Protein AF-A0A2M7AF14-F1 (afdb_monomer)

Solvent-accessible surface area (backbone atoms only — not comparable to full-atom values): 21803 Å² total; per-residue (Å²): 133,84,93,86,80,90,79,83,84,77,84,74,80,81,72,75,80,70,76,73,70,77,76,61,38,44,51,73,52,78,48,80,57,98,90,40,63,35,41,36,42,36,36,65,35,37,37,37,33,28,26,34,64,62,32,48,15,34,49,38,49,36,40,35,56,92,91,47,68,53,57,52,42,90,82,21,34,32,64,29,71,34,54,49,75,71,48,70,80,43,94,65,61,57,36,56,35,51,74,49,83,44,71,88,47,78,45,31,39,32,44,39,33,41,30,78,34,32,71,81,34,44,55,71,50,47,40,39,20,34,43,37,37,35,44,36,44,38,31,76,38,70,43,38,39,40,41,38,36,44,34,30,64,57,75,51,76,30,57,38,30,50,31,36,35,27,31,51,41,88,52,97,59,60,58,59,33,31,41,38,38,39,22,37,79,23,62,48,73,51,61,46,80,59,74,66,56,64,64,59,54,67,57,74,89,70,65,54,57,24,42,25,37,42,34,40,28,28,43,87,80,17,33,33,43,34,41,30,43,61,48,38,58,55,77,39,64,48,75,38,71,93,76,28,33,38,35,39,34,31,71,64,52,73,36,47,53,74,36,74,45,75,50,45,34,36,42,32,71,44,59,80,38,56,62,68,48,42,61,45,68,58,44,34,33,24,73,46,73,45,62,98,32,37,41,33,43,35,40,37,37,21,15,42,83,46,62,56,36,50,37,40,37,44,39,39,38,34,32,70,84,78,62,50,74,46,74,50,82,74,44,76,45,72,69,23,26,62,56,62,39,75,50,75,45,68,48,96,58,69,46,89,60,36,33,37,43,38,38,40,41,33,41,92,93,48,74,53,73,45,47,38,69,45,49,69,87,60,79,83,74,73,50,91,91,57,90,75,72,74,90,56,68,48,83,53,64,86,68,76,68,128

Foldseek 3Di:
DDDDDDDDDDPDPPPPPPVPDPAWFKDWDWDADPNFIWIWIDTPFWIWTFGQQFQRWGQWIWGDDPPDIFIWDGRKTWFRKAKDPVCLVDPAAGFRWDWDWDDPDRFKIKIKTKGQAAVRRHPNLLHRWMKIKIWMDGGPWQKIKIKIKIWRRNQDKGFTKIKIKIFTDRDPDLQQKWKWFAFQLATDTQGDDDPLSVVVPPDQQPGFGQAQKIWMARLVQQKIKMKGWLFGGANTWDDDSVRRMTMTMHTPGMAHHRRMDMIMIMMGIGHNHNDFQDDDQAKTWDWDFDDQQGFKIKIKIAGRGWWQAKKKKWKWKAFQVVRDIDTWDIDIDGRRTNHIDMDMTTDPDRHPAKMKIKMWIDGDPDIDITIHIDGRPDDPSPDVPDPDDRPGTDRGDPDRDD

Radius of gyration: 24.69 Å; Cα contacts (8 Å, |Δi|>4): 1011; chains: 1; bounding box: 89×90×64 Å

Secondary structure (DSSP, 8-state):
--------------------PPPP-EEEEEEEETTEEEEEEEESSEEEEEEGGGTSEEEEEEEEETTEEEEPPTT-EEEEEESSSHHHHS-PPPPPPEEEEEEEETTEEEEEEEEE--TTTS-GGGTT-EEEEEEEEETT-S-EEEEEEEE--SSS-EEEEEEEEEE--SSS-GGG-EEEEEETTEEEEEE---HHHHHS---TTS--B-SSEEEEEETTTTEEEEEEESSS--SEEEEETTTTEEEEEEEEEEE-TT-EEEEEEEEEEEES-S--SEE-SSEEEEEEEETTTT-EEEEEEEESSS--EEEEEEEEEEETTT--EEEPPPEEEEEE-SSPEEEEEE-SS---S-EEEEEEEEETTEEEEEEEEE-TT------TT-----S--PPP--S---

pLDDT: mean 82.22, std 18.6, range [32.25, 98.5]

Structure (mmCIF, N/CA/C/O backbone):
data_AF-A0A2M7AF14-F1
#
_entry.id   AF-A0A2M7AF14-F1
#
loop_
_atom_site.group_PDB
_atom_site.id
_atom_site.type_symbol
_atom_site.label_atom_id
_atom_site.label_alt_id
_atom_site.label_comp_id
_atom_site.label_asym_id
_atom_site.label_entity_id
_atom_site.label_seq_id
_atom_site.pdbx_PDB_ins_code
_atom_site.Cartn_x
_atom_site.Cartn_y
_atom_site.Cartn_z
_atom_site.occupancy
_atom_site.B_iso_or_equiv
_atom_site.auth_seq_id
_atom_site.auth_comp_id
_atom_site.auth_asym_id
_atom_site.auth_atom_id
_atom_site.pdbx_PDB_model_num
ATOM 1 N N . MET A 1 1 ? 57.668 -62.111 12.144 1.00 36.81 1 MET A N 1
ATOM 2 C CA . MET A 1 1 ? 57.734 -6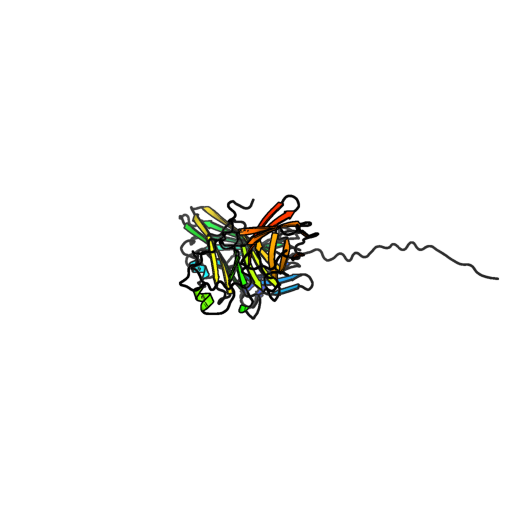0.845 11.384 1.00 36.81 1 MET A CA 1
ATOM 3 C C . MET A 1 1 ? 56.311 -60.394 11.078 1.00 36.81 1 MET A C 1
ATOM 5 O O . MET A 1 1 ? 55.562 -61.214 10.579 1.00 36.81 1 MET A O 1
ATOM 9 N N . GLN A 1 2 ? 55.988 -59.143 11.445 1.00 40.28 2 GLN A N 1
ATOM 10 C CA . GLN A 1 2 ? 54.988 -58.218 10.854 1.00 40.28 2 GLN A CA 1
ATOM 11 C C . GLN A 1 2 ? 53.531 -58.717 10.682 1.00 40.28 2 GLN A C 1
ATOM 13 O O . GLN A 1 2 ? 53.249 -59.582 9.871 1.00 40.28 2 GLN A O 1
ATOM 18 N N . ARG A 1 3 ? 52.595 -58.293 11.550 1.00 42.38 3 ARG A N 1
ATOM 19 C CA . ARG A 1 3 ? 51.716 -57.092 11.449 1.00 42.38 3 ARG A CA 1
ATOM 20 C C . ARG A 1 3 ? 50.797 -57.075 10.215 1.00 42.38 3 ARG A C 1
ATOM 22 O O . ARG A 1 3 ? 51.281 -56.800 9.132 1.00 42.38 3 ARG A O 1
ATOM 29 N N . LEU A 1 4 ? 49.487 -57.215 10.442 1.00 38.78 4 LEU A N 1
ATOM 30 C CA . LEU A 1 4 ? 48.353 -56.528 9.785 1.00 38.78 4 LEU A CA 1
ATOM 31 C C . LEU A 1 4 ? 47.096 -56.993 10.558 1.00 38.78 4 LEU A C 1
ATOM 33 O O . LEU A 1 4 ? 46.952 -58.184 10.790 1.00 38.78 4 LEU A O 1
ATOM 37 N N . GLY A 1 5 ? 46.177 -56.188 11.078 1.00 34.91 5 GLY A N 1
ATOM 38 C CA . GLY A 1 5 ? 45.812 -54.806 10.802 1.00 34.91 5 GLY A CA 1
ATOM 39 C C . GLY A 1 5 ? 44.283 -54.754 10.856 1.00 34.91 5 GLY A C 1
ATOM 40 O O . GLY A 1 5 ? 43.628 -55.100 9.883 1.00 34.91 5 GLY A O 1
ATOM 41 N N . PHE A 1 6 ? 43.743 -54.417 12.030 1.00 45.62 6 PHE A N 1
ATOM 42 C CA . PHE A 1 6 ? 42.325 -54.170 12.310 1.00 45.62 6 PHE A CA 1
ATOM 43 C C . PHE A 1 6 ? 41.712 -53.209 11.274 1.00 45.62 6 PHE A C 1
ATOM 45 O O . PHE A 1 6 ? 42.226 -52.108 11.099 1.00 45.62 6 PHE A O 1
ATOM 52 N N . LEU A 1 7 ? 40.581 -53.574 10.664 1.00 40.16 7 LEU A N 1
ATOM 53 C CA . LEU A 1 7 ? 39.677 -52.620 10.016 1.00 40.16 7 LEU A CA 1
ATOM 54 C C . LEU A 1 7 ? 38.224 -53.025 10.306 1.00 40.16 7 LEU A C 1
ATOM 56 O O . LEU A 1 7 ? 37.588 -53.758 9.552 1.00 40.16 7 LEU A O 1
ATOM 60 N N . LEU A 1 8 ? 37.723 -52.560 11.454 1.00 38.31 8 LEU A N 1
ATOM 61 C CA . LEU A 1 8 ? 36.292 -52.462 11.726 1.00 38.31 8 LEU A CA 1
ATOM 62 C C . LEU A 1 8 ? 35.749 -51.282 10.912 1.00 38.31 8 LEU A C 1
ATOM 64 O O . LEU A 1 8 ? 36.169 -50.143 11.112 1.00 38.31 8 LEU A O 1
ATOM 68 N N . TRP A 1 9 ? 34.815 -51.556 10.007 1.00 38.22 9 TRP A N 1
ATOM 69 C CA . TRP A 1 9 ? 34.017 -50.532 9.344 1.00 38.22 9 TRP A CA 1
ATOM 70 C C . TRP A 1 9 ? 32.989 -49.965 10.330 1.00 38.22 9 TRP A C 1
ATOM 72 O O . TRP A 1 9 ? 32.023 -50.631 10.699 1.00 38.22 9 TRP A O 1
ATOM 82 N N . LEU A 1 10 ? 33.220 -48.727 10.763 1.00 39.38 10 LEU A N 1
ATOM 83 C CA . LEU A 1 10 ? 32.253 -47.888 11.464 1.00 39.38 10 LEU A CA 1
ATOM 84 C C . LEU A 1 10 ? 31.304 -47.275 10.425 1.00 39.38 10 LEU A C 1
ATOM 86 O O . LEU A 1 10 ? 31.677 -46.369 9.682 1.00 39.38 10 LEU A O 1
ATOM 90 N N . LEU A 1 11 ? 30.068 -47.774 10.387 1.00 40.12 11 LEU A N 1
ATOM 91 C CA . LEU A 1 11 ? 28.917 -47.070 9.825 1.00 40.12 11 LEU A CA 1
ATOM 92 C C . LEU A 1 11 ? 28.641 -45.847 10.709 1.00 40.12 11 LEU A C 1
ATOM 94 O O . LEU A 1 11 ? 27.944 -45.934 11.717 1.00 40.12 11 LEU A O 1
ATOM 98 N N . ALA A 1 12 ? 29.236 -44.709 10.359 1.00 42.53 12 ALA A N 1
ATOM 99 C CA . ALA A 1 12 ? 28.858 -43.426 10.925 1.00 42.53 12 ALA A CA 1
ATOM 100 C C . ALA A 1 12 ? 27.553 -42.968 10.259 1.00 42.53 12 ALA A C 1
ATOM 102 O O . ALA A 1 12 ? 27.529 -42.613 9.081 1.00 42.53 12 ALA A O 1
ATOM 103 N N . CYS A 1 13 ? 26.464 -43.001 11.027 1.00 39.25 13 CYS A N 1
ATOM 104 C CA . CYS A 1 13 ? 25.217 -42.316 10.723 1.00 39.25 13 CYS A CA 1
ATOM 105 C C . CYS A 1 13 ? 25.494 -40.824 10.501 1.00 39.25 13 CYS A C 1
ATOM 107 O O . CYS A 1 13 ? 25.649 -40.066 11.456 1.00 39.25 13 CYS A O 1
ATOM 109 N N . GLY A 1 14 ? 25.525 -40.396 9.241 1.00 38.53 14 GLY A N 1
ATOM 110 C CA . GLY A 1 14 ? 25.389 -38.994 8.870 1.00 38.53 14 GLY A CA 1
ATOM 111 C C . GLY A 1 14 ? 23.942 -38.550 9.058 1.00 38.53 14 GLY A C 1
ATOM 112 O O . GLY A 1 14 ? 23.221 -38.384 8.081 1.00 38.53 14 GLY A O 1
ATOM 113 N N . GLN A 1 15 ? 23.495 -38.388 10.305 1.00 42.66 15 GLN A N 1
ATOM 114 C CA . GLN A 1 15 ? 22.370 -37.499 10.572 1.00 42.66 15 GLN A CA 1
ATOM 115 C C . GLN A 1 15 ? 22.921 -36.083 10.466 1.00 42.66 15 GLN A C 1
ATOM 117 O O . GLN A 1 15 ? 23.577 -35.586 11.380 1.00 42.66 15 GLN A O 1
ATOM 122 N N . SER A 1 16 ? 22.712 -35.461 9.306 1.00 44.34 16 SER A N 1
ATOM 123 C CA . SER A 1 16 ? 22.827 -34.017 9.187 1.00 44.34 16 SER A CA 1
ATOM 124 C C . SER A 1 16 ? 21.936 -33.410 10.264 1.00 44.34 16 SER A C 1
ATOM 126 O O . SER A 1 16 ? 20.718 -33.592 10.236 1.00 44.34 16 SER A O 1
ATOM 128 N N . LEU A 1 17 ? 22.546 -32.714 11.220 1.00 39.59 17 LEU A N 1
ATOM 129 C CA . LEU A 1 17 ? 21.862 -31.723 12.033 1.00 39.59 17 LEU A CA 1
ATOM 130 C C . LEU A 1 17 ? 21.340 -30.662 11.059 1.00 39.59 17 LEU A C 1
ATOM 132 O O . LEU A 1 17 ? 22.026 -29.695 10.747 1.00 39.59 17 LEU A O 1
ATOM 136 N N . GLN A 1 18 ? 20.146 -30.888 10.511 1.00 42.97 18 GLN A N 1
ATOM 137 C CA . GLN A 1 18 ? 19.295 -29.794 10.086 1.00 42.97 18 GLN A CA 1
ATOM 138 C C . GLN A 1 18 ? 19.013 -29.036 11.378 1.00 42.97 18 GLN A C 1
ATOM 140 O O . GLN A 1 18 ? 18.218 -29.477 12.208 1.00 42.97 18 GLN A O 1
ATOM 145 N N . GLU A 1 19 ? 19.753 -27.951 11.600 1.00 41.16 19 GLU A N 1
ATOM 146 C CA . GLU A 1 19 ? 19.303 -26.902 12.498 1.00 41.16 19 GLU A CA 1
ATOM 147 C C . GLU A 1 19 ? 17.906 -26.529 12.010 1.00 41.16 19 GLU A C 1
ATOM 149 O O . GLU A 1 19 ? 17.740 -25.901 10.964 1.00 41.16 19 GLU A O 1
ATOM 154 N N . ASN A 1 20 ? 16.887 -27.031 12.707 1.00 42.75 20 ASN A N 1
ATOM 155 C CA . ASN A 1 20 ? 15.521 -26.611 12.484 1.00 42.75 20 ASN A CA 1
ATOM 156 C C . ASN A 1 20 ? 15.513 -25.120 12.790 1.00 42.75 20 ASN A C 1
ATOM 158 O O . ASN A 1 20 ? 15.539 -24.730 13.960 1.00 42.75 20 ASN A O 1
ATOM 162 N N . ALA A 1 21 ? 15.538 -24.299 11.738 1.00 53.38 21 ALA A N 1
ATOM 163 C CA . ALA A 1 21 ? 15.277 -22.881 11.867 1.00 53.38 21 ALA A CA 1
ATOM 164 C C . ALA A 1 21 ? 14.008 -22.739 12.723 1.00 53.38 21 ALA A C 1
ATOM 166 O O . ALA A 1 21 ? 13.043 -23.481 12.489 1.00 53.38 21 ALA A O 1
ATOM 167 N N . PRO A 1 22 ? 14.021 -21.885 13.762 1.00 58.69 22 PRO A N 1
ATOM 168 C CA . PRO A 1 22 ? 12.861 -21.728 14.621 1.00 58.69 22 PRO A CA 1
ATOM 169 C C . PRO A 1 22 ? 11.651 -21.431 13.737 1.00 58.69 22 PRO A C 1
ATOM 171 O O . PRO A 1 22 ? 11.731 -20.591 12.840 1.00 58.69 22 PRO A O 1
ATOM 174 N N . ALA A 1 23 ? 10.561 -22.170 13.951 1.00 69.12 23 ALA A N 1
ATOM 175 C CA . ALA A 1 23 ? 9.340 -21.972 13.187 1.00 69.12 23 ALA A CA 1
ATOM 176 C C . ALA A 1 23 ? 8.936 -20.495 13.278 1.00 69.12 23 ALA A C 1
ATOM 178 O O . ALA A 1 23 ? 8.909 -19.933 14.380 1.00 69.12 23 ALA A O 1
ATOM 179 N N . ALA A 1 24 ? 8.661 -19.879 12.125 1.00 77.62 24 ALA A N 1
ATOM 180 C CA . ALA A 1 24 ? 8.183 -18.506 12.064 1.00 77.62 24 ALA A CA 1
ATOM 181 C C . ALA A 1 24 ? 6.992 -18.359 13.021 1.00 77.62 24 ALA A C 1
ATOM 183 O O . ALA A 1 24 ? 6.065 -19.172 12.998 1.00 77.62 24 ALA A O 1
ATOM 184 N N . SER A 1 25 ? 7.049 -17.364 13.902 1.00 86.06 25 SER A N 1
ATOM 185 C CA . SER A 1 25 ? 6.049 -17.165 14.946 1.00 86.06 25 SER A CA 1
ATOM 186 C C . SER A 1 25 ? 5.551 -15.731 14.956 1.00 86.06 25 SER A C 1
ATOM 188 O O . SER A 1 25 ? 6.238 -14.802 14.528 1.00 86.06 25 SER A O 1
ATOM 190 N N . VAL A 1 26 ? 4.326 -15.572 15.443 1.00 92.00 26 VAL A N 1
ATOM 191 C CA . VAL A 1 26 ? 3.728 -14.279 15.758 1.00 92.00 26 VAL A CA 1
ATOM 192 C C . VAL A 1 26 ? 3.433 -14.203 17.245 1.00 92.00 26 VAL A C 1
ATOM 194 O O . VAL A 1 26 ? 3.080 -15.195 17.885 1.00 92.00 26 VAL A O 1
ATOM 197 N N . ALA A 1 27 ? 3.561 -13.004 17.789 1.00 93.12 27 ALA A N 1
ATOM 198 C CA . ALA A 1 27 ? 3.265 -12.693 19.170 1.00 93.12 27 ALA A CA 1
ATOM 199 C C . ALA A 1 27 ? 2.553 -11.346 19.257 1.00 93.12 27 ALA A C 1
ATOM 201 O O . ALA A 1 27 ? 2.715 -10.471 18.404 1.00 93.12 27 ALA A O 1
ATOM 202 N N . ALA A 1 28 ? 1.790 -11.170 20.328 1.00 95.31 28 ALA A N 1
ATOM 203 C CA . ALA A 1 28 ? 1.270 -9.873 20.700 1.00 95.31 28 ALA A CA 1
ATOM 204 C C . ALA A 1 28 ? 1.414 -9.648 22.201 1.00 95.31 28 ALA A C 1
ATOM 206 O O . ALA A 1 28 ? 1.382 -10.585 22.998 1.00 95.31 28 ALA A O 1
ATOM 207 N N . SER A 1 29 ? 1.599 -8.391 22.580 1.00 96.31 29 SER A N 1
ATOM 208 C CA . SER A 1 29 ? 1.728 -7.979 23.974 1.00 96.31 29 SER A CA 1
ATOM 209 C C . SER A 1 29 ? 1.160 -6.582 24.169 1.00 96.31 29 SER A C 1
ATOM 211 O O . SER A 1 29 ? 0.980 -5.832 23.212 1.00 96.31 29 SER A O 1
ATOM 213 N N . ILE A 1 30 ? 0.877 -6.241 25.420 1.00 97.50 30 ILE A N 1
ATOM 214 C CA . ILE A 1 30 ? 0.431 -4.909 25.819 1.00 97.50 30 ILE A CA 1
ATOM 215 C C . ILE A 1 30 ? 1.475 -4.352 26.780 1.00 97.50 30 ILE A C 1
ATOM 217 O O . ILE A 1 30 ? 1.890 -5.043 27.714 1.00 97.50 30 ILE A O 1
ATOM 221 N N . ARG A 1 31 ? 1.906 -3.110 26.558 1.00 96.69 31 ARG A N 1
ATOM 222 C CA . ARG A 1 31 ? 2.822 -2.401 27.457 1.00 96.69 31 ARG A CA 1
ATOM 223 C C . ARG A 1 31 ? 2.348 -0.978 27.721 1.00 96.69 31 ARG A C 1
ATOM 225 O O . ARG A 1 31 ? 1.559 -0.425 26.964 1.00 96.69 31 ARG A O 1
ATOM 232 N N . GLN A 1 32 ? 2.847 -0.393 28.803 1.00 96.38 32 GLN A N 1
ATOM 233 C CA . GLN A 1 32 ? 2.608 1.005 29.156 1.00 96.38 32 GLN A CA 1
ATOM 234 C C . GLN A 1 32 ? 3.854 1.823 28.819 1.00 96.38 32 GLN A C 1
ATOM 236 O O . GLN A 1 32 ? 4.954 1.476 29.246 1.00 96.38 32 GLN A O 1
ATOM 241 N N . GLU A 1 33 ? 3.693 2.908 28.070 1.00 92.44 33 GLU A N 1
ATOM 242 C CA . GLU A 1 33 ? 4.794 3.770 27.641 1.00 92.44 33 GLU A CA 1
ATOM 243 C C . GLU A 1 33 ? 4.357 5.228 27.731 1.00 92.44 33 GLU A C 1
ATOM 245 O O . GLU A 1 33 ? 3.394 5.614 27.090 1.00 92.44 33 GLU A O 1
ATOM 250 N N . GLY A 1 34 ? 5.011 6.056 28.550 1.00 88.44 34 GLY A N 1
ATOM 251 C CA . GLY A 1 34 ? 4.636 7.474 28.667 1.00 88.44 34 GLY A CA 1
ATOM 252 C C . GLY A 1 34 ? 3.196 7.725 29.147 1.00 88.44 34 GLY A C 1
ATOM 253 O O . GLY A 1 34 ? 2.620 8.753 28.814 1.00 88.44 34 GLY A O 1
ATOM 254 N N . GLY A 1 35 ? 2.605 6.792 29.904 1.00 92.06 35 GLY A N 1
ATOM 255 C CA . GLY A 1 35 ? 1.230 6.900 30.414 1.00 92.06 35 GLY A CA 1
ATOM 256 C C . GLY A 1 35 ? 0.136 6.473 29.430 1.00 92.06 35 GLY A C 1
ATOM 257 O O . GLY A 1 35 ? -1.042 6.614 29.750 1.00 92.06 35 GLY A O 1
ATOM 258 N N . ARG A 1 36 ? 0.509 5.941 28.263 1.00 93.44 36 ARG A N 1
ATOM 259 C CA . ARG A 1 36 ? -0.413 5.355 27.284 1.00 93.44 36 ARG A CA 1
ATOM 260 C C . ARG A 1 36 ? -0.185 3.857 27.145 1.00 93.44 36 ARG A C 1
ATOM 262 O O . ARG A 1 36 ? 0.933 3.356 27.282 1.00 93.44 36 ARG A O 1
ATOM 269 N N . GLU A 1 37 ? -1.266 3.164 26.823 1.00 96.75 37 GLU A N 1
ATOM 270 C CA . GLU A 1 37 ? -1.243 1.755 26.468 1.00 96.75 37 GLU A CA 1
ATOM 271 C C . GLU A 1 37 ? -0.826 1.581 25.005 1.00 96.75 37 GLU A C 1
ATOM 273 O O . GLU A 1 37 ? -1.362 2.232 24.107 1.00 96.75 37 GLU A O 1
ATOM 278 N N . VAL A 1 38 ? 0.129 0.683 24.777 1.00 97.50 38 VAL A N 1
ATOM 279 C CA . VAL A 1 38 ? 0.655 0.335 23.459 1.00 97.50 38 VAL A CA 1
ATOM 280 C C . VAL A 1 38 ? 0.465 -1.161 23.245 1.00 97.50 38 VAL A C 1
ATOM 282 O O . VAL A 1 38 ? 0.986 -1.979 24.009 1.00 97.50 38 VAL A O 1
ATOM 285 N N . VAL A 1 39 ? -0.259 -1.519 22.187 1.00 98.12 39 VAL A N 1
ATOM 286 C CA . VAL A 1 39 ? -0.401 -2.899 21.722 1.00 98.12 39 VAL A CA 1
ATOM 287 C C . VAL A 1 39 ? 0.705 -3.181 20.716 1.00 98.12 39 VAL A C 1
ATOM 289 O O . VAL A 1 39 ? 0.788 -2.536 19.674 1.00 98.12 39 VAL A O 1
ATOM 292 N N . VAL A 1 40 ? 1.555 -4.154 21.018 1.00 97.75 40 VAL A N 1
ATOM 293 C CA . VAL A 1 40 ? 2.658 -4.568 20.152 1.00 97.75 40 VAL A CA 1
ATOM 294 C C . VAL A 1 40 ? 2.257 -5.850 19.438 1.00 97.75 40 VAL A C 1
ATOM 296 O O . VAL A 1 40 ? 1.994 -6.852 20.101 1.00 97.75 40 VAL A O 1
ATOM 299 N N . LEU A 1 41 ? 2.238 -5.830 18.107 1.00 97.00 41 LEU A N 1
ATOM 300 C CA . LEU A 1 41 ? 2.129 -7.016 17.258 1.00 97.00 41 LEU A CA 1
ATOM 301 C C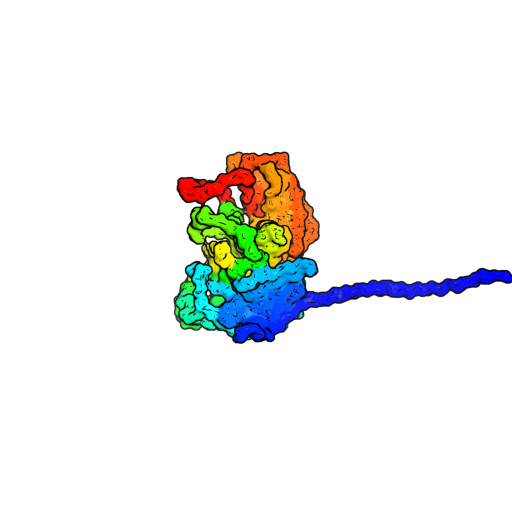 . LEU A 1 41 ? 3.500 -7.298 16.654 1.00 97.00 41 LEU A C 1
ATOM 303 O O . LEU A 1 41 ? 4.112 -6.402 16.078 1.00 97.00 41 LEU A O 1
ATOM 307 N N . GLN A 1 42 ? 3.989 -8.526 16.767 1.00 95.31 42 GLN A N 1
ATOM 308 C CA . GLN A 1 42 ? 5.321 -8.884 16.301 1.00 95.31 42 GLN A CA 1
ATOM 309 C C . GLN A 1 42 ? 5.308 -10.217 15.558 1.00 95.31 42 GLN A C 1
ATOM 311 O O . GLN A 1 42 ? 4.636 -11.162 15.957 1.00 95.31 42 GLN A O 1
ATOM 316 N N . SER A 1 43 ? 6.085 -10.280 14.486 1.00 93.50 43 SER A N 1
ATOM 317 C CA . SER A 1 43 ? 6.452 -11.483 13.747 1.00 93.50 43 SER A CA 1
ATOM 318 C C . SER A 1 43 ? 7.977 -11.559 13.632 1.00 93.50 43 SER A C 1
ATOM 320 O O . SER A 1 43 ? 8.705 -10.702 14.142 1.00 93.50 43 SER A O 1
ATOM 322 N N . ASP A 1 44 ? 8.464 -12.572 12.932 1.00 90.19 44 ASP A N 1
ATOM 323 C CA . ASP A 1 44 ? 9.846 -12.677 12.469 1.00 90.19 44 ASP A CA 1
ATOM 324 C C . ASP A 1 44 ? 10.242 -11.581 11.464 1.00 90.19 44 ASP A C 1
ATOM 326 O O . ASP A 1 44 ? 11.422 -11.242 11.396 1.00 90.19 44 ASP A O 1
ATOM 330 N N . THR A 1 45 ? 9.276 -11.005 10.735 1.00 91.06 45 THR A N 1
ATOM 331 C CA . THR A 1 45 ? 9.537 -10.035 9.653 1.00 91.06 45 THR A CA 1
ATOM 332 C C . THR A 1 45 ? 9.176 -8.583 9.982 1.00 91.06 45 THR A C 1
ATOM 334 O O . THR A 1 45 ? 9.683 -7.650 9.353 1.00 91.06 45 THR A O 1
ATOM 337 N N . ALA A 1 46 ? 8.292 -8.360 10.956 1.00 93.69 46 ALA A N 1
ATOM 338 C CA . ALA A 1 46 ? 7.768 -7.034 11.270 1.00 93.69 46 ALA A CA 1
ATOM 339 C C . ALA A 1 46 ? 7.323 -6.885 12.729 1.00 93.69 46 ALA A C 1
ATOM 341 O O . ALA A 1 46 ? 6.866 -7.839 13.360 1.00 93.69 46 ALA A O 1
ATOM 342 N N . LEU A 1 47 ? 7.391 -5.651 13.225 1.00 95.31 47 LEU A N 1
ATOM 343 C CA . LEU A 1 47 ? 6.857 -5.199 14.503 1.00 95.31 47 LEU A CA 1
ATOM 344 C C . LEU A 1 47 ? 5.990 -3.959 14.272 1.00 95.31 47 LEU A C 1
ATOM 346 O O . LEU A 1 47 ? 6.429 -2.997 13.639 1.00 95.31 47 LEU A O 1
ATOM 350 N N . LEU A 1 48 ? 4.775 -3.988 14.812 1.00 96.81 48 LEU A N 1
ATOM 351 C CA . LEU A 1 48 ? 3.834 -2.875 14.824 1.00 96.81 48 LEU A CA 1
ATOM 352 C C . LEU A 1 48 ? 3.528 -2.481 16.264 1.00 96.81 48 LEU A C 1
ATOM 354 O O . LEU A 1 48 ? 3.178 -3.334 17.078 1.00 96.81 48 LEU A O 1
ATOM 358 N N . GLU A 1 49 ? 3.605 -1.191 16.563 1.00 96.81 49 GLU A N 1
ATOM 359 C CA . GLU A 1 49 ? 3.137 -0.628 17.830 1.00 96.81 49 GLU A CA 1
ATOM 360 C C . GLU A 1 49 ? 1.901 0.212 17.547 1.00 96.81 49 GLU A C 1
ATOM 362 O O . GLU A 1 49 ? 1.969 1.190 16.804 1.00 96.81 49 GLU A O 1
ATOM 367 N N . VAL A 1 50 ? 0.765 -0.202 18.100 1.00 97.44 50 VAL A N 1
ATOM 368 C CA . VAL A 1 50 ? -0.540 0.424 17.894 1.00 97.44 50 VAL A CA 1
ATOM 369 C C . VAL A 1 50 ? -0.999 1.065 19.194 1.00 97.44 50 VAL A C 1
ATOM 371 O O . VAL A 1 50 ? -0.885 0.453 20.255 1.00 97.44 50 VAL A O 1
ATOM 374 N N . ILE A 1 51 ? -1.548 2.277 19.117 1.00 96.81 51 ILE A N 1
ATOM 375 C CA . ILE A 1 51 ? -2.073 3.011 20.274 1.00 96.81 51 ILE A CA 1
ATOM 376 C C . ILE A 1 51 ? -3.605 3.096 20.150 1.00 96.81 51 ILE A C 1
ATOM 378 O O . ILE A 1 51 ? -4.110 3.979 19.449 1.00 96.81 51 ILE A O 1
ATOM 382 N N . PRO A 1 52 ? -4.379 2.197 20.798 1.00 96.94 52 PRO A N 1
ATOM 383 C CA . PRO A 1 52 ? -5.841 2.162 20.669 1.00 96.94 52 PRO A CA 1
ATOM 384 C C . PRO A 1 52 ? -6.528 3.469 21.075 1.00 96.94 52 PRO A C 1
ATOM 386 O O . PRO A 1 52 ? -7.442 3.921 20.391 1.00 96.94 52 PRO A O 1
ATOM 389 N N . ALA A 1 53 ? -6.054 4.105 22.150 1.00 95.12 53 ALA A N 1
ATOM 390 C CA . ALA A 1 53 ? -6.595 5.372 22.644 1.00 95.12 53 ALA A CA 1
ATOM 391 C C . ALA A 1 53 ? -6.287 6.570 21.725 1.00 95.12 53 ALA A C 1
ATOM 393 O O . ALA A 1 53 ? -6.913 7.617 21.854 1.00 95.12 53 ALA A O 1
ATOM 394 N N . GLU A 1 54 ? -5.332 6.429 20.798 1.00 93.19 54 GLU A N 1
ATOM 395 C CA . GLU A 1 54 ? -4.918 7.499 19.889 1.00 93.19 54 GLU A CA 1
ATOM 396 C C . GLU A 1 54 ? -5.389 7.260 18.438 1.00 93.19 54 GLU A C 1
ATOM 398 O O . GLU A 1 54 ? -4.688 7.583 17.482 1.00 93.19 54 GLU A O 1
ATOM 403 N N . GLY A 1 55 ? -6.597 6.728 18.237 1.00 92.69 55 GLY A N 1
ATOM 404 C CA . GLY A 1 55 ? -7.148 6.479 16.899 1.00 92.69 55 GLY A CA 1
ATOM 405 C C . GLY A 1 55 ? -6.756 5.117 16.346 1.00 92.69 55 GLY A C 1
ATOM 406 O O . GLY A 1 55 ? -6.853 4.897 15.140 1.00 92.69 55 GLY A O 1
ATOM 407 N N . GLY A 1 56 ? -6.252 4.215 17.196 1.00 94.88 56 GLY A N 1
ATOM 408 C CA . GLY A 1 56 ? -5.720 2.935 16.739 1.00 94.88 56 GLY A CA 1
ATOM 409 C C . GLY A 1 56 ? -4.610 3.122 15.706 1.00 94.88 56 GLY A C 1
ATOM 410 O O . GLY A 1 56 ? -4.533 2.349 14.745 1.00 94.88 56 GLY A O 1
ATOM 411 N N . VAL A 1 57 ? -3.816 4.190 15.847 1.00 94.81 57 VAL A N 1
ATOM 412 C CA . VAL A 1 57 ? -2.701 4.494 14.948 1.00 94.81 57 VAL A CA 1
ATOM 413 C C . VAL A 1 57 ? -1.555 3.537 15.208 1.00 94.81 57 VAL A C 1
ATOM 415 O O . VAL A 1 57 ? -1.263 3.202 16.355 1.00 94.81 57 VAL A O 1
ATOM 418 N N . CYS A 1 58 ? -0.886 3.121 14.141 1.00 96.19 58 CYS A N 1
ATOM 419 C CA . CYS A 1 58 ? 0.383 2.421 14.239 1.00 96.19 58 CYS A CA 1
ATOM 420 C C . CYS A 1 58 ? 1.497 3.474 14.368 1.00 96.19 58 CYS A C 1
ATOM 422 O O . CYS A 1 58 ? 1.893 4.098 13.380 1.00 96.19 58 CYS A O 1
ATOM 424 N N . SER A 1 59 ? 1.961 3.689 15.602 1.00 93.94 59 SER A N 1
ATOM 425 C CA . SER A 1 59 ? 2.968 4.690 15.975 1.00 93.94 59 SER A CA 1
ATOM 426 C C . SER A 1 59 ? 4.396 4.273 15.636 1.00 93.94 59 SER A C 1
ATOM 428 O O . SER A 1 59 ? 5.302 5.105 15.578 1.00 93.94 59 SER A O 1
ATOM 430 N N . ARG A 1 60 ? 4.609 2.972 15.428 1.00 94.25 60 ARG A N 1
ATOM 431 C CA . ARG A 1 60 ? 5.885 2.421 14.986 1.00 94.25 60 ARG A CA 1
ATOM 432 C C . ARG A 1 60 ? 5.654 1.229 14.078 1.00 94.25 60 ARG A C 1
ATOM 434 O O . ARG A 1 60 ? 4.936 0.304 14.440 1.00 94.25 60 ARG A O 1
ATOM 441 N N . LEU A 1 61 ? 6.337 1.244 12.941 1.00 95.00 61 LEU A N 1
ATOM 442 C CA . LEU A 1 61 ? 6.539 0.080 12.094 1.00 95.00 61 LEU A CA 1
ATOM 443 C C . LEU A 1 61 ? 8.044 -0.156 11.993 1.00 95.00 61 LEU A C 1
ATOM 445 O O . LEU A 1 61 ? 8.780 0.726 11.547 1.00 95.00 61 LEU A O 1
ATOM 449 N N . SER A 1 62 ? 8.467 -1.339 12.419 1.00 92.94 62 SER A N 1
ATOM 450 C CA . SER A 1 62 ? 9.815 -1.855 12.219 1.00 92.94 62 SER A CA 1
ATOM 451 C C . SER A 1 62 ? 9.722 -3.075 11.326 1.00 92.94 62 SER A C 1
ATOM 453 O O . SER A 1 62 ? 8.910 -3.966 11.574 1.00 92.94 62 SER A O 1
ATOM 455 N N . VAL A 1 63 ? 10.536 -3.126 10.286 1.00 90.38 63 VAL A N 1
ATOM 456 C CA . VAL A 1 63 ? 10.614 -4.272 9.381 1.00 90.38 63 VAL A CA 1
ATOM 457 C C . VAL A 1 63 ? 12.005 -4.836 9.526 1.00 90.38 63 VAL A C 1
ATOM 459 O O . VAL A 1 63 ? 12.968 -4.079 9.444 1.00 90.38 63 VAL A O 1
ATOM 462 N N . LYS A 1 64 ? 12.112 -6.141 9.761 1.00 84.62 64 LYS A N 1
ATOM 463 C CA . LYS A 1 64 ? 13.385 -6.836 9.913 1.00 84.62 64 LYS A CA 1
ATOM 464 C C . LYS A 1 64 ? 13.338 -8.140 9.140 1.00 84.62 64 LYS A C 1
ATOM 466 O O . LYS A 1 64 ? 12.551 -9.005 9.471 1.00 84.62 64 LYS A O 1
ATOM 471 N N . ASP A 1 65 ? 14.210 -8.305 8.161 1.00 74.31 65 ASP A N 1
ATOM 472 C CA . ASP A 1 65 ? 14.342 -9.558 7.429 1.00 74.31 65 ASP A CA 1
ATOM 473 C C . ASP A 1 65 ? 15.813 -9.834 7.104 1.00 74.31 65 ASP A C 1
ATOM 475 O O . ASP A 1 65 ? 16.429 -9.177 6.258 1.00 74.31 65 ASP A O 1
ATOM 479 N N . GLY A 1 66 ? 16.404 -10.772 7.845 1.00 74.25 66 GLY A N 1
ATOM 480 C CA . GLY A 1 66 ? 17.842 -11.017 7.820 1.00 74.25 66 GLY A CA 1
ATOM 481 C C . GLY A 1 66 ? 18.629 -9.751 8.177 1.00 74.25 66 GLY A C 1
ATOM 482 O O . GLY A 1 66 ? 18.500 -9.215 9.278 1.00 74.25 66 GLY A O 1
ATOM 483 N N . GLU A 1 67 ? 19.448 -9.280 7.235 1.00 67.31 67 GLU A N 1
ATOM 484 C CA . GLU A 1 67 ? 20.236 -8.043 7.358 1.00 67.31 67 GLU A CA 1
ATOM 485 C C . GLU A 1 67 ? 19.450 -6.774 6.998 1.00 67.31 67 GLU A C 1
ATOM 487 O O . GLU A 1 67 ? 19.919 -5.661 7.236 1.00 67.31 67 GLU A O 1
ATOM 492 N N . PHE A 1 68 ? 18.262 -6.910 6.406 1.00 73.69 68 PHE A N 1
ATOM 493 C CA . PHE A 1 68 ? 17.423 -5.764 6.098 1.00 73.69 68 PHE A CA 1
ATOM 494 C C . PHE A 1 68 ? 16.678 -5.316 7.340 1.00 73.69 68 PHE A C 1
ATOM 496 O O . PHE A 1 68 ? 15.946 -6.100 7.938 1.00 73.69 68 PHE A O 1
ATOM 503 N N . ALA A 1 69 ? 16.817 -4.043 7.690 1.00 78.56 69 ALA A N 1
ATOM 504 C CA . ALA A 1 69 ? 15.954 -3.426 8.672 1.00 78.56 69 ALA A CA 1
ATOM 505 C C . ALA A 1 69 ? 15.646 -1.978 8.300 1.00 78.56 69 ALA A C 1
ATOM 507 O O . ALA A 1 69 ? 16.534 -1.246 7.857 1.00 78.56 69 ALA A O 1
ATOM 508 N N . PHE A 1 70 ? 14.403 -1.558 8.514 1.00 82.62 70 PHE A N 1
ATOM 509 C CA . PHE A 1 70 ? 14.081 -0.140 8.611 1.00 82.62 70 PHE A CA 1
ATOM 510 C C . PHE A 1 70 ? 12.998 0.097 9.658 1.00 82.62 70 PHE A C 1
ATOM 512 O O . PHE A 1 70 ? 12.070 -0.695 9.814 1.00 82.62 70 PHE A O 1
ATOM 519 N N . ASP A 1 71 ? 13.135 1.217 10.355 1.00 86.56 71 ASP A N 1
ATOM 520 C CA . ASP A 1 71 ? 12.109 1.786 11.213 1.00 86.56 71 ASP A CA 1
ATOM 521 C C . ASP A 1 71 ? 11.570 3.042 10.529 1.00 86.56 71 ASP A C 1
ATOM 523 O O . ASP A 1 71 ? 12.322 3.800 9.905 1.00 86.56 71 ASP A O 1
ATOM 527 N N . LEU A 1 72 ? 10.271 3.288 10.673 1.00 86.38 72 LEU A N 1
ATOM 528 C CA . LEU A 1 72 ? 9.753 4.630 10.428 1.00 86.38 72 LEU A CA 1
ATOM 529 C C . LEU A 1 72 ? 10.334 5.606 11.454 1.00 86.38 72 LEU A C 1
ATOM 531 O O . LEU A 1 72 ? 10.587 5.240 12.604 1.00 86.38 72 LEU A O 1
ATOM 535 N N . LEU A 1 73 ? 10.535 6.858 11.040 1.00 81.69 73 LEU A N 1
ATOM 536 C CA . LEU A 1 73 ? 11.019 7.893 11.952 1.00 81.69 73 LEU A CA 1
ATOM 537 C C . LEU A 1 73 ? 10.042 8.167 13.103 1.00 81.69 73 LEU A C 1
ATOM 539 O O . LEU A 1 73 ? 8.850 7.864 13.030 1.00 81.69 73 LEU A O 1
ATOM 543 N N . SER A 1 74 ? 10.561 8.788 14.166 1.00 67.56 74 SER A N 1
ATOM 544 C CA . SER A 1 74 ? 9.765 9.201 15.320 1.00 67.56 74 SER A CA 1
ATOM 545 C C . SER A 1 74 ? 8.586 10.092 14.904 1.00 67.56 74 SER A C 1
ATOM 547 O O . SER A 1 74 ? 8.704 10.940 14.018 1.00 67.56 74 SER A O 1
ATOM 549 N N . ASN A 1 75 ? 7.443 9.895 15.571 1.00 79.06 75 ASN A N 1
ATOM 550 C CA . ASN A 1 75 ? 6.143 10.512 15.260 1.00 79.06 75 ASN A CA 1
ATOM 551 C C . ASN A 1 75 ? 5.466 9.999 13.977 1.00 79.06 75 ASN A C 1
ATOM 553 O O . ASN A 1 75 ? 4.647 10.709 13.391 1.00 79.06 75 ASN A O 1
ATOM 557 N N . ALA A 1 76 ? 5.791 8.782 13.532 1.00 88.69 76 ALA A N 1
ATOM 558 C CA . ALA A 1 76 ? 4.974 8.109 12.535 1.00 88.69 76 ALA A CA 1
ATOM 559 C C . ALA A 1 76 ? 3.549 7.888 13.075 1.00 88.69 76 ALA A C 1
ATOM 561 O O . ALA A 1 76 ? 3.357 7.444 14.201 1.00 88.69 76 ALA A O 1
ATOM 562 N N . GLU A 1 77 ? 2.550 8.179 12.255 1.00 92.25 77 GLU A N 1
ATOM 563 C CA . GLU A 1 77 ? 1.144 7.882 12.491 1.00 92.25 77 GLU A CA 1
ATOM 564 C C . GLU A 1 77 ? 0.626 7.151 11.256 1.00 92.25 77 GLU A C 1
ATOM 566 O O . GLU A 1 77 ? 0.169 7.767 10.292 1.00 92.25 77 GLU A O 1
ATOM 571 N N . LEU A 1 78 ? 0.739 5.827 11.247 1.00 94.50 78 LEU A N 1
ATOM 572 C CA . LEU A 1 78 ? 0.110 5.023 10.211 1.00 94.50 78 LEU A CA 1
ATOM 573 C C . LEU A 1 78 ? -1.327 4.680 10.595 1.00 94.50 78 LEU A C 1
ATOM 575 O O . LEU A 1 78 ? -1.664 4.529 11.770 1.00 94.50 78 LEU A O 1
ATOM 579 N N . LEU A 1 79 ? -2.140 4.424 9.575 1.00 95.06 79 LEU A N 1
ATOM 580 C CA . LEU A 1 79 ? -3.473 3.847 9.703 1.00 95.06 79 LEU A CA 1
ATOM 581 C C . LEU A 1 79 ? -4.502 4.758 10.390 1.00 95.06 79 LEU A C 1
ATOM 583 O O . LEU A 1 79 ? -5.480 4.237 10.908 1.00 95.06 79 LEU A O 1
ATOM 587 N N . ARG A 1 80 ? -4.328 6.083 10.433 1.00 94.00 80 ARG A N 1
ATOM 588 C CA . ARG A 1 80 ? -5.317 6.966 11.070 1.00 94.00 80 ARG A CA 1
ATOM 589 C C . ARG A 1 80 ? -6.611 6.979 10.257 1.00 94.00 80 ARG A C 1
ATOM 591 O O . ARG A 1 80 ? -6.587 7.316 9.078 1.00 94.00 80 ARG A O 1
ATOM 598 N N . ASP A 1 81 ? -7.728 6.632 10.883 1.00 93.31 81 ASP A N 1
ATOM 599 C CA . ASP A 1 81 ? -9.048 6.640 10.251 1.00 93.31 81 ASP A CA 1
ATOM 600 C C . ASP A 1 81 ? -9.519 8.082 9.967 1.00 93.31 81 ASP A C 1
ATOM 602 O O . ASP A 1 81 ? -9.317 8.983 10.783 1.00 93.31 81 ASP A O 1
ATOM 606 N N . VAL A 1 82 ? -10.130 8.309 8.801 1.00 89.94 82 VAL A N 1
ATOM 607 C CA . VAL A 1 82 ? -10.703 9.609 8.399 1.00 89.94 82 VAL A CA 1
ATOM 608 C C . VAL A 1 82 ? -12.039 9.415 7.686 1.00 89.94 82 VAL A C 1
ATOM 610 O O . VAL A 1 82 ? -12.218 8.407 7.003 1.00 89.94 82 VAL A O 1
ATOM 613 N N . PHE A 1 83 ? -12.955 10.382 7.814 1.00 88.56 83 PHE A N 1
ATOM 614 C CA . PHE A 1 83 ? -14.331 10.248 7.307 1.00 88.56 83 PHE A CA 1
ATOM 615 C C . PHE A 1 83 ? -14.736 11.257 6.226 1.00 88.56 83 PHE A C 1
ATOM 617 O O . PHE A 1 83 ? -15.862 11.233 5.738 1.00 88.56 83 PHE A O 1
ATOM 624 N N . ASN A 1 84 ? -13.829 12.150 5.831 1.00 81.69 84 ASN A N 1
ATOM 625 C CA . ASN A 1 84 ? -13.985 13.033 4.675 1.00 81.69 84 ASN A CA 1
ATOM 626 C C . ASN A 1 84 ? -12.617 13.526 4.190 1.00 81.69 84 ASN A C 1
ATOM 628 O O . ASN A 1 84 ? -11.606 13.388 4.880 1.00 81.69 84 ASN A O 1
ATOM 632 N N . HIS A 1 85 ? -12.595 14.132 3.001 1.00 74.62 85 HIS A N 1
ATOM 633 C CA . HIS A 1 85 ? -11.373 14.685 2.411 1.00 74.62 85 HIS A CA 1
ATOM 634 C C . HIS A 1 85 ? -10.754 15.796 3.270 1.00 74.62 85 HIS A C 1
ATOM 636 O O . HIS A 1 85 ? -9.549 15.807 3.480 1.00 74.62 85 HIS A O 1
ATOM 642 N N . ALA A 1 86 ? -11.568 16.681 3.854 1.00 76.19 86 ALA A N 1
ATOM 643 C CA . ALA A 1 86 ? -11.073 17.768 4.707 1.00 76.19 86 ALA A CA 1
ATOM 644 C C . ALA A 1 86 ? -10.321 17.258 5.957 1.00 76.19 86 ALA A C 1
ATOM 646 O O . ALA A 1 86 ? -9.380 17.896 6.431 1.00 76.19 86 ALA A O 1
ATOM 647 N N . ALA A 1 87 ? -10.692 16.083 6.475 1.00 78.31 87 ALA A N 1
ATOM 648 C CA . ALA A 1 87 ? -10.009 15.420 7.584 1.00 78.31 87 ALA A CA 1
ATOM 649 C C . ALA A 1 87 ? -8.608 14.895 7.217 1.00 78.31 87 ALA A C 1
ATOM 651 O O . ALA A 1 87 ? -7.842 14.545 8.110 1.00 78.31 87 ALA A O 1
ATOM 652 N N . MET A 1 88 ? -8.237 14.856 5.932 1.00 75.69 88 MET A N 1
ATOM 653 C CA . MET A 1 88 ? -6.865 14.534 5.522 1.00 75.69 88 MET A CA 1
ATOM 654 C C . MET A 1 88 ? -5.876 15.646 5.894 1.00 75.69 88 MET A C 1
ATOM 656 O O . MET A 1 88 ? -4.731 15.366 6.267 1.00 75.69 88 MET A O 1
ATOM 660 N N . GLU A 1 89 ? -6.328 16.901 5.831 1.00 71.31 89 GLU A N 1
ATOM 661 C CA . GLU A 1 89 ? -5.510 18.091 6.094 1.00 71.31 89 GLU A CA 1
ATOM 662 C C . GLU A 1 89 ? -5.443 18.438 7.583 1.00 71.31 89 GLU A C 1
ATOM 664 O O . GLU A 1 89 ? -4.424 18.929 8.071 1.00 71.31 89 GLU A O 1
ATOM 669 N N . GLN A 1 90 ? -6.532 18.179 8.305 1.00 72.56 90 GLN A N 1
ATOM 670 C CA . GLN A 1 90 ? -6.722 18.612 9.685 1.00 72.56 90 GLN A CA 1
ATOM 671 C C . GLN A 1 90 ? -6.362 17.506 10.677 1.00 72.56 90 GLN A C 1
ATOM 673 O O . GLN A 1 90 ? -6.729 16.346 10.499 1.00 72.56 90 GLN A O 1
ATOM 678 N N . ASP A 1 91 ? -5.701 17.873 11.774 1.00 68.81 91 ASP A N 1
ATOM 679 C CA . ASP A 1 91 ? -5.595 16.990 12.934 1.00 68.81 91 ASP A CA 1
ATOM 680 C C . ASP A 1 91 ? -6.944 17.037 13.677 1.00 68.81 91 ASP A C 1
ATOM 682 O O . ASP A 1 91 ? -7.234 17.959 14.440 1.00 68.81 91 ASP A O 1
ATOM 686 N N . LYS A 1 92 ? -7.822 16.082 13.351 1.00 68.00 92 LYS A N 1
ATOM 687 C CA . LYS A 1 92 ? -9.156 15.926 13.948 1.00 68.00 92 LYS A CA 1
ATOM 688 C C . LYS A 1 92 ? -9.101 15.209 15.303 1.00 68.00 92 LYS A C 1
ATOM 690 O O . LYS A 1 92 ? -8.088 14.572 15.606 1.00 68.00 92 LYS A O 1
ATOM 695 N N . PRO A 1 93 ? -10.163 15.324 16.131 1.00 66.94 93 PRO A N 1
ATOM 696 C CA . PRO A 1 93 ? -10.234 14.627 17.406 1.00 66.94 93 PRO A CA 1
ATOM 697 C C . PRO A 1 93 ? -10.000 13.127 17.244 1.00 66.94 93 PRO A C 1
ATOM 699 O O . PRO A 1 93 ? -10.333 12.509 16.234 1.00 66.94 93 PRO A O 1
ATOM 702 N N . THR A 1 94 ? -9.370 12.561 18.261 1.00 82.75 94 THR A N 1
ATOM 703 C CA . THR A 1 94 ? -8.840 11.211 18.200 1.00 82.75 94 THR A CA 1
ATOM 704 C C . THR A 1 94 ? -9.865 10.199 18.704 1.00 82.75 94 THR A C 1
ATOM 706 O O . THR A 1 94 ? -10.401 10.346 19.801 1.00 82.75 94 THR A O 1
ATOM 709 N N . ILE A 1 95 ? -10.115 9.152 17.915 1.00 91.88 95 ILE A N 1
ATOM 710 C CA . ILE A 1 95 ? -11.016 8.055 18.285 1.00 91.88 95 ILE A CA 1
ATOM 711 C C . ILE A 1 95 ? -10.328 7.160 19.321 1.00 91.88 95 ILE A C 1
ATOM 713 O O . ILE A 1 95 ? -9.279 6.582 19.049 1.00 91.88 95 ILE A O 1
ATOM 717 N N . SER A 1 96 ? -10.933 6.984 20.490 1.00 94.81 96 SER A N 1
ATOM 718 C CA . SER A 1 96 ? -10.466 5.993 21.464 1.00 94.81 96 SER A CA 1
ATOM 719 C C . SER A 1 96 ? -11.133 4.647 21.205 1.00 94.81 96 SER A C 1
ATOM 721 O O . SER A 1 96 ? -12.350 4.519 21.339 1.00 94.81 96 SER A O 1
ATOM 723 N N . PHE A 1 97 ? -10.342 3.634 20.860 1.00 97.50 97 PHE A N 1
ATOM 724 C CA . PHE A 1 97 ? -10.838 2.285 20.602 1.00 97.50 97 PHE A CA 1
ATOM 725 C C . PHE A 1 97 ? -10.794 1.398 21.849 1.00 97.50 97 PHE A C 1
ATOM 727 O O . PHE A 1 97 ? -9.802 1.368 22.579 1.00 97.50 97 PHE A O 1
ATOM 734 N N . LEU A 1 98 ? -11.840 0.590 22.030 1.00 97.88 98 LEU A N 1
ATOM 735 C CA . LEU A 1 98 ? -11.724 -0.674 22.753 1.00 97.88 98 LEU A CA 1
ATOM 736 C C . LEU A 1 98 ? -10.934 -1.651 21.886 1.00 97.88 98 LEU A C 1
ATOM 738 O O . LEU A 1 98 ? -11.060 -1.614 20.662 1.00 97.88 98 LEU A O 1
ATOM 742 N N . HIS A 1 99 ? -10.141 -2.528 22.498 1.00 98.12 99 HIS A N 1
ATOM 743 C CA . HIS A 1 99 ? -9.300 -3.448 21.745 1.00 98.12 99 HIS A CA 1
ATOM 744 C C . HIS A 1 99 ? -9.321 -4.874 22.300 1.00 98.12 99 HIS A C 1
ATOM 746 O O . HIS A 1 99 ? -9.513 -5.099 23.494 1.00 98.12 99 HIS A O 1
ATOM 752 N N . GLN A 1 100 ? -9.097 -5.838 21.410 1.00 97.88 100 GLN A N 1
ATOM 753 C CA . GLN A 1 100 ? -8.944 -7.252 21.726 1.00 97.88 100 GLN A CA 1
ATOM 754 C C . GLN A 1 100 ? -7.877 -7.869 20.820 1.00 97.88 100 GLN A C 1
ATOM 756 O O . GLN A 1 100 ? -7.887 -7.678 19.604 1.00 97.88 100 GLN A O 1
ATOM 761 N N . ILE A 1 101 ? -6.970 -8.644 21.411 1.00 97.50 101 ILE A N 1
ATOM 762 C CA . ILE A 1 101 ? -5.983 -9.434 20.674 1.00 97.50 101 ILE A CA 1
ATOM 763 C C . ILE A 1 101 ? -6.562 -10.831 20.448 1.00 97.50 101 ILE A C 1
ATOM 765 O O . ILE A 1 101 ? -6.910 -11.527 21.399 1.00 97.50 101 ILE A O 1
ATOM 769 N N . ASN A 1 102 ? -6.627 -11.245 19.187 1.00 94.62 102 ASN A N 1
ATOM 770 C CA . ASN A 1 102 ? -7.097 -12.557 18.767 1.00 94.62 102 ASN A CA 1
ATOM 771 C C . ASN A 1 102 ? -5.960 -13.308 18.070 1.00 94.62 102 ASN A C 1
ATOM 773 O O . ASN A 1 102 ? -5.501 -12.900 17.004 1.00 94.62 102 ASN A O 1
ATOM 777 N N . GLN A 1 103 ? -5.531 -14.426 18.651 1.00 90.62 103 GLN A N 1
ATOM 778 C CA . GLN A 1 103 ? -4.589 -15.356 18.029 1.00 90.62 103 GLN A CA 1
ATOM 779 C C . GLN A 1 103 ? -5.348 -16.629 17.657 1.00 90.62 103 GLN A C 1
ATOM 781 O O . GLN A 1 103 ? -5.440 -17.576 18.435 1.00 90.62 103 GLN A O 1
ATOM 786 N N . THR A 1 104 ? -5.993 -16.599 16.491 1.00 75.88 104 THR A N 1
ATOM 787 C CA . THR A 1 104 ? -6.852 -17.690 16.007 1.00 75.88 104 THR A CA 1
ATOM 788 C C . THR A 1 104 ? -6.055 -18.845 15.407 1.00 75.88 104 THR A C 1
ATOM 790 O O . THR A 1 104 ? -6.564 -19.963 15.355 1.00 75.88 104 THR A O 1
ATOM 793 N N . ALA A 1 105 ? -4.812 -18.598 14.988 1.00 83.38 105 ALA A N 1
ATOM 794 C CA . ALA A 1 105 ? -3.900 -19.609 14.472 1.00 83.38 105 ALA A CA 1
ATOM 795 C C . ALA A 1 105 ? -2.451 -19.344 14.935 1.00 83.38 105 ALA A C 1
ATOM 797 O O . ALA A 1 105 ? -2.114 -18.209 15.280 1.00 83.38 105 ALA A O 1
ATOM 798 N N . PRO A 1 106 ? -1.572 -20.365 14.948 1.00 83.94 106 PRO A N 1
ATOM 799 C CA . PRO A 1 106 ? -0.173 -20.201 15.361 1.00 83.94 106 PRO A CA 1
ATOM 800 C C . PRO A 1 106 ? 0.626 -19.210 14.500 1.00 83.94 106 PRO A C 1
ATOM 802 O O . PRO A 1 106 ? 1.620 -18.658 14.962 1.00 83.94 106 PRO A O 1
ATOM 805 N N . ASP A 1 107 ? 0.193 -18.996 13.260 1.00 91.94 107 ASP A N 1
ATOM 806 C CA . ASP A 1 107 ? 0.866 -18.212 12.226 1.00 91.94 107 ASP A CA 1
ATOM 807 C C . ASP A 1 107 ? 0.231 -16.833 11.991 1.00 91.94 107 ASP A C 1
ATOM 809 O O . ASP A 1 107 ? 0.664 -16.111 11.094 1.00 91.94 107 ASP A O 1
ATOM 813 N N . SER A 1 108 ? -0.790 -16.444 12.762 1.00 94.50 108 SER A N 1
ATOM 814 C CA . SER A 1 108 ? -1.426 -15.132 12.620 1.00 94.50 108 SER A CA 1
ATOM 815 C C . SER A 1 108 ? -1.936 -14.551 13.935 1.00 94.50 108 SER A C 1
ATOM 817 O O . SER A 1 108 ? -2.437 -15.250 14.815 1.00 94.50 108 SER A O 1
ATOM 819 N N . VAL A 1 109 ? -1.812 -13.232 14.061 1.00 96.69 109 VAL A N 1
ATOM 820 C CA . VAL A 1 109 ? -2.350 -12.463 15.181 1.00 96.69 109 VAL A CA 1
ATOM 821 C C . VAL A 1 109 ? -3.130 -11.273 14.648 1.00 96.69 109 VAL A C 1
ATOM 823 O O . VAL A 1 109 ? -2.697 -10.601 13.714 1.00 96.69 109 VAL A O 1
ATOM 826 N N . THR A 1 110 ? -4.304 -11.028 15.225 1.00 97.75 110 THR A N 1
ATOM 827 C CA . THR A 1 110 ? -5.185 -9.924 14.843 1.00 97.75 110 THR A CA 1
ATOM 828 C C . THR A 1 110 ? -5.470 -9.038 16.044 1.00 97.75 110 THR A C 1
ATOM 830 O O . THR A 1 110 ? -5.956 -9.513 17.069 1.00 97.75 110 THR A O 1
ATOM 833 N N . LEU A 1 111 ? -5.220 -7.741 15.898 1.00 98.38 111 LEU A N 1
ATOM 834 C CA . LEU A 1 111 ? -5.738 -6.717 16.797 1.00 98.38 111 LEU A CA 1
ATOM 835 C C . LEU A 1 111 ? -7.093 -6.251 16.274 1.00 98.38 111 LEU A C 1
ATOM 837 O O . LEU A 1 111 ? -7.159 -5.627 15.217 1.00 98.38 111 LEU A O 1
ATOM 841 N N . ALA A 1 112 ? -8.159 -6.560 17.005 1.00 98.44 112 ALA A N 1
ATOM 842 C CA . ALA A 1 112 ? -9.490 -6.026 16.764 1.00 98.44 112 ALA A CA 1
ATOM 843 C C . ALA A 1 112 ? -9.691 -4.758 17.599 1.00 98.44 112 ALA A C 1
ATOM 845 O O . ALA A 1 112 ? -9.399 -4.746 18.793 1.00 98.44 112 ALA A O 1
ATOM 846 N N . LEU A 1 113 ? -10.186 -3.706 16.963 1.00 98.50 113 LEU A N 1
ATOM 847 C CA . LEU A 1 113 ? -10.462 -2.394 17.526 1.00 98.50 113 LEU A CA 1
ATOM 848 C C . LEU A 1 113 ? -11.928 -2.052 17.264 1.00 98.50 113 LEU A C 1
ATOM 850 O O . LEU A 1 113 ? -12.405 -2.222 16.143 1.00 98.50 113 LEU A O 1
ATOM 854 N N . THR A 1 114 ? -12.636 -1.543 18.269 1.00 98.25 114 THR A N 1
ATOM 855 C CA . THR A 1 114 ? -14.034 -1.112 18.130 1.00 98.25 114 THR A CA 1
ATOM 856 C C . THR A 1 114 ? -14.265 0.212 18.844 1.00 98.25 114 THR A C 1
ATOM 858 O O . THR A 1 114 ? -13.870 0.380 19.998 1.00 98.25 114 THR A O 1
ATOM 861 N N . ALA A 1 115 ? -14.921 1.152 18.168 1.00 97.44 115 ALA A N 1
ATOM 862 C CA . ALA A 1 115 ? -15.303 2.437 18.735 1.00 97.44 115 ALA A CA 1
ATOM 863 C C . ALA A 1 115 ? -16.720 2.822 18.308 1.00 97.44 115 ALA A C 1
ATOM 865 O O . ALA A 1 115 ? -17.128 2.591 17.168 1.00 97.44 115 ALA A O 1
ATOM 866 N N . LYS A 1 116 ? -17.459 3.450 19.226 1.00 96.56 116 LYS A N 1
ATOM 867 C CA . LYS A 1 116 ? -18.697 4.155 18.900 1.00 96.56 116 LYS A CA 1
ATOM 868 C C . LYS A 1 116 ? -18.349 5.597 18.550 1.00 96.56 116 LYS A C 1
ATOM 870 O O . LYS A 1 116 ? -17.650 6.265 19.314 1.00 96.56 116 LYS A O 1
ATOM 875 N N . LEU A 1 117 ? -18.827 6.049 17.402 1.00 94.81 117 LEU A N 1
ATOM 876 C CA . LEU A 1 117 ? -18.551 7.376 16.879 1.00 94.81 117 LEU A CA 1
ATOM 877 C C . LEU A 1 117 ? -19.573 8.380 17.413 1.00 94.81 117 LEU A C 1
ATOM 879 O O . LEU A 1 117 ? -20.767 8.088 17.503 1.00 94.81 117 LEU A O 1
ATOM 883 N N . ASP A 1 118 ? -19.103 9.569 17.761 1.00 92.00 118 ASP A N 1
ATOM 884 C CA . ASP A 1 118 ? -19.918 10.717 18.138 1.00 92.00 118 ASP A CA 1
ATOM 885 C C . ASP A 1 118 ? -19.270 12.028 17.665 1.00 92.00 118 ASP A C 1
ATOM 887 O O . ASP A 1 118 ? -18.149 12.050 17.157 1.00 92.00 118 ASP A O 1
ATOM 891 N N . VAL A 1 119 ? -19.976 13.143 17.837 1.00 89.00 119 VAL A N 1
ATOM 892 C CA . VAL A 1 119 ? -19.522 14.471 17.384 1.00 89.00 119 VAL A CA 1
ATOM 893 C C . VAL A 1 119 ? -18.267 14.990 18.103 1.00 89.00 119 VAL A C 1
ATOM 895 O O . VAL A 1 119 ? -17.694 15.992 17.688 1.00 89.00 119 VAL A O 1
ATOM 898 N N . THR A 1 120 ? -17.850 14.360 19.205 1.00 86.31 120 THR A N 1
ATOM 899 C CA . THR A 1 120 ? -16.663 14.754 19.980 1.00 86.31 120 THR A CA 1
ATOM 900 C C . THR A 1 120 ? -15.403 14.024 19.533 1.00 86.31 120 THR A C 1
ATOM 902 O O . THR A 1 120 ? -14.305 14.545 19.724 1.00 86.31 120 THR A O 1
ATOM 905 N N . ASN A 1 121 ? -15.551 12.838 18.935 1.00 84.50 121 ASN A N 1
ATOM 906 C CA . ASN A 1 121 ? -14.441 11.967 18.548 1.00 84.50 121 ASN A CA 1
ATOM 907 C C . ASN A 1 121 ? -14.376 11.663 17.041 1.00 84.50 121 ASN A C 1
ATOM 909 O O . ASN A 1 121 ? -13.456 10.980 16.598 1.00 84.50 121 ASN A O 1
ATOM 913 N N . SER A 1 122 ? -15.342 12.147 16.262 1.00 85.88 122 SER A N 1
ATOM 914 C CA . SER A 1 122 ? -15.475 11.870 14.834 1.00 85.88 122 SER A CA 1
ATOM 915 C C . SER A 1 122 ? -16.183 13.015 14.105 1.00 85.88 122 SER A C 1
ATOM 917 O O . SER A 1 122 ? -16.498 14.050 14.693 1.00 85.88 122 SER A O 1
ATOM 919 N N . ASP A 1 123 ? -16.418 12.832 12.807 1.00 86.38 123 ASP A N 1
ATOM 920 C CA . ASP A 1 123 ? -17.180 13.782 12.006 1.00 86.38 123 ASP A CA 1
ATOM 921 C C . ASP A 1 123 ? -18.685 13.649 12.253 1.00 86.38 123 ASP A C 1
ATOM 923 O O . ASP A 1 123 ? -19.208 12.545 12.390 1.00 86.38 123 ASP A O 1
ATOM 927 N N . GLU A 1 124 ? -19.404 14.777 12.247 1.00 88.56 124 GLU A N 1
ATOM 928 C CA . GLU A 1 124 ? -20.865 14.806 12.434 1.00 88.56 124 GLU A CA 1
ATOM 929 C C . GLU A 1 124 ? -21.591 13.870 11.459 1.00 88.56 124 GLU A C 1
ATOM 931 O O . GLU A 1 124 ? -22.574 13.229 11.818 1.00 88.56 124 GLU A O 1
ATOM 936 N N . SER A 1 125 ? -21.045 13.716 10.252 1.00 89.00 125 SER A N 1
ATOM 937 C CA . SER A 1 125 ? -21.604 12.880 9.192 1.00 89.00 125 SER A CA 1
ATOM 938 C C . SER A 1 125 ? -21.599 11.374 9.507 1.00 89.00 125 SER A C 1
ATOM 940 O O . SER A 1 125 ? -22.321 10.618 8.862 1.00 89.00 125 SER A O 1
ATOM 942 N N . VAL A 1 126 ? -20.817 10.932 10.500 1.00 90.81 126 VAL A N 1
ATOM 943 C CA . VAL A 1 126 ? -20.732 9.530 10.954 1.00 90.81 126 VAL A CA 1
ATOM 944 C C . VAL A 1 126 ? -21.096 9.350 12.432 1.00 90.81 126 VAL A C 1
ATOM 946 O O . VAL A 1 126 ? -20.948 8.255 12.981 1.00 90.81 126 VAL A O 1
ATOM 949 N N . ALA A 1 127 ? -21.586 10.398 13.097 1.00 93.31 127 ALA A N 1
ATOM 950 C CA . ALA A 1 127 ? -21.968 10.326 14.500 1.00 93.31 127 ALA A CA 1
ATOM 951 C C . ALA A 1 127 ? -23.087 9.287 14.721 1.00 93.31 127 ALA A C 1
ATOM 953 O O . ALA A 1 127 ? -24.073 9.220 13.991 1.00 93.31 127 ALA A O 1
ATOM 954 N N . GLY A 1 128 ? -22.930 8.449 15.747 1.00 93.62 128 GLY A N 1
ATOM 955 C CA . GLY A 1 128 ? -23.838 7.345 16.064 1.00 93.62 128 GLY A CA 1
ATOM 956 C C . GLY A 1 128 ? -23.524 6.026 15.346 1.00 93.62 128 GLY A C 1
ATOM 957 O O . GLY A 1 128 ? -24.103 4.998 15.711 1.00 93.62 128 GLY A O 1
ATOM 958 N N . ALA A 1 129 ? -22.592 6.013 14.388 1.00 96.12 129 ALA A N 1
ATOM 959 C CA . ALA A 1 129 ? -22.078 4.791 13.778 1.00 96.12 129 ALA A CA 1
ATOM 960 C C . ALA A 1 129 ? -21.088 4.051 14.699 1.00 96.12 129 ALA A C 1
ATOM 962 O O . ALA A 1 129 ? -20.579 4.589 15.684 1.00 96.12 129 ALA A O 1
ATOM 963 N N . THR A 1 130 ? -20.805 2.796 14.364 1.00 97.25 130 THR A N 1
ATOM 964 C CA . THR A 1 130 ? -19.754 1.991 14.993 1.00 97.25 130 THR A CA 1
ATOM 965 C C . THR A 1 130 ? -18.645 1.753 13.975 1.00 97.25 130 THR A C 1
ATOM 967 O O . THR A 1 130 ? -18.922 1.311 12.860 1.00 97.25 130 THR A O 1
ATOM 970 N N . LEU A 1 131 ? -17.400 2.036 14.357 1.00 97.25 131 LEU A N 1
ATOM 971 C CA . LEU A 1 131 ? -16.215 1.720 13.569 1.00 97.25 131 LEU A CA 1
ATOM 972 C C . LEU A 1 131 ? -15.517 0.502 14.168 1.00 97.25 131 LEU A C 1
ATOM 974 O O . LEU A 1 131 ? -15.109 0.515 15.331 1.00 97.25 131 LEU A O 1
ATOM 978 N N . GLU A 1 132 ? -15.346 -0.532 13.356 1.00 98.06 132 GLU A N 1
ATOM 979 C CA . GLU A 1 132 ? -14.503 -1.679 13.663 1.00 98.06 132 GLU A CA 1
ATOM 980 C C . GLU A 1 132 ? -13.263 -1.648 12.775 1.00 98.06 132 GLU A C 1
ATOM 982 O O . GLU A 1 132 ? -13.342 -1.349 11.584 1.00 98.06 132 GLU A O 1
ATOM 987 N N . LYS A 1 133 ? -12.109 -1.985 13.341 1.00 98.06 133 LYS A N 1
ATOM 988 C CA . LYS A 1 133 ? -10.842 -2.058 12.620 1.00 98.06 133 LYS A CA 1
ATOM 989 C C . LYS A 1 133 ? -10.070 -3.289 13.056 1.00 98.06 133 LYS A C 1
ATOM 991 O O . LYS A 1 133 ? -9.962 -3.581 14.239 1.00 98.06 133 LYS A O 1
ATOM 996 N N . GLN A 1 134 ? -9.537 -4.024 12.097 1.00 98.31 134 GLN A N 1
ATOM 997 C CA . GLN A 1 134 ? -8.725 -5.210 12.324 1.00 98.31 134 GLN A CA 1
ATOM 998 C C . GLN A 1 134 ? -7.365 -5.001 11.679 1.00 98.31 134 GLN A C 1
ATOM 1000 O O . GLN A 1 134 ? -7.300 -4.619 10.514 1.00 98.31 134 GLN A O 1
ATOM 1005 N N . ILE A 1 135 ? -6.297 -5.248 12.435 1.00 98.44 135 ILE A N 1
ATOM 1006 C CA . ILE A 1 135 ? -4.918 -5.252 11.942 1.00 98.44 135 ILE A CA 1
ATOM 1007 C C . ILE A 1 135 ? -4.383 -6.667 12.124 1.00 98.44 135 ILE A C 1
ATOM 1009 O O . ILE A 1 135 ? -4.271 -7.137 13.257 1.00 98.44 135 ILE A O 1
ATOM 1013 N N . THR A 1 136 ? -4.061 -7.339 11.022 1.00 97.75 136 THR A N 1
ATOM 1014 C CA . THR A 1 136 ? -3.622 -8.737 11.026 1.00 97.75 136 THR A CA 1
ATOM 1015 C C . THR A 1 136 ? -2.180 -8.851 10.558 1.00 97.75 136 THR A C 1
ATOM 1017 O O . THR A 1 136 ? -1.833 -8.413 9.459 1.00 97.75 136 THR A O 1
ATOM 1020 N N . LEU A 1 137 ? -1.355 -9.480 11.391 1.00 96.31 137 LEU A N 1
ATOM 1021 C CA . LEU A 1 137 ? 0.036 -9.810 11.108 1.00 96.31 137 LEU A CA 1
ATOM 1022 C C . LEU A 1 137 ? 0.193 -11.328 10.988 1.00 96.31 137 LEU A C 1
ATOM 1024 O O . LEU A 1 137 ? -0.412 -12.079 11.756 1.00 96.31 137 LEU A O 1
ATOM 1028 N N . HIS A 1 138 ? 1.022 -11.768 10.044 1.00 94.44 138 HIS A N 1
ATOM 1029 C CA . HIS A 1 138 ? 1.269 -13.181 9.771 1.00 94.44 138 HIS A CA 1
ATOM 1030 C C . HIS A 1 138 ? 2.752 -13.529 9.930 1.00 94.44 138 HIS A C 1
ATOM 1032 O O . HIS A 1 138 ? 3.626 -12.727 9.604 1.00 94.44 138 HIS A O 1
ATOM 1038 N N . ALA A 1 139 ? 3.032 -14.747 10.386 1.00 92.75 139 ALA A N 1
ATOM 1039 C CA . ALA A 1 139 ? 4.381 -15.288 10.471 1.00 92.75 139 ALA A CA 1
ATOM 1040 C C . ALA A 1 139 ? 4.971 -15.493 9.065 1.00 92.75 139 ALA A C 1
ATOM 1042 O O . ALA A 1 139 ? 4.297 -16.004 8.166 1.00 92.75 139 ALA A O 1
ATOM 1043 N N . GLY A 1 140 ? 6.227 -15.095 8.862 1.00 89.62 140 GLY A N 1
ATOM 1044 C CA . GLY A 1 140 ? 6.958 -15.253 7.604 1.00 89.62 140 GLY A CA 1
ATOM 1045 C C . GLY A 1 140 ? 6.411 -14.430 6.433 1.00 89.62 140 GLY A C 1
ATOM 1046 O O . GLY A 1 140 ? 6.756 -14.703 5.282 1.00 89.62 140 GLY A O 1
ATOM 1047 N N . LYS A 1 141 ? 5.522 -13.456 6.679 1.00 91.81 141 LYS A N 1
ATOM 1048 C CA . LYS A 1 141 ? 4.912 -12.624 5.631 1.00 91.81 141 LYS A CA 1
ATOM 1049 C C . LYS A 1 141 ? 5.364 -11.175 5.731 1.00 91.81 141 LYS A C 1
ATOM 1051 O O . LYS A 1 141 ? 5.163 -10.525 6.746 1.00 91.81 141 LYS A O 1
ATOM 1056 N N . ARG A 1 142 ? 5.842 -10.623 4.614 1.00 89.00 142 ARG A N 1
ATOM 1057 C CA . ARG A 1 142 ? 6.220 -9.204 4.480 1.00 89.00 142 ARG A CA 1
ATOM 1058 C C . ARG A 1 142 ? 5.034 -8.306 4.149 1.00 89.00 142 ARG A C 1
ATOM 1060 O O . ARG A 1 142 ? 5.082 -7.500 3.223 1.00 89.00 142 ARG A O 1
ATOM 1067 N N . TYR A 1 143 ? 3.947 -8.484 4.879 1.00 94.94 143 TYR A N 1
ATOM 1068 C CA . TYR A 1 143 ? 2.796 -7.604 4.807 1.00 94.94 143 TYR A CA 1
ATOM 1069 C C . TYR A 1 143 ? 1.982 -7.709 6.088 1.00 94.94 143 TYR A C 1
ATOM 1071 O O . TYR A 1 143 ? 2.052 -8.699 6.817 1.00 94.94 143 TYR A O 1
ATOM 1079 N N . PHE A 1 144 ? 1.147 -6.707 6.318 1.00 96.38 144 PHE A N 1
ATOM 1080 C CA . PHE A 1 144 ? 0.039 -6.810 7.256 1.00 96.38 144 PHE A CA 1
ATOM 1081 C C . PHE A 1 144 ? -1.241 -6.342 6.570 1.00 96.38 144 PHE A C 1
ATOM 1083 O O . PHE A 1 144 ? -1.213 -5.493 5.674 1.00 96.38 144 PHE A O 1
ATOM 1090 N N . ALA A 1 145 ? -2.358 -6.944 6.955 1.00 97.38 145 ALA A N 1
ATOM 1091 C CA . ALA A 1 145 ? -3.667 -6.625 6.407 1.00 97.38 145 ALA A CA 1
ATOM 1092 C C . ALA A 1 145 ? -4.427 -5.713 7.367 1.00 97.38 145 ALA A C 1
ATOM 1094 O O . ALA A 1 145 ? -4.305 -5.838 8.588 1.00 97.38 145 ALA A O 1
ATOM 1095 N N . VAL A 1 146 ? -5.225 -4.810 6.806 1.00 98.00 146 VAL A N 1
ATOM 1096 C CA . VAL A 1 146 ? -6.130 -3.954 7.560 1.00 98.00 146 VAL A CA 1
ATOM 1097 C C . VAL A 1 146 ? -7.525 -4.051 6.970 1.00 98.00 146 VAL A C 1
ATOM 1099 O O . VAL A 1 146 ? -7.712 -3.929 5.761 1.00 98.00 146 VAL A O 1
ATOM 1102 N N . ARG A 1 147 ? -8.511 -4.250 7.841 1.00 97.44 147 ARG A N 1
ATOM 1103 C CA . ARG A 1 147 ? -9.934 -4.222 7.504 1.00 97.44 147 ARG A CA 1
ATOM 1104 C C . ARG A 1 147 ? -10.620 -3.203 8.394 1.00 97.44 147 ARG A C 1
ATOM 1106 O O . ARG A 1 147 ? -10.465 -3.261 9.607 1.00 97.44 147 ARG A O 1
ATOM 1113 N N . GLN A 1 148 ? -11.370 -2.289 7.804 1.00 96.75 148 GLN A N 1
ATOM 1114 C CA . GLN A 1 148 ? -12.173 -1.285 8.484 1.00 96.75 148 GLN A CA 1
ATOM 1115 C C . GLN A 1 148 ? -13.639 -1.494 8.102 1.00 96.75 148 GLN A C 1
ATOM 1117 O O . GLN A 1 148 ? -13.957 -1.720 6.934 1.00 96.75 148 GLN A O 1
ATOM 1122 N N . VAL A 1 149 ? -14.531 -1.403 9.077 1.00 96.38 149 VAL A N 1
ATOM 1123 C CA . VAL A 1 149 ? -15.969 -1.587 8.904 1.00 96.38 149 VAL A CA 1
ATOM 1124 C C . VAL A 1 149 ? -16.683 -0.446 9.602 1.00 96.38 149 VAL A C 1
ATOM 1126 O O . VAL A 1 149 ? -16.611 -0.319 10.822 1.00 96.38 149 VAL A O 1
ATOM 1129 N N . LEU A 1 150 ? -17.387 0.374 8.832 1.00 96.12 150 LEU A N 1
ATOM 1130 C CA . LEU A 1 150 ? -18.281 1.395 9.349 1.00 96.12 150 LEU A CA 1
ATOM 1131 C C . LEU A 1 150 ? -19.711 0.860 9.295 1.00 96.12 150 LEU A C 1
ATOM 1133 O O . LEU A 1 150 ? -20.256 0.623 8.217 1.00 96.12 150 LEU A O 1
ATOM 1137 N N . LYS A 1 151 ? -20.314 0.656 10.463 1.00 96.38 151 LYS A N 1
ATOM 1138 C CA . LYS A 1 151 ? -21.693 0.191 10.603 1.00 96.38 151 LYS A CA 1
ATOM 1139 C C . LYS A 1 151 ? -22.582 1.333 11.067 1.00 96.38 151 LYS A C 1
ATOM 1141 O O . LYS A 1 151 ? -22.338 1.906 12.130 1.00 96.38 151 LYS A O 1
ATOM 1146 N N . ASN A 1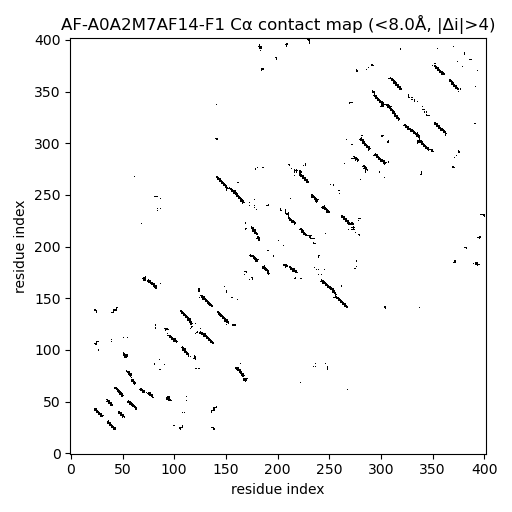 152 ? -23.648 1.617 10.326 1.00 96.56 152 ASN A N 1
ATOM 1147 C CA . ASN A 1 152 ? -24.633 2.591 10.767 1.00 96.56 152 ASN A CA 1
ATOM 1148 C C . ASN A 1 152 ? -25.498 2.011 11.901 1.00 96.56 152 ASN A C 1
ATOM 1150 O O . ASN A 1 152 ? -26.353 1.159 11.679 1.00 96.56 152 ASN A O 1
ATOM 1154 N N . THR A 1 153 ? -25.261 2.484 13.125 1.00 95.06 153 THR A N 1
ATOM 1155 C CA . THR A 1 153 ? -25.994 2.083 14.337 1.00 95.06 153 THR A CA 1
ATOM 1156 C C . THR A 1 153 ? -26.823 3.218 14.944 1.00 95.06 153 THR A C 1
ATOM 1158 O O . THR A 1 153 ? -27.308 3.072 16.066 1.00 95.06 153 THR A O 1
ATOM 1161 N N . SER A 1 154 ? -26.963 4.358 14.254 1.00 92.81 154 SER A N 1
ATOM 1162 C CA . SER A 1 154 ? -27.631 5.548 14.804 1.00 92.81 154 SER A CA 1
ATOM 1163 C C . SER A 1 154 ? -29.158 5.469 14.723 1.00 92.81 154 SER A C 1
ATOM 1165 O O . SER A 1 154 ? -29.840 6.075 15.544 1.00 92.81 154 SER A O 1
ATOM 1167 N N . GLY A 1 155 ? -29.690 4.703 13.764 1.00 92.88 155 GLY A N 1
ATOM 1168 C CA . GLY A 1 155 ? -31.114 4.694 13.413 1.00 92.88 155 GLY A CA 1
ATOM 1169 C C . GLY A 1 155 ? -31.504 5.767 12.388 1.00 92.88 155 GLY A C 1
ATOM 1170 O O . GLY A 1 155 ? -32.616 5.716 11.868 1.00 92.88 155 GLY A O 1
ATOM 1171 N N . ASP A 1 156 ? -30.581 6.670 12.048 1.00 94.38 156 ASP A N 1
ATOM 1172 C CA . ASP A 1 156 ? -30.737 7.708 11.029 1.00 94.38 156 ASP A CA 1
ATOM 1173 C C . ASP A 1 156 ? -29.971 7.349 9.752 1.00 94.38 156 ASP A C 1
ATOM 1175 O O . ASP A 1 156 ? -29.113 6.472 9.749 1.00 94.38 156 ASP A O 1
ATOM 1179 N N . VAL A 1 157 ? -30.252 8.048 8.655 1.00 94.12 157 VAL A N 1
ATOM 1180 C CA . VAL A 1 157 ? -29.477 7.940 7.412 1.00 94.12 157 VAL A CA 1
ATOM 1181 C C . VAL A 1 157 ? -28.201 8.780 7.526 1.00 94.12 157 VAL A C 1
ATOM 1183 O O . VAL A 1 157 ? -28.274 9.957 7.880 1.00 94.12 157 VAL A O 1
ATOM 1186 N N . LEU A 1 158 ? -27.043 8.202 7.195 1.00 92.69 158 LEU A N 1
ATOM 1187 C CA . LEU A 1 158 ? -25.740 8.872 7.282 1.00 92.69 158 LEU A CA 1
ATOM 1188 C C . LEU A 1 158 ? -25.124 9.092 5.897 1.00 92.69 158 LEU A C 1
ATOM 1190 O O . LEU A 1 158 ? -25.221 8.233 5.025 1.00 92.69 158 LEU A O 1
ATOM 1194 N N . GLY A 1 159 ? -24.452 10.227 5.701 1.00 87.56 159 GLY A N 1
ATOM 1195 C CA . GLY A 1 159 ? -23.548 10.435 4.568 1.00 87.56 159 GLY A CA 1
ATOM 1196 C C . GLY A 1 159 ? -22.127 10.173 5.035 1.00 87.56 159 GLY A C 1
ATOM 1197 O O . GLY A 1 159 ? -21.607 10.933 5.848 1.00 87.56 159 GLY A O 1
ATOM 1198 N N . ALA A 1 160 ? -21.499 9.100 4.570 1.00 85.44 160 ALA A N 1
ATOM 1199 C CA . ALA A 1 160 ? -20.225 8.685 5.138 1.00 85.44 160 ALA A CA 1
ATOM 1200 C C . ALA A 1 160 ? -19.171 8.448 4.067 1.00 85.44 160 ALA A C 1
ATOM 1202 O O . ALA A 1 160 ? -19.426 7.846 3.028 1.00 85.44 160 ALA A O 1
ATOM 1203 N N . SER A 1 161 ? -17.946 8.847 4.368 1.00 88.31 161 SER A N 1
ATOM 1204 C CA . SER A 1 161 ? -16.766 8.319 3.705 1.00 88.31 161 SER A CA 1
ATOM 1205 C C . SER A 1 161 ? -15.900 7.638 4.758 1.00 88.31 161 SER A C 1
ATOM 1207 O O . SER A 1 161 ? -16.034 7.894 5.955 1.00 88.31 161 SER A O 1
ATOM 1209 N N . LEU A 1 162 ? -15.028 6.736 4.331 1.00 91.19 162 LEU A N 1
ATOM 1210 C CA . LEU A 1 162 ? -14.045 6.108 5.197 1.00 91.19 162 LEU A CA 1
ATOM 1211 C C . LEU A 1 162 ? -12.740 5.965 4.431 1.00 91.19 162 LEU A C 1
ATOM 1213 O O . LEU A 1 162 ? -12.694 5.496 3.291 1.00 91.19 162 LEU A O 1
ATOM 1217 N N . GLY A 1 163 ? -11.672 6.380 5.083 1.00 90.38 163 GLY A N 1
ATOM 1218 C CA . GLY A 1 163 ? -10.346 6.400 4.518 1.00 90.38 163 GLY A CA 1
ATOM 1219 C C . GLY A 1 163 ? -9.275 6.158 5.557 1.00 90.38 163 GLY A C 1
ATOM 1220 O O . GLY A 1 163 ? -9.533 5.849 6.725 1.00 90.38 163 GLY A O 1
ATOM 1221 N N . THR A 1 164 ? -8.046 6.346 5.107 1.00 92.31 164 THR A N 1
ATOM 1222 C CA . THR A 1 164 ? -6.872 6.248 5.953 1.00 92.31 164 THR A CA 1
ATOM 1223 C C . THR A 1 164 ? -5.900 7.363 5.617 1.00 92.31 164 THR A C 1
ATOM 1225 O O . THR A 1 164 ? -5.515 7.548 4.462 1.00 92.31 164 THR A O 1
ATOM 1228 N N . ARG A 1 165 ? -5.460 8.067 6.654 1.00 91.31 165 ARG A N 1
ATOM 1229 C CA . ARG A 1 165 ? -4.390 9.054 6.641 1.00 91.31 165 ARG A CA 1
ATOM 1230 C C . ARG A 1 165 ? -3.144 8.459 7.286 1.00 91.31 165 ARG A C 1
ATOM 1232 O O . ARG A 1 165 ? -3.210 7.807 8.325 1.00 91.31 165 ARG A O 1
ATOM 1239 N N . ASN A 1 166 ? -1.993 8.717 6.685 1.00 92.31 166 ASN A N 1
ATOM 1240 C CA . ASN A 1 166 ? -0.703 8.231 7.147 1.00 92.31 166 ASN A CA 1
ATOM 1241 C C . ASN A 1 166 ? 0.268 9.402 7.177 1.00 92.31 166 ASN A C 1
ATOM 1243 O O . ASN A 1 166 ? 0.422 10.092 6.175 1.00 92.31 166 ASN A O 1
ATOM 1247 N N . ARG A 1 167 ? 0.920 9.629 8.314 1.00 90.12 167 ARG A N 1
ATOM 1248 C CA . ARG A 1 167 ? 1.960 10.642 8.485 1.00 90.12 167 ARG A CA 1
ATOM 1249 C C . ARG A 1 167 ? 3.253 9.930 8.842 1.00 90.12 167 ARG A C 1
ATOM 1251 O O . ARG A 1 167 ? 3.365 9.419 9.945 1.00 90.12 167 ARG A O 1
ATOM 1258 N N . PHE A 1 168 ? 4.217 9.843 7.937 1.00 90.56 168 PHE A N 1
ATOM 1259 C CA . PHE A 1 168 ? 5.478 9.153 8.222 1.00 90.56 168 PHE A CA 1
ATOM 1260 C C . PHE A 1 168 ? 6.583 9.588 7.270 1.00 90.56 168 PHE A C 1
ATOM 1262 O O . PHE A 1 168 ? 6.311 10.091 6.188 1.00 90.56 168 PHE A O 1
ATOM 1269 N N . ALA A 1 169 ? 7.826 9.334 7.668 1.00 88.25 169 ALA A N 1
ATOM 1270 C CA . ALA A 1 169 ? 8.995 9.485 6.816 1.00 88.25 169 ALA A CA 1
ATOM 1271 C C . ALA A 1 169 ? 9.846 8.209 6.868 1.00 88.25 169 ALA A C 1
ATOM 1273 O O . ALA A 1 169 ? 9.929 7.539 7.903 1.00 88.25 169 ALA A O 1
ATOM 1274 N N . LEU A 1 170 ? 10.474 7.887 5.741 1.00 88.50 170 LEU A N 1
ATOM 1275 C CA . LEU A 1 170 ? 11.392 6.754 5.558 1.00 88.50 170 LEU A CA 1
ATOM 1276 C C . LEU A 1 170 ? 12.851 7.138 5.873 1.00 88.50 170 LEU A C 1
ATOM 1278 O O . LEU A 1 170 ? 13.746 6.292 5.957 1.00 88.50 170 LEU A O 1
ATOM 1282 N N . SER A 1 171 ? 13.132 8.432 5.981 1.00 84.00 171 SER A N 1
ATOM 1283 C CA . SER A 1 171 ? 14.464 8.985 6.164 1.00 84.00 171 SER A CA 1
ATOM 1284 C C . SER A 1 171 ? 14.420 10.371 6.794 1.00 84.00 171 SER A C 1
ATOM 1286 O O . SER A 1 171 ? 13.429 11.087 6.697 1.00 84.00 171 SER A O 1
ATOM 1288 N N . GLU A 1 172 ? 15.521 10.768 7.437 1.00 80.62 172 GLU A N 1
ATOM 1289 C CA . GLU A 1 172 ? 15.635 12.097 8.061 1.00 80.62 172 GLU A CA 1
ATOM 1290 C C . GLU A 1 172 ? 15.579 13.226 7.026 1.00 80.62 172 GLU A C 1
ATOM 1292 O O . GLU A 1 172 ? 15.144 14.335 7.332 1.00 80.62 172 GLU A O 1
ATOM 1297 N N . VAL A 1 173 ? 15.974 12.929 5.784 1.00 76.69 173 VAL A N 1
ATOM 1298 C CA . VAL A 1 173 ? 16.015 13.885 4.679 1.00 76.69 173 VAL A CA 1
ATOM 1299 C C . VAL A 1 173 ? 14.822 13.648 3.745 1.00 76.69 173 VAL A C 1
ATOM 1301 O O . VAL A 1 173 ? 14.858 12.803 2.849 1.00 76.69 173 VAL A O 1
ATOM 1304 N N . ARG A 1 174 ? 13.739 14.398 3.979 1.00 67.56 174 ARG A N 1
ATOM 1305 C CA . ARG A 1 174 ? 12.430 14.213 3.316 1.00 67.56 174 ARG A CA 1
ATOM 1306 C C . ARG A 1 174 ? 12.421 14.486 1.810 1.00 67.56 174 ARG A C 1
ATOM 1308 O O . ARG A 1 174 ? 11.563 13.971 1.102 1.00 67.56 174 ARG A O 1
ATOM 1315 N N . ASP A 1 175 ? 13.345 15.297 1.303 1.00 67.94 175 ASP A N 1
ATOM 1316 C CA . ASP A 1 175 ? 13.451 15.596 -0.134 1.00 67.94 175 ASP A CA 1
ATOM 1317 C C . ASP A 1 175 ? 13.845 14.368 -0.972 1.00 67.94 175 ASP A C 1
ATOM 1319 O O . ASP A 1 175 ? 13.617 14.337 -2.181 1.00 67.94 175 ASP A O 1
ATOM 1323 N N . THR A 1 176 ? 14.369 13.327 -0.325 1.00 78.06 176 THR A N 1
ATOM 1324 C CA . THR A 1 176 ? 14.687 12.062 -0.980 1.00 78.06 176 THR A CA 1
ATOM 1325 C C . THR A 1 176 ? 13.465 11.170 -1.174 1.00 78.06 176 THR A C 1
ATOM 1327 O O . THR A 1 176 ? 13.541 10.217 -1.938 1.00 78.06 176 THR A O 1
ATOM 1330 N N . GLU A 1 177 ? 12.329 11.454 -0.537 1.00 86.00 177 GLU A N 1
ATOM 1331 C CA . GLU A 1 177 ? 11.142 10.600 -0.586 1.00 86.00 177 GLU A CA 1
ATOM 1332 C C . GLU A 1 177 ? 10.210 10.968 -1.740 1.00 86.00 177 GLU A C 1
ATOM 1334 O O . GLU A 1 177 ? 10.185 12.088 -2.253 1.00 86.00 177 GLU A O 1
ATOM 1339 N N . SER A 1 178 ? 9.458 9.978 -2.206 1.00 85.31 178 SER A N 1
ATOM 1340 C CA . SER A 1 178 ? 8.529 10.127 -3.317 1.00 85.31 178 SER A CA 1
ATOM 1341 C C . SER A 1 178 ? 7.210 9.449 -2.995 1.00 85.31 178 SER A C 1
ATOM 1343 O O . SER A 1 178 ? 7.171 8.231 -2.825 1.00 85.31 178 SER A O 1
ATOM 1345 N N . PHE A 1 179 ? 6.137 10.236 -2.960 1.00 85.69 179 PHE A N 1
ATOM 1346 C CA . PHE A 1 179 ? 4.776 9.709 -2.952 1.00 85.69 179 PHE A CA 1
ATOM 1347 C C . PHE A 1 179 ? 4.396 9.318 -4.381 1.00 85.69 179 PHE A C 1
ATOM 1349 O O . PHE A 1 179 ? 4.681 10.054 -5.329 1.00 85.69 179 PHE A O 1
ATOM 1356 N N . LEU A 1 180 ? 3.790 8.145 -4.529 1.00 87.62 180 LEU A N 1
ATOM 1357 C CA . LEU A 1 180 ? 3.459 7.520 -5.802 1.00 87.62 180 LEU A CA 1
ATOM 1358 C C . LEU A 1 180 ? 1.954 7.284 -5.876 1.00 87.62 180 LEU A C 1
ATOM 1360 O O . LEU A 1 180 ? 1.396 6.584 -5.028 1.00 87.62 180 LEU A O 1
ATOM 1364 N N . LEU A 1 181 ? 1.323 7.849 -6.905 1.00 85.31 181 LEU A N 1
ATOM 1365 C CA . LEU A 1 181 ? -0.115 7.748 -7.141 1.00 85.31 181 LEU A CA 1
ATOM 1366 C C . LEU A 1 181 ? -0.400 7.320 -8.589 1.00 85.31 181 LEU A C 1
ATOM 1368 O O . LEU A 1 181 ? 0.019 8.012 -9.521 1.00 85.31 181 LEU A O 1
ATOM 1372 N N . PRO A 1 182 ? -1.121 6.213 -8.825 1.00 85.56 182 PRO A N 1
ATOM 1373 C CA . PRO A 1 182 ? -1.533 5.810 -10.162 1.00 85.56 182 PRO A CA 1
ATOM 1374 C C . PRO A 1 182 ? -2.702 6.669 -10.660 1.00 85.56 182 PRO A C 1
ATOM 1376 O O . PRO A 1 182 ? -3.820 6.599 -10.154 1.00 85.56 182 PRO A O 1
ATOM 1379 N N . THR A 1 183 ? -2.473 7.444 -11.717 1.00 79.12 183 THR A N 1
ATOM 1380 C CA . THR A 1 183 ? -3.466 8.346 -12.326 1.00 79.12 183 THR A CA 1
ATOM 1381 C C . THR A 1 183 ? -3.665 8.039 -13.809 1.00 79.12 183 THR A C 1
ATOM 1383 O O . THR A 1 183 ? -2.847 7.358 -14.435 1.00 79.12 183 THR A O 1
ATOM 1386 N N . GLU A 1 184 ? -4.698 8.626 -14.421 1.00 76.31 184 GLU A N 1
ATOM 1387 C CA . GLU A 1 184 ? -4.886 8.561 -15.879 1.00 76.31 184 GLU A CA 1
ATOM 1388 C C . GLU A 1 184 ? -3.670 9.089 -16.656 1.00 76.31 184 GLU A C 1
ATOM 1390 O O . GLU A 1 184 ? -3.503 8.744 -17.817 1.00 76.31 184 GLU A O 1
ATOM 1395 N N . ARG A 1 185 ? -2.779 9.875 -16.042 1.00 70.31 185 ARG A N 1
ATOM 1396 C CA . ARG A 1 185 ? -1.567 10.411 -16.683 1.00 70.31 185 ARG A CA 1
ATOM 1397 C C . ARG A 1 185 ? -0.318 9.550 -16.458 1.00 70.31 185 ARG A C 1
ATOM 1399 O O . ARG A 1 185 ? 0.763 9.933 -16.890 1.00 70.31 185 ARG A O 1
ATOM 1406 N N . GLY A 1 186 ? -0.451 8.394 -15.808 1.00 77.94 186 GLY A N 1
ATOM 1407 C CA . GLY A 1 186 ? 0.664 7.552 -15.371 1.00 77.94 186 GLY A CA 1
ATOM 1408 C C . GLY A 1 186 ? 0.864 7.604 -13.858 1.00 77.94 186 GLY A C 1
ATOM 1409 O O . GLY A 1 186 ? -0.048 7.973 -13.117 1.00 77.94 186 GLY A O 1
ATOM 1410 N N . ILE A 1 187 ? 2.049 7.207 -13.392 1.00 83.38 187 ILE A N 1
ATOM 1411 C CA . ILE A 1 187 ? 2.392 7.305 -11.970 1.00 83.38 187 ILE A CA 1
ATOM 1412 C C . ILE A 1 187 ? 2.810 8.736 -11.669 1.00 83.38 187 ILE A C 1
ATOM 1414 O O . ILE A 1 187 ? 3.887 9.177 -12.070 1.00 83.38 187 ILE A O 1
ATOM 1418 N N . LEU A 1 188 ? 1.948 9.459 -10.963 1.00 79.44 188 LEU A N 1
ATOM 1419 C CA . LEU A 1 188 ? 2.292 10.757 -10.418 1.00 79.44 188 LEU A CA 1
ATOM 1420 C C . LEU A 1 188 ? 3.299 10.545 -9.289 1.00 79.44 188 LEU A C 1
ATOM 1422 O O . LEU A 1 188 ? 3.028 9.823 -8.327 1.00 79.44 188 LEU A O 1
ATOM 1426 N N . ARG A 1 189 ? 4.462 11.179 -9.429 1.00 78.12 189 ARG A N 1
ATOM 1427 C CA . ARG A 1 189 ? 5.537 11.150 -8.445 1.00 78.12 189 ARG A CA 1
ATOM 1428 C C . ARG A 1 189 ? 5.658 12.520 -7.796 1.00 78.12 189 ARG A C 1
ATOM 1430 O O . ARG A 1 189 ? 6.054 13.480 -8.449 1.00 78.12 189 ARG A O 1
ATOM 1437 N N . ILE A 1 190 ? 5.350 12.596 -6.508 1.00 75.00 190 ILE A N 1
ATOM 1438 C CA . ILE A 1 190 ? 5.399 13.840 -5.738 1.00 75.00 190 ILE A CA 1
ATOM 1439 C C . ILE A 1 190 ? 6.668 13.815 -4.887 1.00 75.00 190 ILE A C 1
ATOM 1441 O O . ILE A 1 190 ? 6.788 13.011 -3.962 1.00 75.00 190 ILE A O 1
ATOM 1445 N N . VAL A 1 191 ? 7.625 14.677 -5.240 1.00 69.81 191 VAL A N 1
ATOM 1446 C CA . VAL A 1 191 ? 8.941 14.821 -4.591 1.00 69.81 191 VAL A CA 1
ATOM 1447 C C . VAL A 1 191 ? 8.996 16.157 -3.844 1.00 69.81 191 VAL A C 1
ATOM 1449 O O . VAL A 1 191 ? 8.312 17.116 -4.202 1.00 69.81 191 VAL A O 1
ATOM 1452 N N . GLY A 1 192 ? 9.759 16.232 -2.756 1.00 58.56 192 GLY A N 1
ATOM 1453 C CA . GLY A 1 192 ? 9.884 17.446 -1.944 1.00 58.56 192 GLY A CA 1
ATOM 1454 C C . GLY A 1 192 ? 10.819 18.464 -2.592 1.00 58.56 192 GLY A C 1
ATOM 1455 O O . GLY A 1 192 ? 11.815 18.078 -3.190 1.00 58.56 192 GLY A O 1
ATOM 1456 N N . GLY A 1 193 ? 10.516 19.759 -2.448 1.00 48.34 193 GLY A N 1
ATOM 1457 C CA . GLY A 1 193 ? 11.468 20.839 -2.742 1.00 48.34 193 GLY A CA 1
ATOM 1458 C C . GLY A 1 193 ? 10.962 21.910 -3.711 1.00 48.34 193 GLY A C 1
ATOM 1459 O O . GLY A 1 193 ? 11.056 21.752 -4.921 1.00 48.34 193 GLY A O 1
ATOM 1460 N N . GLY A 1 194 ? 10.510 23.042 -3.159 1.00 44.66 194 GLY A N 1
ATOM 1461 C CA . GLY A 1 194 ? 10.333 24.308 -3.882 1.00 44.66 194 GLY A CA 1
ATOM 1462 C C . GLY A 1 194 ? 8.891 24.815 -3.983 1.00 44.66 194 GLY A C 1
ATOM 1463 O O . GLY A 1 194 ? 7.942 24.038 -4.039 1.00 44.66 194 GLY A O 1
ATOM 1464 N N . ILE A 1 195 ? 8.745 26.145 -4.046 1.00 44.00 195 ILE A N 1
ATOM 1465 C CA . ILE A 1 195 ? 7.494 26.854 -4.383 1.00 44.00 195 ILE A CA 1
ATOM 1466 C C . ILE A 1 195 ? 6.907 26.351 -5.716 1.00 44.00 195 ILE A C 1
ATOM 1468 O O . ILE A 1 195 ? 5.694 26.316 -5.886 1.00 44.00 195 ILE A O 1
ATOM 1472 N N . ASP A 1 196 ? 7.752 25.873 -6.627 1.00 39.69 196 ASP A N 1
ATOM 1473 C CA . ASP A 1 196 ? 7.329 25.315 -7.912 1.00 39.69 196 ASP A CA 1
ATOM 1474 C C . ASP A 1 196 ? 6.547 23.995 -7.752 1.00 39.69 196 ASP A C 1
ATOM 1476 O O . ASP A 1 196 ? 5.615 23.739 -8.512 1.00 39.69 196 ASP A O 1
ATOM 1480 N N . ASN A 1 197 ? 6.813 23.211 -6.697 1.00 41.84 197 ASN A N 1
ATOM 1481 C CA . ASN A 1 197 ? 6.017 22.022 -6.357 1.00 41.84 197 ASN A CA 1
ATOM 1482 C C . ASN A 1 197 ? 4.689 22.377 -5.675 1.00 41.84 197 ASN A C 1
ATOM 1484 O O . ASN A 1 197 ? 3.802 21.534 -5.624 1.00 41.84 197 ASN A O 1
ATOM 1488 N N . PHE A 1 198 ? 4.539 23.606 -5.170 1.00 38.06 198 PHE A N 1
ATOM 1489 C CA . PHE A 1 198 ? 3.277 24.135 -4.644 1.00 38.06 198 PHE A CA 1
ATOM 1490 C C . PHE A 1 198 ? 2.334 24.549 -5.787 1.00 38.06 198 PHE A C 1
ATOM 1492 O O . PHE A 1 198 ? 1.127 24.384 -5.679 1.00 38.06 198 PHE A O 1
ATOM 1499 N N . TYR A 1 199 ? 2.881 25.017 -6.918 1.00 35.41 199 TYR A N 1
ATOM 1500 C CA . TYR A 1 199 ? 2.114 25.373 -8.122 1.00 35.41 199 TYR A CA 1
ATOM 1501 C C . TYR A 1 199 ? 1.934 24.219 -9.126 1.00 35.41 199 TYR A C 1
ATOM 1503 O O . TYR A 1 199 ? 1.095 24.317 -10.020 1.00 35.41 199 TYR A O 1
ATOM 1511 N N . ALA A 1 200 ? 2.679 23.117 -8.974 1.00 38.38 200 ALA A N 1
ATOM 1512 C CA . ALA A 1 200 ? 2.438 21.851 -9.676 1.00 38.38 200 ALA A CA 1
ATOM 1513 C C . ALA A 1 200 ? 1.374 20.967 -8.989 1.00 38.38 200 ALA A C 1
ATOM 1515 O O . ALA A 1 200 ? 1.010 19.912 -9.516 1.00 38.38 200 ALA A O 1
ATOM 1516 N N . GLN A 1 201 ? 0.849 21.391 -7.832 1.00 42.12 201 GLN A N 1
ATOM 1517 C CA . GLN A 1 201 ? -0.352 20.815 -7.233 1.00 42.12 201 GLN A CA 1
ATOM 1518 C C . GLN A 1 201 ? -1.555 21.231 -8.084 1.00 42.12 201 GLN A C 1
ATOM 1520 O O . GLN A 1 201 ? -2.217 22.231 -7.822 1.00 42.12 201 GLN A O 1
ATOM 1525 N N . MET A 1 202 ? -1.822 20.470 -9.150 1.00 45.47 202 MET A N 1
ATOM 1526 C CA . MET A 1 202 ? -3.186 20.383 -9.671 1.00 45.47 202 MET A CA 1
ATOM 1527 C C . MET A 1 202 ? -4.100 20.072 -8.484 1.00 45.47 202 MET A C 1
ATOM 1529 O O . MET A 1 202 ? -3.713 19.296 -7.606 1.00 45.47 202 MET A O 1
ATOM 1533 N N . ALA A 1 203 ? -5.251 20.730 -8.416 1.00 44.59 203 ALA A N 1
ATOM 1534 C CA . ALA A 1 203 ? -6.123 20.616 -7.256 1.00 44.59 203 ALA A CA 1
ATOM 1535 C C . ALA A 1 203 ? -6.511 19.147 -7.019 1.00 44.59 203 ALA A C 1
ATOM 1537 O O . ALA A 1 203 ? -6.598 18.376 -7.973 1.00 44.59 203 ALA A O 1
ATOM 1538 N N . ASP A 1 204 ? -6.762 18.755 -5.769 1.00 42.84 204 ASP A N 1
ATOM 1539 C CA . ASP A 1 204 ? -6.976 17.354 -5.364 1.00 42.84 204 ASP A CA 1
ATOM 1540 C C . ASP A 1 204 ? -8.043 16.598 -6.191 1.00 42.84 204 ASP A C 1
ATOM 1542 O O . ASP A 1 204 ? -8.004 15.375 -6.298 1.00 42.84 204 ASP A O 1
ATOM 1546 N N . TRP A 1 205 ? -8.969 17.315 -6.839 1.00 45.72 205 TRP A N 1
ATOM 1547 C CA . TRP A 1 205 ? -9.997 16.770 -7.737 1.00 45.72 205 TRP A CA 1
ATOM 1548 C C . TRP A 1 205 ? -9.531 16.492 -9.183 1.00 45.72 205 TRP A C 1
ATOM 1550 O O . TRP A 1 205 ? -10.306 15.981 -9.991 1.00 45.72 205 TRP A O 1
ATOM 1560 N N . GLU A 1 206 ? -8.300 16.846 -9.559 1.00 49.59 206 GLU A N 1
ATOM 1561 C CA . GLU A 1 206 ? -7.799 16.760 -10.940 1.00 49.59 206 GLU A CA 1
ATOM 1562 C C . GLU A 1 206 ? -7.031 15.461 -11.247 1.00 49.59 206 GLU A C 1
ATOM 1564 O O . GLU A 1 206 ? -6.783 15.151 -12.419 1.00 49.59 206 GLU A O 1
ATOM 1569 N N . TYR A 1 207 ? -6.693 14.661 -10.232 1.00 64.38 207 TYR A N 1
ATOM 1570 C CA . TYR A 1 207 ? -6.021 13.374 -10.410 1.00 64.38 207 TYR A CA 1
ATOM 1571 C C . TYR A 1 207 ? -7.012 12.230 -10.291 1.00 64.38 207 TYR A C 1
ATOM 1573 O O . TYR A 1 207 ? -7.163 11.638 -9.230 1.00 64.38 207 TYR A O 1
ATOM 1581 N N . LYS A 1 208 ? -7.670 11.884 -11.400 1.00 74.88 208 LYS A N 1
ATOM 1582 C CA . LYS A 1 208 ? -8.528 10.699 -11.448 1.00 74.88 208 LYS A CA 1
ATOM 1583 C C . LYS A 1 208 ? -7.676 9.438 -11.213 1.00 74.88 208 LYS A C 1
ATOM 1585 O O . LYS A 1 208 ? -6.831 9.129 -12.070 1.00 74.88 208 LYS A O 1
ATOM 1590 N N . PRO A 1 209 ? -7.858 8.730 -10.080 1.00 79.69 209 PRO A N 1
ATOM 1591 C CA . PRO A 1 209 ? -7.127 7.503 -9.796 1.00 79.69 209 PRO A CA 1
ATOM 1592 C C . PRO A 1 209 ? -7.382 6.458 -10.882 1.00 79.69 209 PRO A C 1
ATOM 1594 O O . PRO A 1 209 ? -8.453 6.439 -11.492 1.00 79.69 209 PRO A O 1
ATOM 1597 N N . THR A 1 210 ? -6.407 5.588 -11.135 1.00 81.75 210 THR A N 1
ATOM 1598 C CA . THR A 1 210 ? -6.554 4.492 -12.122 1.00 81.75 210 THR A CA 1
ATOM 1599 C C . THR A 1 210 ? -6.365 3.101 -11.555 1.00 81.75 210 THR A C 1
ATOM 1601 O O . THR A 1 210 ? -6.854 2.155 -12.170 1.00 81.75 210 THR A O 1
ATOM 1604 N N . ASP A 1 211 ? -5.733 2.993 -10.387 1.00 86.81 211 ASP A N 1
ATOM 1605 C CA . ASP A 1 211 ? -5.558 1.739 -9.668 1.00 86.81 211 ASP A CA 1
ATOM 1606 C C . ASP A 1 211 ? -5.732 1.940 -8.159 1.00 86.81 211 ASP A C 1
ATOM 1608 O O . ASP A 1 211 ? -5.543 3.033 -7.620 1.00 86.81 211 ASP A O 1
ATOM 1612 N N . GLY A 1 212 ? -6.052 0.845 -7.475 1.00 89.56 212 GLY A N 1
ATOM 1613 C CA . GLY A 1 212 ? -6.321 0.795 -6.044 1.00 89.56 212 GLY A CA 1
ATOM 1614 C C . GLY A 1 212 ? -5.050 0.652 -5.224 1.00 89.56 212 GLY A C 1
ATOM 1615 O O . GLY A 1 212 ? -4.958 -0.252 -4.405 1.00 89.56 212 GLY A O 1
ATOM 1616 N N . TRP A 1 213 ? -4.039 1.486 -5.457 1.00 92.94 213 TRP A N 1
ATOM 1617 C CA . TRP A 1 213 ? -2.845 1.499 -4.615 1.00 92.94 213 TRP A CA 1
ATOM 1618 C C . TRP A 1 213 ? -2.228 2.890 -4.523 1.00 92.94 213 TRP A C 1
ATOM 1620 O O . TRP A 1 213 ? -2.384 3.710 -5.422 1.00 92.94 213 TRP A O 1
ATOM 1630 N N . TYR A 1 214 ? -1.493 3.142 -3.445 1.00 91.00 214 TYR A N 1
ATOM 1631 C CA . TYR A 1 214 ? -0.551 4.258 -3.360 1.00 91.00 214 TYR A CA 1
ATOM 1632 C C . TYR A 1 214 ? 0.719 3.804 -2.648 1.00 91.00 214 TYR A C 1
ATOM 1634 O O . TYR A 1 214 ? 0.726 2.790 -1.947 1.00 91.00 214 TYR A O 1
ATOM 1642 N N . GLY A 1 215 ? 1.810 4.540 -2.833 1.00 92.88 215 GLY A N 1
ATOM 1643 C CA . GLY A 1 215 ? 3.078 4.194 -2.208 1.00 92.88 215 GLY A CA 1
ATOM 1644 C C . GLY A 1 215 ? 3.900 5.398 -1.793 1.00 92.88 215 GLY A C 1
ATOM 1645 O O . GLY A 1 215 ? 3.696 6.511 -2.271 1.00 92.88 215 GLY A O 1
ATOM 1646 N N . VAL A 1 216 ? 4.857 5.148 -0.911 1.00 92.56 216 VAL A N 1
ATOM 1647 C CA . VAL A 1 216 ? 5.923 6.081 -0.554 1.00 92.56 216 VAL A CA 1
ATOM 1648 C C . VAL A 1 216 ? 7.231 5.320 -0.641 1.00 92.56 216 VAL A C 1
ATOM 1650 O O . VAL A 1 216 ? 7.365 4.254 -0.042 1.00 92.56 216 VAL A O 1
ATOM 1653 N N . VAL A 1 217 ? 8.191 5.848 -1.394 1.00 93.38 217 VAL A N 1
ATOM 1654 C CA . VAL A 1 217 ? 9.507 5.224 -1.572 1.00 93.38 217 VAL A CA 1
ATOM 1655 C C . VAL A 1 217 ? 10.625 6.217 -1.303 1.00 93.38 217 VAL A C 1
ATOM 1657 O O . VAL A 1 217 ? 10.519 7.401 -1.617 1.00 93.38 217 VAL A O 1
ATOM 1660 N N . ASN A 1 218 ? 11.729 5.710 -0.766 1.00 91.94 218 ASN A N 1
ATOM 1661 C CA . ASN A 1 218 ? 13.024 6.362 -0.799 1.00 91.94 218 ASN A CA 1
ATOM 1662 C C . ASN A 1 218 ? 13.879 5.640 -1.862 1.00 91.94 218 ASN A C 1
ATOM 1664 O O . ASN A 1 218 ? 14.385 4.549 -1.588 1.00 91.94 218 ASN A O 1
ATOM 1668 N N . PRO A 1 219 ? 14.052 6.212 -3.067 1.00 90.06 219 PRO A N 1
ATOM 1669 C CA . PRO A 1 219 ? 14.772 5.591 -4.172 1.00 90.06 219 PRO A CA 1
ATOM 1670 C C . PRO A 1 219 ? 16.259 5.388 -3.871 1.00 90.06 219 PRO A C 1
ATOM 1672 O O . PRO A 1 219 ? 16.855 4.438 -4.370 1.00 90.06 219 PRO A O 1
ATOM 1675 N N . VAL A 1 220 ? 16.857 6.250 -3.040 1.00 89.50 220 VAL A N 1
ATOM 1676 C CA . VAL A 1 220 ? 18.281 6.171 -2.679 1.00 89.50 220 VAL A CA 1
ATOM 1677 C C . VAL A 1 220 ? 18.521 4.991 -1.744 1.00 89.50 220 VAL A C 1
ATOM 1679 O O . VAL A 1 220 ? 19.404 4.172 -1.984 1.00 89.50 220 VAL A O 1
ATOM 1682 N N . LYS A 1 221 ? 17.705 4.874 -0.692 1.00 90.62 221 LYS A N 1
ATOM 1683 C CA . LYS A 1 221 ? 17.778 3.766 0.270 1.00 90.62 221 LYS A CA 1
ATOM 1684 C C . LYS A 1 221 ? 17.123 2.479 -0.243 1.00 90.62 221 LYS A C 1
ATOM 1686 O O . LYS A 1 221 ? 17.329 1.423 0.346 1.00 90.62 221 LYS A O 1
ATOM 1691 N N . ARG A 1 222 ? 16.343 2.563 -1.326 1.00 93.06 222 ARG A N 1
ATOM 1692 C CA . ARG A 1 222 ? 15.539 1.478 -1.908 1.00 93.06 222 ARG A CA 1
ATOM 1693 C C . ARG A 1 222 ? 14.610 0.822 -0.883 1.00 93.06 222 ARG A C 1
ATOM 1695 O O . ARG A 1 222 ? 14.548 -0.403 -0.785 1.00 93.06 222 ARG A O 1
ATOM 1702 N N . ILE A 1 223 ? 13.919 1.652 -0.105 1.00 92.88 223 ILE A N 1
ATOM 1703 C CA . ILE A 1 223 ? 12.918 1.238 0.888 1.00 92.88 223 ILE A CA 1
ATOM 1704 C C . ILE A 1 223 ? 11.607 1.970 0.650 1.00 92.88 223 ILE A C 1
ATOM 1706 O O . ILE A 1 223 ? 11.602 3.047 0.054 1.00 92.88 223 ILE A O 1
ATOM 1710 N N . GLY A 1 224 ? 10.501 1.424 1.136 1.00 93.69 224 GLY A N 1
ATOM 1711 C CA . GLY A 1 224 ? 9.212 2.090 1.010 1.00 93.69 224 GLY A CA 1
ATOM 1712 C C . GLY A 1 224 ? 8.066 1.347 1.665 1.00 93.69 224 GLY A C 1
ATOM 1713 O O . GLY A 1 224 ? 8.256 0.289 2.258 1.00 93.69 224 GLY A O 1
ATOM 1714 N N . LEU A 1 225 ? 6.874 1.910 1.521 1.00 96.00 225 LEU A N 1
ATOM 1715 C CA . LEU A 1 225 ? 5.603 1.277 1.847 1.00 96.00 225 LEU A CA 1
ATOM 1716 C C . LEU A 1 225 ? 4.674 1.412 0.646 1.00 96.00 225 LEU A C 1
ATOM 1718 O O . LEU A 1 225 ? 4.563 2.494 0.070 1.00 96.00 225 LEU A O 1
ATOM 1722 N N . VAL A 1 226 ? 3.980 0.335 0.297 1.00 96.62 226 VAL A N 1
ATOM 1723 C CA . VAL A 1 226 ? 2.877 0.358 -0.666 1.00 96.62 226 VAL A CA 1
ATOM 1724 C C . VAL A 1 226 ? 1.626 -0.165 -0.002 1.00 96.62 226 VAL A C 1
ATOM 1726 O O . VAL A 1 226 ? 1.648 -1.182 0.681 1.00 96.62 226 VAL A O 1
ATOM 1729 N N . PHE A 1 227 ? 0.527 0.529 -0.229 1.00 96.44 227 PHE A N 1
ATOM 1730 C CA . PHE A 1 227 ? -0.778 0.202 0.300 1.00 96.44 227 PHE A CA 1
ATOM 1731 C C . PHE A 1 227 ? -1.642 -0.205 -0.883 1.00 96.44 227 PHE A C 1
ATOM 1733 O O . PHE A 1 227 ? -1.859 0.5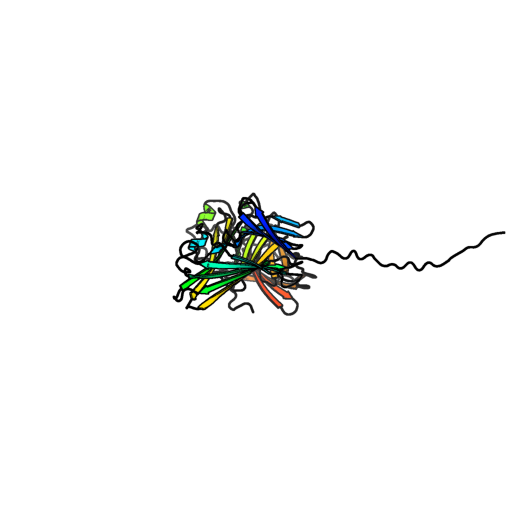93 -1.795 1.00 96.44 227 PHE A O 1
ATOM 1740 N N . VAL A 1 228 ? -2.101 -1.450 -0.882 1.00 96.06 228 VAL A N 1
ATOM 1741 C CA . VAL A 1 228 ? -2.940 -2.019 -1.936 1.00 96.06 228 VAL A CA 1
ATOM 1742 C C . VAL A 1 228 ? -4.338 -2.211 -1.381 1.00 96.06 228 VAL A C 1
ATOM 1744 O O . VAL A 1 228 ? -4.533 -2.965 -0.433 1.00 96.06 228 VAL A O 1
ATOM 1747 N N . LEU A 1 229 ? -5.299 -1.521 -1.973 1.00 93.62 229 LEU A N 1
ATOM 1748 C CA . LEU A 1 229 ? -6.709 -1.553 -1.626 1.00 93.62 229 LEU A CA 1
ATOM 1749 C C . LEU A 1 229 ? -7.373 -2.767 -2.279 1.00 93.62 229 LEU A C 1
ATOM 1751 O O . LEU A 1 229 ? -7.086 -3.084 -3.429 1.00 93.62 229 LEU A O 1
ATOM 1755 N N . ASP A 1 230 ? -8.324 -3.395 -1.591 1.00 86.56 230 ASP A N 1
ATOM 1756 C CA . ASP A 1 230 ? -9.143 -4.474 -2.169 1.00 86.56 230 ASP A CA 1
ATOM 1757 C C . ASP A 1 230 ? -10.204 -3.941 -3.156 1.00 86.56 230 ASP A C 1
ATOM 1759 O O . ASP A 1 230 ? -10.853 -4.701 -3.872 1.00 86.56 230 ASP A O 1
ATOM 1763 N N . ARG A 1 231 ? -10.366 -2.614 -3.235 1.00 76.88 231 ARG A N 1
ATOM 1764 C CA . ARG A 1 231 ? -11.198 -1.933 -4.234 1.00 76.88 231 ARG A CA 1
ATOM 1765 C C . ARG A 1 231 ? -10.339 -1.361 -5.354 1.00 76.88 231 ARG A C 1
ATOM 1767 O O . ARG A 1 231 ? -9.234 -0.884 -5.121 1.00 76.88 231 ARG A O 1
ATOM 1774 N N . ASN A 1 232 ? -10.895 -1.322 -6.561 1.00 61.75 232 ASN A N 1
ATOM 1775 C CA . ASN A 1 232 ? -10.170 -0.834 -7.730 1.00 61.75 232 ASN A CA 1
ATOM 1776 C C . ASN A 1 232 ? -9.774 0.632 -7.666 1.00 61.75 232 ASN A C 1
ATOM 1778 O O . ASN A 1 232 ? -8.746 0.977 -8.230 1.00 61.75 232 ASN A O 1
ATOM 1782 N N . LEU A 1 233 ? -10.611 1.491 -7.082 1.00 70.62 233 LEU A N 1
ATOM 1783 C CA . LEU A 1 233 ? -10.418 2.937 -7.099 1.00 70.62 233 LEU A CA 1
ATOM 1784 C C . LEU A 1 233 ? -10.954 3.533 -5.791 1.00 70.62 233 LEU A C 1
ATOM 1786 O O . LEU A 1 233 ? -12.103 3.249 -5.444 1.00 70.62 233 LEU A O 1
ATOM 1790 N N . PRO A 1 234 ? -10.154 4.317 -5.050 1.00 72.88 234 PRO A N 1
ATOM 1791 C CA . PRO A 1 234 ? -10.690 5.244 -4.064 1.00 72.88 234 PRO A CA 1
ATOM 1792 C C . PRO A 1 234 ? -11.282 6.470 -4.770 1.00 72.88 234 PRO A C 1
ATOM 1794 O O . PRO A 1 234 ? -10.933 6.763 -5.916 1.00 72.88 234 PRO A O 1
ATOM 1797 N N . ASP A 1 235 ? -12.143 7.205 -4.074 1.00 74.19 235 ASP A N 1
ATOM 1798 C CA . ASP A 1 235 ? -12.736 8.437 -4.604 1.00 74.19 235 ASP A CA 1
ATOM 1799 C C . ASP A 1 235 ? -11.730 9.586 -4.611 1.00 74.19 235 ASP A C 1
ATOM 1801 O O . ASP A 1 235 ? -11.707 10.390 -5.542 1.00 74.19 235 ASP A O 1
ATOM 1805 N N . ALA A 1 236 ? -10.856 9.628 -3.603 1.00 74.62 236 ALA A N 1
ATOM 1806 C CA . ALA A 1 236 ? -9.792 10.615 -3.513 1.00 74.62 236 ALA A CA 1
ATOM 1807 C C . ALA A 1 236 ? -8.511 10.022 -2.923 1.00 74.62 236 ALA A C 1
ATOM 1809 O O . ALA A 1 236 ? -8.540 9.222 -1.983 1.00 74.62 236 ALA A O 1
ATOM 1810 N N . PHE A 1 237 ? -7.377 10.484 -3.446 1.00 79.25 237 PHE A N 1
ATOM 1811 C CA . PHE A 1 237 ? -6.079 10.393 -2.790 1.00 79.25 237 PHE A CA 1
ATOM 1812 C C . PHE A 1 237 ? -5.688 11.775 -2.269 1.00 79.25 237 PHE A C 1
ATOM 1814 O O . PHE A 1 237 ? -5.996 12.787 -2.892 1.00 79.25 237 PHE A O 1
ATOM 1821 N N . TYR A 1 238 ? -4.980 11.809 -1.146 1.00 79.25 238 TYR A N 1
ATOM 1822 C CA . TYR A 1 238 ? -4.408 13.030 -0.590 1.00 79.25 238 TYR A CA 1
ATOM 1823 C C . TYR A 1 238 ? -2.929 12.818 -0.314 1.00 79.25 238 TYR A C 1
ATOM 1825 O O . TYR A 1 238 ? -2.545 11.787 0.243 1.00 79.25 238 TYR A O 1
ATOM 1833 N N . THR A 1 239 ? -2.098 13.801 -0.653 1.00 75.31 239 THR A N 1
ATOM 1834 C CA . THR A 1 239 ? -0.686 13.799 -0.265 1.00 75.31 239 THR A CA 1
ATOM 1835 C C . THR A 1 239 ? -0.191 15.208 0.004 1.00 75.31 239 THR A C 1
ATOM 1837 O O . THR A 1 239 ? -0.423 16.119 -0.784 1.00 75.31 239 THR A O 1
ATOM 1840 N N . ASN A 1 240 ? 0.597 15.358 1.058 1.00 74.69 240 ASN A N 1
ATOM 1841 C CA . ASN A 1 240 ? 1.336 16.560 1.375 1.00 74.69 240 ASN A CA 1
ATOM 1842 C C . ASN A 1 240 ? 2.735 16.164 1.851 1.00 74.69 240 ASN A C 1
ATOM 1844 O O . ASN A 1 240 ? 2.939 15.778 3.002 1.00 74.69 240 ASN A O 1
ATOM 1848 N N . ASN A 1 241 ? 3.719 16.272 0.958 1.00 70.50 241 ASN A N 1
ATOM 1849 C CA . ASN A 1 241 ? 5.086 15.876 1.284 1.00 70.50 241 ASN A CA 1
ATOM 1850 C C . ASN A 1 241 ? 5.755 16.811 2.316 1.00 70.50 241 ASN A C 1
ATOM 1852 O O . ASN A 1 241 ? 6.619 16.377 3.073 1.00 70.50 241 ASN A O 1
ATOM 1856 N N . LEU A 1 242 ? 5.336 18.082 2.423 1.00 71.38 242 LEU A N 1
ATOM 1857 C CA . LEU A 1 242 ? 5.888 18.997 3.437 1.00 71.38 242 LEU A CA 1
ATOM 1858 C C . LEU A 1 242 ? 5.600 18.484 4.850 1.00 71.38 242 LEU A C 1
ATOM 1860 O O . LEU A 1 242 ? 6.474 18.501 5.719 1.00 71.38 242 LEU A O 1
ATOM 1864 N N . THR A 1 243 ? 4.388 17.976 5.066 1.00 73.94 243 THR A N 1
ATOM 1865 C CA . THR A 1 243 ? 3.959 17.389 6.341 1.00 73.94 243 THR A CA 1
ATOM 1866 C C . THR A 1 243 ? 4.143 15.871 6.396 1.00 73.94 243 THR A C 1
ATOM 1868 O O . THR A 1 243 ? 3.860 15.276 7.434 1.00 73.94 243 THR A O 1
ATOM 1871 N N . ALA A 1 244 ? 4.673 15.265 5.327 1.00 81.38 244 ALA A N 1
ATOM 1872 C CA . ALA A 1 244 ? 4.837 13.824 5.146 1.00 81.38 244 ALA A CA 1
ATOM 1873 C C . ALA A 1 244 ? 3.522 13.042 5.336 1.00 81.38 244 ALA A C 1
ATOM 1875 O O . ALA A 1 244 ? 3.502 11.951 5.903 1.00 81.38 244 ALA A O 1
ATOM 1876 N N . VAL A 1 245 ? 2.411 13.641 4.898 1.00 83.88 245 VAL A N 1
ATOM 1877 C CA . VAL A 1 245 ? 1.067 13.068 4.983 1.00 83.88 245 VAL A CA 1
ATOM 1878 C C . VAL A 1 245 ? 0.683 12.464 3.637 1.00 83.88 245 VAL A C 1
ATOM 1880 O O . VAL A 1 245 ? 0.853 13.095 2.600 1.00 83.88 245 VAL A O 1
ATOM 1883 N N . GLY A 1 246 ? 0.122 11.262 3.642 1.00 85.19 246 GLY A N 1
ATOM 1884 C CA . GLY A 1 246 ? -0.480 10.626 2.477 1.00 85.19 246 GLY A CA 1
ATOM 1885 C C . GLY A 1 246 ? -1.637 9.721 2.878 1.00 85.19 246 GLY A C 1
ATOM 1886 O O . GLY A 1 246 ? -1.655 9.172 3.980 1.00 85.19 246 GLY A O 1
ATOM 1887 N N . GLY A 1 247 ? -2.619 9.555 2.006 1.00 87.69 247 GLY A N 1
ATOM 1888 C CA . GLY A 1 247 ? -3.802 8.776 2.330 1.00 87.69 247 GLY A CA 1
ATOM 1889 C C . GLY A 1 247 ? -4.801 8.685 1.195 1.00 87.69 247 GLY A C 1
ATOM 1890 O O . GLY A 1 247 ? -4.586 9.209 0.103 1.00 87.69 247 GLY A O 1
ATOM 1891 N N . TRP A 1 248 ? -5.910 8.016 1.475 1.00 88.00 248 TRP A N 1
ATOM 1892 C CA . TRP A 1 248 ? -7.021 7.859 0.547 1.00 88.00 248 TRP A CA 1
ATOM 1893 C C . TRP A 1 248 ? -8.341 7.867 1.302 1.00 88.00 248 TRP A C 1
ATOM 1895 O O . TRP A 1 248 ? -8.396 7.493 2.473 1.00 88.00 248 TRP A O 1
ATOM 1905 N N . CYS A 1 249 ? -9.405 8.259 0.618 1.00 86.31 249 CYS A N 1
ATOM 1906 C CA . CYS A 1 249 ? -10.761 8.188 1.132 1.00 86.31 249 CYS A CA 1
ATOM 1907 C C . CYS A 1 249 ? -11.654 7.495 0.108 1.00 86.31 249 CYS A C 1
ATOM 1909 O O . CYS A 1 249 ? -11.488 7.689 -1.098 1.00 86.31 249 CYS A O 1
ATOM 1911 N N . ALA A 1 250 ? -12.585 6.683 0.597 1.00 86.06 250 ALA A N 1
ATOM 1912 C CA . ALA A 1 250 ? -13.654 6.130 -0.207 1.00 86.06 250 ALA A CA 1
ATOM 1913 C C . ALA A 1 250 ? -15.001 6.614 0.331 1.00 86.06 250 ALA A C 1
ATOM 1915 O O . ALA A 1 250 ? -15.293 6.478 1.519 1.00 86.06 250 ALA A O 1
ATOM 1916 N N . ASP A 1 251 ? -15.809 7.171 -0.551 1.00 83.44 251 ASP A N 1
ATOM 1917 C CA . ASP A 1 251 ? -17.188 7.528 -0.326 1.00 83.44 251 ASP A CA 1
ATOM 1918 C C . ASP A 1 251 ? -18.026 6.249 -0.244 1.00 83.44 251 ASP A C 1
ATOM 1920 O O . ASP A 1 251 ? -17.982 5.371 -1.111 1.00 83.44 251 ASP A O 1
ATOM 1924 N N . SER A 1 252 ? -18.772 6.116 0.846 1.00 79.94 252 SER A N 1
ATOM 1925 C CA . SER A 1 252 ? -19.772 5.059 0.977 1.00 79.94 252 SER A CA 1
ATOM 1926 C C . SER A 1 252 ? -21.115 5.474 0.376 1.00 79.94 252 SER A C 1
ATOM 1928 O O . SER A 1 252 ? -22.004 4.637 0.223 1.00 79.94 252 SER A O 1
ATOM 1930 N N . GLY A 1 253 ? -21.254 6.753 0.013 1.00 83.44 253 GLY A N 1
ATOM 1931 C CA . GLY A 1 253 ? -22.508 7.375 -0.352 1.00 83.44 253 GLY A CA 1
ATOM 1932 C C . GLY A 1 253 ? -23.403 7.527 0.873 1.00 83.44 253 GLY A C 1
ATOM 1933 O O . GLY A 1 253 ? -23.007 8.069 1.908 1.00 83.44 253 GLY A O 1
ATOM 1934 N N . ILE A 1 254 ? -24.638 7.053 0.732 1.00 88.81 254 ILE A N 1
ATOM 1935 C CA . ILE A 1 254 ? -25.650 7.084 1.782 1.00 88.81 254 ILE A CA 1
ATOM 1936 C C . ILE A 1 254 ? -25.672 5.724 2.487 1.00 88.81 254 ILE A C 1
ATOM 1938 O O . ILE A 1 254 ? -25.869 4.694 1.843 1.00 88.81 254 ILE A O 1
ATOM 1942 N N . LEU A 1 255 ? -25.507 5.728 3.809 1.00 92.31 255 LEU A N 1
ATOM 1943 C CA . LEU A 1 255 ? -25.661 4.559 4.669 1.00 92.31 255 LEU A CA 1
ATOM 1944 C C . LEU A 1 255 ? -27.007 4.616 5.381 1.00 92.31 255 LEU A C 1
ATOM 1946 O O . LEU A 1 255 ? -27.182 5.380 6.331 1.00 92.31 255 LEU A O 1
ATOM 1950 N N . ASP A 1 256 ? -27.941 3.768 4.958 1.00 95.56 256 ASP A N 1
ATOM 1951 C CA . ASP A 1 256 ? -29.180 3.528 5.699 1.00 95.56 256 ASP A CA 1
ATOM 1952 C C . ASP A 1 256 ? -28.894 2.861 7.061 1.00 95.56 256 ASP A C 1
ATOM 1954 O O . ASP A 1 256 ? -27.812 2.289 7.259 1.00 95.56 256 ASP A O 1
ATOM 1958 N N . PRO A 1 257 ? -29.836 2.914 8.021 1.00 96.56 257 PRO A N 1
ATOM 1959 C CA . PRO A 1 257 ? -29.707 2.200 9.288 1.00 96.56 257 PRO A CA 1
ATOM 1960 C C . PRO A 1 257 ? -29.357 0.720 9.088 1.00 96.56 257 PRO A C 1
ATOM 1962 O O . PRO A 1 257 ? -29.878 0.063 8.188 1.00 96.56 257 PRO A O 1
ATOM 1965 N N . ASP A 1 258 ? -28.456 0.204 9.927 1.00 94.31 258 ASP A N 1
ATOM 1966 C CA . ASP A 1 258 ? -27.923 -1.165 9.899 1.00 94.31 258 ASP A CA 1
ATOM 1967 C C . ASP A 1 258 ? -27.093 -1.547 8.657 1.00 94.31 258 ASP A C 1
ATOM 1969 O O . ASP A 1 258 ? -26.553 -2.658 8.602 1.00 94.31 258 ASP A O 1
ATOM 1973 N N . VAL A 1 259 ? -26.908 -0.637 7.693 1.00 95.25 259 VAL A N 1
ATOM 1974 C CA . VAL A 1 259 ? -26.015 -0.856 6.548 1.00 95.25 259 VAL A CA 1
ATOM 1975 C C . VAL A 1 259 ? -24.551 -0.762 6.979 1.00 95.25 259 VAL A C 1
ATOM 1977 O O . VAL A 1 259 ? -24.167 -0.010 7.880 1.00 95.25 259 VAL A O 1
ATOM 1980 N N . VAL A 1 260 ? -23.724 -1.568 6.314 1.00 94.00 260 VAL A N 1
ATOM 1981 C CA . VAL A 1 260 ? -22.291 -1.687 6.558 1.00 94.00 260 VAL A CA 1
ATOM 1982 C C . VAL A 1 260 ? -21.510 -1.239 5.328 1.00 94.00 260 VAL A C 1
ATOM 1984 O O . VAL A 1 260 ? -21.743 -1.730 4.224 1.00 94.00 260 VAL A O 1
ATOM 1987 N N . PHE A 1 261 ? -20.532 -0.363 5.544 1.00 93.31 261 PHE A N 1
ATOM 1988 C CA . PHE A 1 261 ? -19.479 -0.062 4.585 1.00 93.31 261 PHE A CA 1
ATOM 1989 C C . PHE A 1 261 ? -18.165 -0.683 5.038 1.00 93.31 261 PHE A C 1
ATOM 1991 O O . PHE A 1 261 ? -17.731 -0.489 6.171 1.00 93.31 261 PHE A O 1
ATOM 1998 N N . GLU A 1 262 ? -17.509 -1.406 4.140 1.00 93.00 262 GLU A N 1
ATOM 1999 C CA . GLU A 1 262 ? -16.240 -2.064 4.421 1.00 93.00 262 GLU A CA 1
ATOM 2000 C C . GLU A 1 262 ? -15.138 -1.513 3.524 1.00 93.00 262 GLU A C 1
ATOM 2002 O O . GLU A 1 262 ? -15.333 -1.307 2.323 1.00 93.00 262 GLU A O 1
ATOM 2007 N N . ASN A 1 263 ? -13.962 -1.308 4.111 1.00 91.62 263 ASN A N 1
ATOM 2008 C CA . ASN A 1 263 ? -12.725 -1.028 3.409 1.00 91.62 263 ASN A CA 1
ATOM 2009 C C . ASN A 1 263 ? -11.633 -1.994 3.870 1.00 91.62 263 ASN A C 1
ATOM 2011 O O . ASN A 1 263 ? -11.405 -2.143 5.064 1.00 91.62 263 ASN A O 1
ATOM 2015 N N . ALA A 1 264 ? -10.937 -2.626 2.932 1.00 94.44 264 ALA A N 1
ATOM 2016 C CA . ALA A 1 264 ? -9.845 -3.541 3.232 1.00 94.44 264 ALA A CA 1
ATOM 2017 C C . ALA A 1 264 ? -8.639 -3.234 2.347 1.00 94.44 264 ALA A C 1
ATOM 2019 O O . ALA A 1 264 ? -8.784 -2.819 1.193 1.00 94.44 264 ALA A O 1
ATOM 2020 N N . TYR A 1 265 ? -7.449 -3.382 2.916 1.00 96.38 265 TYR A N 1
ATOM 2021 C CA . TYR A 1 265 ? -6.191 -3.118 2.238 1.00 96.38 265 TYR A CA 1
ATOM 2022 C C . TYR A 1 265 ? -5.035 -3.886 2.876 1.00 96.38 265 TYR A C 1
ATOM 2024 O O . TYR A 1 265 ? -5.097 -4.331 4.023 1.00 96.38 265 TYR A O 1
ATOM 2032 N N . VAL A 1 266 ? -3.953 -4.028 2.121 1.00 97.31 266 VAL A N 1
ATOM 2033 C CA . VAL A 1 266 ? -2.711 -4.665 2.554 1.00 97.31 266 VAL A CA 1
ATOM 2034 C C . VAL A 1 266 ? -1.581 -3.653 2.463 1.00 97.31 266 VAL A C 1
ATOM 2036 O O . VAL A 1 266 ? -1.500 -2.893 1.499 1.00 97.31 266 VAL A O 1
ATOM 2039 N N . VAL A 1 267 ? -0.706 -3.642 3.465 1.00 97.44 267 VAL A N 1
ATOM 2040 C CA . VAL A 1 267 ? 0.487 -2.796 3.482 1.00 97.44 267 VAL A CA 1
ATOM 2041 C C . VAL A 1 267 ? 1.719 -3.663 3.263 1.00 97.44 267 VAL A C 1
AT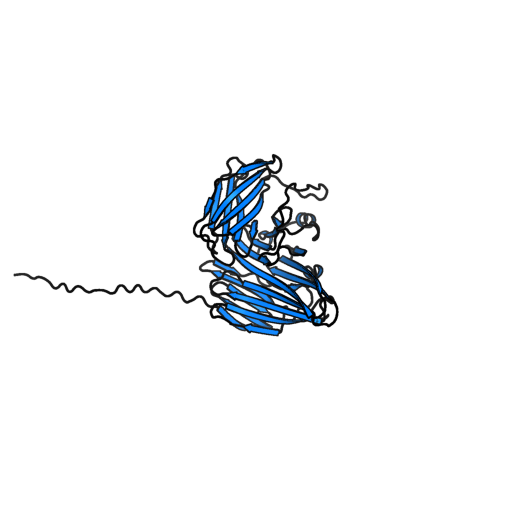OM 2043 O O . VAL A 1 267 ? 1.985 -4.577 4.043 1.00 97.44 267 VAL A O 1
ATOM 2046 N N . PHE A 1 268 ? 2.473 -3.352 2.213 1.00 96.88 268 PHE A N 1
ATOM 2047 C CA . PHE A 1 268 ? 3.713 -4.013 1.827 1.00 96.88 268 PHE A CA 1
ATOM 2048 C C . PHE A 1 268 ? 4.909 -3.109 2.118 1.00 96.88 268 PHE A C 1
ATOM 2050 O O . PHE A 1 268 ? 5.108 -2.101 1.430 1.00 96.88 268 PHE A O 1
ATOM 2057 N N . PRO A 1 269 ? 5.747 -3.463 3.101 1.00 94.94 269 PRO A N 1
ATOM 2058 C CA . PRO A 1 269 ? 7.106 -2.969 3.162 1.00 94.94 269 PRO A CA 1
ATOM 2059 C C . PRO A 1 269 ? 7.900 -3.328 1.914 1.00 94.94 269 PRO A C 1
ATOM 2061 O O . PRO A 1 269 ? 7.984 -4.489 1.522 1.00 94.94 269 PRO A O 1
ATOM 2064 N N . LEU A 1 270 ? 8.516 -2.321 1.304 1.00 93.69 270 LEU A N 1
ATOM 2065 C CA . LEU A 1 270 ? 9.352 -2.486 0.129 1.00 93.69 270 LEU A CA 1
ATOM 2066 C C . LEU A 1 270 ? 10.831 -2.484 0.499 1.00 93.69 270 LEU A C 1
ATOM 2068 O O . LEU A 1 270 ? 11.299 -1.657 1.283 1.00 93.69 270 LEU A O 1
ATOM 2072 N N . ARG A 1 271 ? 11.570 -3.358 -0.179 1.00 91.81 271 ARG A N 1
ATOM 2073 C CA . ARG A 1 271 ? 13.031 -3.387 -0.247 1.00 91.81 271 ARG A CA 1
ATOM 2074 C C . ARG 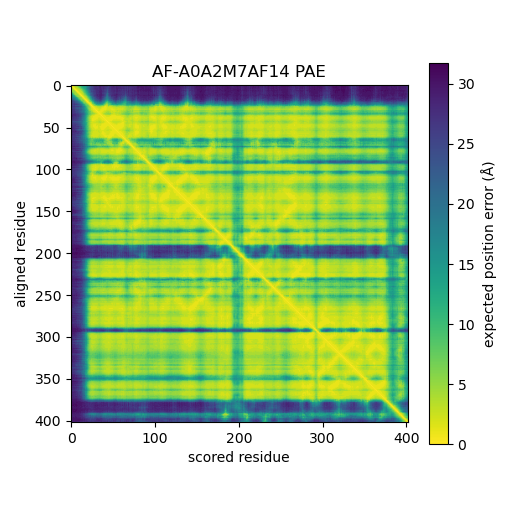A 1 271 ? 13.437 -3.508 -1.706 1.00 91.81 271 ARG A C 1
ATOM 2076 O O . ARG A 1 271 ? 12.791 -4.224 -2.456 1.00 91.81 271 ARG A O 1
ATOM 2083 N N . GLY A 1 272 ? 14.515 -2.845 -2.108 1.00 93.06 272 GLY A N 1
ATOM 2084 C CA . GLY A 1 272 ? 15.101 -2.981 -3.443 1.00 93.06 272 GLY A CA 1
ATOM 2085 C C . GLY A 1 272 ? 14.360 -2.225 -4.550 1.00 93.06 272 GLY A C 1
ATOM 2086 O O . GLY A 1 272 ? 14.864 -2.160 -5.666 1.00 93.06 272 GLY A O 1
ATOM 2087 N N . PHE A 1 273 ? 13.241 -1.571 -4.257 1.00 94.69 273 PHE A N 1
ATOM 2088 C CA . PHE A 1 273 ? 12.490 -0.767 -5.222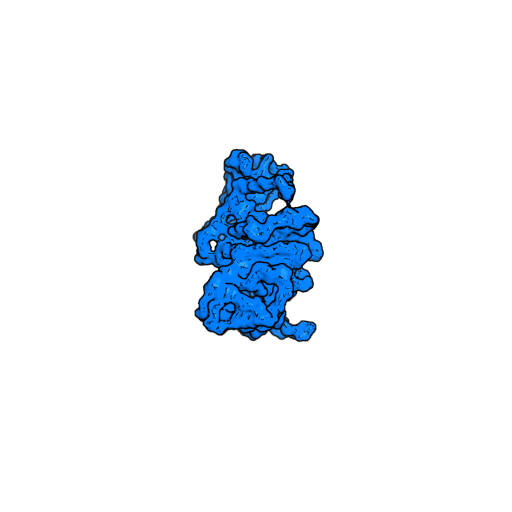 1.00 94.69 273 PHE A CA 1
ATOM 2089 C C . PHE A 1 273 ? 12.966 0.690 -5.235 1.00 94.69 273 PHE A C 1
ATOM 2091 O O . PHE A 1 273 ? 13.203 1.265 -4.173 1.00 94.69 273 PHE A O 1
ATOM 2098 N N . GLN A 1 274 ? 13.114 1.286 -6.424 1.00 92.94 274 GLN A N 1
ATOM 2099 C CA . GLN A 1 274 ? 13.384 2.727 -6.568 1.00 92.94 274 GLN A CA 1
ATOM 2100 C C . GLN A 1 274 ? 12.101 3.517 -6.840 1.00 92.94 274 GLN A C 1
ATOM 2102 O O . GLN A 1 274 ? 11.962 4.661 -6.414 1.00 92.94 274 GLN A O 1
ATOM 2107 N N . GLY A 1 275 ? 11.151 2.891 -7.522 1.00 93.12 275 GLY A N 1
ATOM 2108 C CA . GLY A 1 275 ? 9.800 3.373 -7.738 1.00 93.12 275 GLY A CA 1
ATOM 2109 C C . GLY A 1 275 ? 8.799 2.234 -7.614 1.00 93.12 275 GLY A C 1
ATOM 2110 O O . GLY A 1 275 ? 9.119 1.142 -7.149 1.00 93.12 275 GLY A O 1
ATOM 2111 N N . VAL A 1 276 ? 7.570 2.507 -8.036 1.00 95.69 276 VAL A N 1
ATOM 2112 C CA . VAL A 1 276 ? 6.508 1.515 -8.199 1.00 95.69 276 VAL A CA 1
ATOM 2113 C C . VAL A 1 276 ? 5.712 1.937 -9.427 1.00 95.69 276 VAL A C 1
ATOM 2115 O O . VAL A 1 276 ? 5.203 3.055 -9.489 1.00 95.69 276 VAL A O 1
ATOM 2118 N N . ALA A 1 277 ? 5.633 1.059 -10.418 1.00 94.56 277 ALA A N 1
ATOM 2119 C CA . ALA A 1 277 ? 4.811 1.227 -11.615 1.00 94.56 277 ALA A CA 1
ATOM 2120 C C . ALA A 1 277 ? 3.438 0.548 -11.461 1.00 94.56 277 ALA A C 1
ATOM 2122 O O . ALA A 1 277 ? 2.462 0.921 -12.130 1.00 94.56 277 ALA A O 1
ATOM 2123 N N . HIS A 1 278 ? 3.377 -0.457 -10.584 1.00 95.88 278 HIS A N 1
ATOM 2124 C CA . HIS A 1 278 ? 2.202 -1.271 -10.321 1.00 95.88 278 HIS A CA 1
ATOM 2125 C C . HIS A 1 278 ? 2.273 -1.946 -8.959 1.00 95.88 278 HIS A C 1
ATOM 2127 O O . HIS A 1 278 ? 3.337 -2.415 -8.553 1.00 95.88 278 HIS A O 1
ATOM 2133 N N . ALA A 1 279 ? 1.123 -2.062 -8.305 1.00 96.50 279 ALA A N 1
ATOM 2134 C CA . ALA A 1 279 ? 0.972 -2.904 -7.138 1.00 96.50 279 ALA A CA 1
ATOM 2135 C C . ALA A 1 279 ? -0.415 -3.549 -7.097 1.00 96.50 279 ALA A C 1
ATOM 2137 O O . ALA A 1 279 ? -1.439 -2.918 -7.363 1.00 96.50 279 ALA A O 1
ATOM 2138 N N . SER A 1 280 ? -0.431 -4.824 -6.741 1.00 96.00 280 SER A N 1
ATOM 2139 C CA . SER A 1 280 ? -1.608 -5.615 -6.417 1.00 96.00 280 SER A CA 1
ATOM 2140 C C . SER A 1 280 ? -1.263 -6.557 -5.263 1.00 96.00 280 SER A C 1
ATOM 2142 O O . SER A 1 280 ? -0.108 -6.661 -4.848 1.00 96.00 280 SER A O 1
ATOM 2144 N N . ARG A 1 281 ? -2.252 -7.297 -4.747 1.00 95.69 281 ARG A N 1
ATOM 2145 C CA . ARG A 1 281 ? -1.984 -8.359 -3.762 1.00 95.69 281 ARG A CA 1
ATOM 2146 C C . ARG A 1 281 ? -1.012 -9.412 -4.296 1.00 95.69 281 ARG A C 1
ATOM 2148 O O . ARG A 1 281 ? -0.334 -10.069 -3.513 1.00 95.69 281 ARG A O 1
ATOM 2155 N N . ARG A 1 282 ? -0.970 -9.599 -5.616 1.00 96.31 282 ARG A N 1
ATOM 2156 C CA . ARG A 1 282 ? -0.144 -10.608 -6.272 1.00 96.31 282 ARG A CA 1
ATOM 2157 C C . ARG A 1 282 ? 1.228 -10.059 -6.640 1.00 96.31 282 ARG A C 1
ATOM 2159 O O . ARG A 1 282 ? 2.214 -10.706 -6.317 1.00 96.31 282 ARG A O 1
ATOM 2166 N N . LEU A 1 283 ? 1.293 -8.899 -7.288 1.00 97.19 283 LEU A N 1
ATOM 2167 C CA . LEU A 1 283 ? 2.498 -8.386 -7.938 1.00 97.19 283 LEU A CA 1
ATOM 2168 C C . LEU A 1 283 ? 2.804 -6.954 -7.497 1.00 97.19 283 LEU A C 1
ATOM 2170 O O . LEU A 1 283 ? 1.951 -6.077 -7.596 1.00 97.19 283 LEU A O 1
ATOM 2174 N N . ILE A 1 284 ? 4.054 -6.703 -7.119 1.00 98.06 284 ILE A N 1
ATOM 2175 C CA . ILE A 1 284 ? 4.631 -5.363 -6.990 1.00 98.06 284 ILE A CA 1
ATOM 2176 C C . ILE A 1 284 ? 5.688 -5.228 -8.079 1.00 98.06 284 ILE A C 1
ATOM 2178 O O . ILE A 1 284 ? 6.591 -6.060 -8.172 1.00 98.06 284 ILE A O 1
ATOM 2182 N N . ALA A 1 285 ? 5.567 -4.203 -8.918 1.00 98.06 285 ALA A N 1
ATOM 2183 C CA . ALA A 1 285 ? 6.457 -4.010 -10.051 1.00 98.06 285 ALA A CA 1
ATOM 2184 C C . ALA A 1 285 ? 6.950 -2.571 -10.159 1.00 98.06 285 ALA A C 1
ATOM 2186 O O . ALA A 1 285 ? 6.202 -1.613 -9.965 1.00 98.06 285 ALA A O 1
ATOM 2187 N N . ASP A 1 286 ? 8.205 -2.439 -10.558 1.00 97.00 286 ASP A N 1
ATOM 2188 C CA . ASP A 1 286 ? 8.860 -1.187 -10.904 1.00 97.00 286 ASP A CA 1
ATOM 2189 C C . ASP A 1 286 ? 9.545 -1.313 -12.265 1.00 97.00 286 ASP A C 1
ATOM 2191 O O . ASP A 1 286 ? 9.974 -2.395 -12.681 1.00 97.00 286 ASP A O 1
ATOM 2195 N N . VAL A 1 287 ? 9.602 -0.190 -12.972 1.00 94.62 287 VAL A N 1
ATOM 2196 C CA . VAL A 1 287 ? 10.230 -0.061 -14.282 1.00 94.62 287 VAL A CA 1
ATOM 2197 C C . VAL A 1 287 ? 11.063 1.202 -14.256 1.00 94.62 287 VAL A C 1
ATOM 2199 O O . VAL A 1 287 ? 10.528 2.311 -14.241 1.00 94.62 287 VAL A O 1
ATOM 2202 N N . GLN A 1 288 ? 12.375 1.016 -14.270 1.00 91.56 288 GLN A N 1
ATOM 2203 C CA . GLN A 1 288 ? 13.345 2.097 -14.302 1.00 91.56 288 GLN A CA 1
ATOM 2204 C C . GLN A 1 288 ? 13.978 2.177 -15.682 1.00 91.56 288 GLN A C 1
ATOM 2206 O O . GLN A 1 288 ? 14.243 1.155 -16.314 1.00 91.56 288 GLN A O 1
ATOM 2211 N N . VAL A 1 289 ? 14.232 3.398 -16.140 1.00 87.88 289 VAL A N 1
ATOM 2212 C CA . VAL A 1 289 ? 14.927 3.648 -17.402 1.00 87.88 289 VAL A CA 1
ATOM 2213 C C . VAL A 1 289 ? 16.212 4.397 -17.093 1.00 87.88 289 VA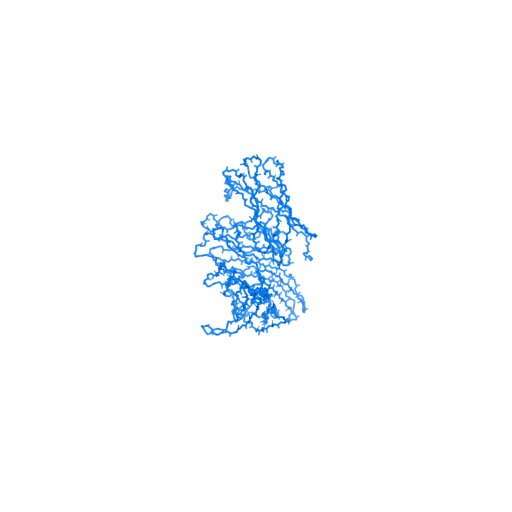L A C 1
ATOM 2215 O O . VAL A 1 289 ? 16.172 5.487 -16.522 1.00 87.88 289 VAL A O 1
ATOM 2218 N N . THR A 1 290 ? 17.354 3.811 -17.446 1.00 83.94 290 THR A N 1
ATOM 2219 C CA . THR A 1 290 ? 18.686 4.358 -17.150 1.00 83.94 290 THR A CA 1
ATOM 2220 C C . THR A 1 290 ? 19.492 4.612 -18.423 1.00 83.94 290 THR A C 1
ATOM 2222 O O . THR A 1 290 ? 19.303 3.961 -19.452 1.00 83.94 290 THR A O 1
ATOM 2225 N N . GLY A 1 291 ? 20.395 5.596 -18.357 1.00 69.44 291 GLY A N 1
ATOM 2226 C CA . GLY A 1 291 ? 21.261 6.025 -19.462 1.00 69.44 291 GLY A CA 1
ATOM 2227 C C . GLY A 1 291 ? 20.933 7.430 -19.979 1.00 69.44 291 GLY A C 1
ATOM 2228 O O . GLY A 1 291 ? 19.795 7.896 -19.903 1.00 69.44 291 GLY A O 1
ATOM 2229 N N . THR A 1 292 ? 21.940 8.132 -20.506 1.00 56.06 292 THR A N 1
ATOM 2230 C CA . THR A 1 292 ? 21.750 9.427 -21.178 1.00 56.06 292 THR A CA 1
ATOM 2231 C C . THR A 1 292 ? 20.969 9.205 -22.469 1.00 56.06 292 THR A C 1
ATOM 2233 O O . THR A 1 292 ? 21.541 8.784 -23.471 1.00 56.06 292 THR A O 1
ATOM 2236 N N . GLY A 1 293 ? 19.661 9.463 -22.420 1.00 57.31 293 GLY A N 1
ATOM 2237 C CA . GLY A 1 293 ? 18.741 9.126 -23.506 1.00 57.31 293 GLY A CA 1
ATOM 2238 C C . GLY A 1 293 ? 18.207 7.694 -23.436 1.00 57.31 293 GLY A C 1
ATOM 2239 O O . GLY A 1 293 ? 17.963 7.126 -24.481 1.00 57.31 293 GLY A O 1
ATOM 2240 N N . GLY A 1 294 ? 18.051 7.093 -22.248 1.00 63.12 294 GLY A N 1
ATOM 2241 C CA . GLY A 1 294 ? 17.332 5.824 -22.047 1.00 63.12 294 GLY A CA 1
ATOM 2242 C C . GLY A 1 294 ? 17.884 4.636 -22.838 1.00 63.12 294 GLY A C 1
ATOM 2243 O O . GLY A 1 294 ? 17.339 4.271 -23.873 1.00 63.12 294 GLY A O 1
ATOM 2244 N N . THR A 1 295 ? 18.947 4.008 -22.340 1.00 78.12 295 THR A N 1
ATOM 2245 C CA . THR A 1 295 ? 19.584 2.862 -23.013 1.00 78.12 295 THR A CA 1
ATOM 2246 C C . THR A 1 295 ? 19.077 1.527 -22.471 1.00 78.12 295 THR A C 1
ATOM 2248 O O . THR A 1 295 ? 19.089 0.525 -23.180 1.00 78.12 295 THR A O 1
ATOM 2251 N N . GLU A 1 296 ? 18.609 1.501 -21.224 1.00 90.81 296 GLU A N 1
ATOM 2252 C CA . GLU A 1 296 ? 18.245 0.273 -20.522 1.00 90.81 296 GLU A CA 1
ATOM 2253 C C . GLU A 1 296 ? 16.908 0.427 -19.801 1.00 90.81 296 GLU A C 1
ATOM 2255 O O . GLU A 1 296 ? 16.662 1.433 -19.134 1.00 90.81 296 GLU A O 1
ATOM 2260 N N . VAL A 1 297 ? 16.063 -0.597 -19.914 1.00 93.38 297 VAL A N 1
ATOM 2261 C CA . VAL A 1 297 ? 14.831 -0.766 -19.144 1.00 93.38 297 VAL A CA 1
ATOM 2262 C C . VAL A 1 297 ? 15.076 -1.852 -18.108 1.00 93.38 297 VAL A C 1
ATOM 2264 O O . VAL A 1 297 ? 15.306 -3.010 -18.450 1.00 93.38 297 VAL A O 1
ATOM 2267 N N . THR A 1 298 ? 15.031 -1.476 -16.836 1.00 95.88 298 THR A N 1
ATOM 2268 C CA . THR A 1 298 ? 15.185 -2.386 -15.703 1.00 95.88 298 THR A CA 1
ATOM 2269 C C . THR A 1 298 ? 13.827 -2.662 -15.076 1.00 95.88 298 THR A C 1
ATOM 2271 O O . THR A 1 298 ? 13.177 -1.761 -14.545 1.00 95.88 298 THR A O 1
ATOM 2274 N N . HIS A 1 299 ? 13.412 -3.922 -15.116 1.00 97.50 299 HIS A N 1
ATOM 2275 C CA . HIS A 1 299 ? 12.241 -4.448 -14.433 1.00 97.50 299 HIS A CA 1
ATOM 2276 C C . HIS A 1 299 ? 12.644 -4.941 -13.045 1.00 97.50 299 HIS A C 1
ATOM 2278 O O . HIS A 1 299 ? 13.572 -5.736 -12.922 1.00 97.50 299 HIS A O 1
ATOM 2284 N N . THR A 1 300 ? 11.940 -4.499 -12.006 1.00 98.00 300 THR A N 1
ATOM 2285 C CA . THR A 1 300 ? 12.054 -5.067 -10.653 1.00 98.00 300 THR A CA 1
ATOM 2286 C C . THR A 1 300 ? 10.691 -5.596 -10.239 1.00 98.00 300 THR A C 1
ATOM 2288 O O . THR A 1 300 ? 9.733 -4.826 -10.235 1.00 98.00 300 THR A O 1
ATOM 2291 N N . LEU A 1 301 ? 10.588 -6.886 -9.917 1.00 98.19 301 LEU A N 1
ATOM 2292 C CA . LEU A 1 301 ? 9.331 -7.538 -9.536 1.00 98.19 301 LEU A CA 1
ATOM 2293 C C . LEU A 1 301 ? 9.467 -8.239 -8.191 1.00 98.19 301 LEU A C 1
ATOM 2295 O O . LEU A 1 301 ? 10.483 -8.878 -7.933 1.00 98.19 301 LEU A O 1
ATOM 2299 N N . ALA A 1 302 ? 8.412 -8.195 -7.389 1.00 97.56 302 ALA A N 1
ATOM 2300 C CA . ALA A 1 302 ? 8.245 -9.037 -6.213 1.00 97.56 302 ALA A CA 1
ATOM 2301 C C . ALA A 1 302 ? 6.802 -9.545 -6.137 1.00 97.56 302 ALA A C 1
ATOM 2303 O O . ALA A 1 302 ? 5.861 -8.882 -6.584 1.00 97.56 302 ALA A O 1
ATOM 2304 N N . GLY A 1 303 ? 6.628 -10.717 -5.541 1.00 96.62 303 GLY A N 1
ATOM 2305 C CA . GLY A 1 303 ? 5.332 -11.188 -5.085 1.00 96.62 303 GLY A CA 1
ATOM 2306 C C . GLY A 1 303 ? 4.831 -10.362 -3.903 1.00 96.62 303 GLY A C 1
ATOM 2307 O O . GLY A 1 303 ? 5.609 -10.003 -3.023 1.00 96.62 303 GLY A O 1
ATOM 2308 N N . GLY A 1 304 ? 3.532 -10.065 -3.884 1.00 94.56 304 GLY A N 1
ATOM 2309 C CA . GLY A 1 304 ? 2.874 -9.387 -2.770 1.00 94.56 304 GLY A CA 1
ATOM 2310 C C . GLY A 1 304 ? 2.665 -10.345 -1.596 1.00 94.56 304 GLY A C 1
ATOM 2311 O O . GLY A 1 304 ? 3.507 -10.470 -0.712 1.00 94.56 304 GLY A O 1
ATOM 2312 N N . VAL A 1 305 ? 1.527 -11.045 -1.567 1.00 94.81 305 VAL A N 1
ATOM 2313 C CA . VAL A 1 305 ? 1.176 -11.959 -0.458 1.00 94.81 305 VAL A CA 1
ATOM 2314 C C . VAL A 1 305 ? 1.869 -13.328 -0.532 1.00 94.81 305 VAL A C 1
ATOM 2316 O O . VAL A 1 305 ? 1.922 -14.064 0.461 1.00 94.81 305 VAL A O 1
ATOM 2319 N N . ALA A 1 306 ? 2.390 -13.690 -1.706 1.00 94.88 306 ALA A N 1
ATOM 2320 C CA . ALA A 1 306 ? 3.043 -14.967 -1.971 1.00 94.88 306 ALA A CA 1
ATOM 2321 C C . ALA A 1 306 ? 4.112 -14.836 -3.073 1.00 94.88 306 ALA A C 1
ATOM 2323 O O . ALA A 1 306 ? 3.992 -13.947 -3.918 1.00 94.88 306 ALA A O 1
ATOM 2324 N N . PRO A 1 307 ? 5.122 -15.730 -3.101 1.00 96.19 307 PRO A N 1
ATOM 2325 C CA . PRO A 1 307 ? 6.036 -15.871 -4.234 1.00 96.19 307 PRO A CA 1
ATOM 2326 C C . PRO A 1 307 ? 5.297 -16.074 -5.562 1.00 96.19 307 PRO A C 1
ATOM 2328 O O . PRO A 1 307 ? 4.276 -16.761 -5.613 1.00 96.19 307 PRO A O 1
ATOM 2331 N N . LEU A 1 308 ? 5.844 -15.513 -6.637 1.00 96.94 308 LEU A N 1
ATOM 2332 C CA . LEU A 1 308 ? 5.311 -15.624 -7.996 1.00 96.94 308 LEU A CA 1
ATOM 2333 C C . LEU A 1 308 ? 5.879 -16.822 -8.764 1.00 96.94 308 LEU A C 1
ATOM 2335 O O . LEU A 1 308 ? 5.221 -17.320 -9.676 1.00 96.94 308 LEU A O 1
ATOM 2339 N N . GLY A 1 309 ? 7.073 -17.297 -8.395 1.00 96.94 309 GLY A N 1
ATOM 2340 C CA . GLY A 1 309 ? 7.768 -18.345 -9.137 1.00 96.94 309 GLY A CA 1
ATOM 2341 C C . GLY A 1 309 ? 8.307 -17.808 -10.462 1.00 96.94 309 GLY A C 1
ATOM 2342 O O . GLY A 1 309 ? 8.973 -16.779 -10.485 1.00 96.94 309 GLY A O 1
ATOM 2343 N N . GLU A 1 310 ? 8.052 -18.499 -11.568 1.00 98.00 310 GLU A N 1
ATOM 2344 C CA . GLU A 1 310 ? 8.460 -18.014 -12.889 1.00 98.00 310 GLU A CA 1
ATOM 2345 C C . GLU A 1 310 ? 7.505 -16.932 -13.411 1.00 98.00 310 GLU A C 1
ATOM 2347 O O . GLU A 1 310 ? 6.283 -17.103 -13.394 1.00 98.00 310 GLU A O 1
ATOM 2352 N N . VAL A 1 311 ? 8.074 -15.826 -13.896 1.00 98.50 311 VAL A N 1
ATOM 2353 C CA . VAL A 1 311 ? 7.332 -14.706 -14.481 1.00 98.50 311 VAL A CA 1
ATOM 2354 C C . VAL A 1 311 ? 7.899 -14.364 -15.851 1.00 98.50 311 VAL A C 1
ATOM 2356 O O . VAL A 1 311 ? 9.084 -14.058 -15.984 1.00 98.50 311 VAL A O 1
ATOM 2359 N N . SER A 1 312 ? 7.040 -14.354 -16.866 1.00 98.38 312 SER A N 1
ATOM 2360 C CA . SER A 1 312 ? 7.367 -13.866 -18.206 1.00 98.38 312 SER A CA 1
ATOM 2361 C C . SER A 1 312 ? 6.897 -12.424 -18.378 1.00 98.38 312 SER A C 1
ATOM 2363 O O . SER A 1 312 ? 5.761 -12.085 -18.038 1.00 98.38 312 SER A O 1
ATOM 2365 N N . LEU A 1 313 ? 7.753 -11.580 -18.949 1.00 98.31 313 LEU A N 1
ATOM 2366 C CA . LEU A 1 313 ? 7.474 -10.183 -19.248 1.00 98.31 313 LEU A CA 1
ATOM 2367 C C . LEU A 1 313 ? 7.498 -9.948 -20.750 1.00 98.31 313 LEU A C 1
ATOM 2369 O O . LEU A 1 313 ? 8.483 -10.252 -21.423 1.00 98.31 313 LEU A O 1
ATOM 2373 N N . LYS A 1 314 ? 6.425 -9.330 -21.241 1.00 97.94 314 LYS A N 1
ATOM 2374 C CA . LYS A 1 314 ? 6.353 -8.747 -22.580 1.00 97.94 314 LYS A CA 1
ATOM 2375 C C . LYS A 1 314 ? 6.337 -7.238 -22.458 1.00 97.94 314 LYS A C 1
ATOM 2377 O O . LYS A 1 314 ? 5.417 -6.688 -21.846 1.00 97.94 314 LYS A O 1
ATOM 2382 N N . THR A 1 315 ? 7.325 -6.584 -23.057 1.00 96.81 315 THR A N 1
ATOM 2383 C CA . THR A 1 315 ? 7.517 -5.139 -22.924 1.00 96.81 315 THR A CA 1
ATOM 2384 C C . THR A 1 315 ? 7.377 -4.447 -24.274 1.00 96.81 315 THR A C 1
ATOM 2386 O O . THR A 1 315 ? 8.111 -4.726 -25.220 1.00 96.81 315 THR A O 1
ATOM 2389 N N . GLN A 1 316 ? 6.433 -3.514 -24.349 1.00 95.00 316 GLN A N 1
ATOM 2390 C CA . GLN A 1 316 ? 6.228 -2.622 -25.483 1.00 95.00 316 GLN A CA 1
ATOM 2391 C C . GLN A 1 316 ? 6.613 -1.198 -25.100 1.00 95.00 316 GLN A C 1
ATOM 2393 O O . GLN A 1 316 ? 6.332 -0.738 -23.995 1.00 95.00 316 GLN A O 1
ATOM 2398 N N . VAL A 1 317 ? 7.229 -0.491 -26.035 1.00 92.44 317 VAL A N 1
ATOM 2399 C CA . VAL A 1 317 ? 7.689 0.885 -25.875 1.00 92.44 317 VAL A CA 1
ATOM 2400 C C . VAL A 1 317 ? 7.034 1.727 -26.959 1.00 92.44 317 VAL A C 1
ATOM 2402 O O . VAL A 1 317 ? 7.179 1.437 -28.146 1.00 92.44 317 VAL A O 1
ATOM 2405 N N . GLU A 1 318 ? 6.289 2.746 -26.549 1.00 90.12 318 GLU A N 1
ATOM 2406 C CA . GLU A 1 318 ? 5.572 3.670 -27.430 1.00 90.12 318 GLU A CA 1
ATOM 2407 C C . GLU A 1 318 ? 6.186 5.067 -27.317 1.00 90.12 318 GLU A C 1
ATOM 2409 O O . GLU A 1 318 ? 6.146 5.669 -26.242 1.00 90.12 318 GLU A O 1
ATOM 2414 N N . GLY A 1 319 ? 6.726 5.596 -28.417 1.00 87.69 319 GLY A N 1
ATOM 2415 C CA . GLY A 1 319 ? 7.135 7.000 -28.502 1.00 87.69 319 GLY A CA 1
ATOM 2416 C C . GLY A 1 319 ? 5.918 7.925 -28.488 1.00 87.69 319 GLY A C 1
ATOM 2417 O O . GLY A 1 319 ? 4.998 7.749 -29.284 1.00 87.69 319 GLY A O 1
ATOM 2418 N N . ILE A 1 320 ? 5.884 8.916 -27.595 1.00 83.06 320 ILE A N 1
ATOM 2419 C CA . ILE A 1 320 ? 4.696 9.767 -27.411 1.00 83.06 320 ILE A CA 1
ATOM 2420 C C . ILE A 1 320 ? 4.427 10.678 -28.611 1.00 83.06 320 ILE A C 1
ATOM 2422 O O . ILE A 1 320 ? 3.267 10.878 -28.979 1.00 83.06 320 ILE A O 1
ATOM 2426 N N . THR A 1 321 ? 5.473 11.234 -29.221 1.00 83.44 321 THR A N 1
ATOM 2427 C CA . THR A 1 321 ? 5.350 12.161 -30.354 1.00 83.44 321 THR A CA 1
ATOM 2428 C C . THR A 1 321 ? 5.284 11.389 -31.663 1.00 83.44 321 THR A C 1
ATOM 2430 O O . THR A 1 321 ? 4.402 11.642 -32.481 1.00 83.44 321 THR A O 1
ATOM 2433 N N . SER A 1 322 ? 6.189 10.428 -31.861 1.00 86.06 322 SER A N 1
ATOM 2434 C CA . SER A 1 322 ? 6.255 9.652 -33.103 1.00 86.06 322 SER A CA 1
ATOM 2435 C C . SER A 1 322 ? 5.157 8.597 -33.233 1.00 86.06 322 SER A C 1
ATOM 2437 O O . SER A 1 322 ? 4.865 8.167 -34.348 1.00 86.06 322 SER A O 1
ATOM 2439 N N . ARG A 1 323 ? 4.582 8.138 -32.109 1.00 86.88 323 ARG A N 1
ATOM 2440 C CA . ARG A 1 323 ? 3.709 6.952 -32.024 1.00 86.88 323 ARG A CA 1
ATOM 2441 C C . ARG A 1 323 ? 4.365 5.662 -32.523 1.00 86.88 323 ARG A C 1
ATOM 2443 O O . ARG A 1 323 ? 3.674 4.674 -32.770 1.00 86.88 323 ARG A O 1
ATOM 2450 N N . LYS A 1 324 ? 5.698 5.639 -32.657 1.00 88.75 324 LYS A N 1
ATOM 2451 C CA . LYS A 1 324 ? 6.458 4.440 -33.023 1.00 88.75 324 LYS A CA 1
ATOM 2452 C C . LYS A 1 324 ? 6.357 3.431 -31.882 1.00 88.75 324 LYS A C 1
ATOM 2454 O O . LYS A 1 324 ? 6.735 3.725 -30.748 1.00 88.75 324 LYS A O 1
ATOM 2459 N N . LEU A 1 325 ? 5.867 2.239 -32.205 1.00 90.44 325 LEU A N 1
ATOM 2460 C CA . LEU A 1 325 ? 5.841 1.094 -31.303 1.00 90.44 325 LEU A CA 1
ATOM 2461 C C . LEU A 1 325 ? 7.082 0.237 -31.533 1.00 90.44 325 LEU A C 1
ATOM 2463 O O . LEU A 1 325 ? 7.405 -0.113 -32.667 1.00 90.44 325 LEU A O 1
ATOM 2467 N N . SER A 1 326 ? 7.750 -0.122 -30.447 1.00 90.81 326 SER A N 1
ATOM 2468 C CA . SER A 1 326 ? 8.852 -1.081 -30.429 1.00 90.81 326 SER A CA 1
ATOM 2469 C C . SER A 1 326 ? 8.552 -2.152 -29.388 1.00 90.81 326 SER A C 1
ATOM 2471 O O . SER A 1 326 ? 7.975 -1.861 -28.345 1.00 90.81 326 SER A O 1
ATOM 2473 N N . THR A 1 327 ? 8.916 -3.399 -29.666 1.00 93.81 327 THR A N 1
ATOM 2474 C CA . THR A 1 327 ? 8.805 -4.499 -28.696 1.00 93.81 327 THR A CA 1
ATOM 2475 C C . THR A 1 327 ? 10.207 -4.879 -28.257 1.00 93.81 327 THR A C 1
ATOM 2477 O O . THR A 1 327 ? 11.085 -5.052 -29.104 1.00 93.81 327 THR A O 1
ATOM 2480 N N . LEU A 1 328 ? 10.427 -4.956 -26.948 1.00 93.88 328 LEU A N 1
ATOM 2481 C CA . LEU A 1 328 ? 11.684 -5.450 -26.397 1.00 93.88 328 LEU A CA 1
ATOM 2482 C C . LEU A 1 328 ? 11.679 -6.981 -26.376 1.00 93.88 328 LEU A C 1
ATOM 2484 O O . LEU A 1 328 ? 10.600 -7.575 -26.368 1.00 93.88 328 LEU A O 1
ATOM 2488 N N . PRO A 1 329 ? 12.859 -7.625 -26.357 1.00 94.81 329 PRO A N 1
ATOM 2489 C CA . PRO A 1 329 ? 12.956 -9.057 -26.107 1.00 94.81 329 PRO A CA 1
ATOM 2490 C C . PRO A 1 329 ? 12.143 -9.485 -24.880 1.00 94.81 329 PRO A C 1
ATOM 2492 O O . PRO A 1 329 ? 12.192 -8.822 -23.842 1.00 94.81 329 PRO A O 1
ATOM 2495 N N . ASP A 1 330 ? 11.427 -10.603 -25.006 1.00 96.38 330 ASP A N 1
ATOM 2496 C CA . ASP A 1 330 ? 10.718 -11.215 -23.884 1.00 96.38 330 ASP A CA 1
ATOM 2497 C C . ASP A 1 330 ? 11.724 -11.586 -22.784 1.00 96.38 330 ASP A C 1
ATOM 2499 O O . ASP A 1 330 ? 12.790 -12.149 -23.048 1.00 96.38 330 ASP A O 1
ATOM 2503 N N . VAL A 1 331 ? 11.373 -11.282 -21.536 1.00 97.12 331 VAL A N 1
ATOM 2504 C CA . VAL A 1 331 ? 12.195 -11.596 -20.362 1.00 97.12 331 VAL A CA 1
ATOM 2505 C C . VAL A 1 331 ? 11.505 -12.679 -19.560 1.00 97.12 331 VAL A C 1
ATOM 2507 O O . VAL A 1 331 ? 10.309 -12.588 -19.305 1.00 97.12 331 VAL A O 1
ATOM 2510 N N . THR A 1 332 ? 12.257 -13.680 -19.113 1.00 97.81 332 THR A N 1
ATOM 2511 C CA . THR A 1 332 ? 11.778 -14.636 -18.110 1.00 97.81 332 THR A CA 1
ATOM 2512 C C . THR A 1 332 ? 12.595 -14.468 -16.841 1.00 97.81 332 THR A C 1
ATOM 2514 O O . THR A 1 332 ? 13.823 -14.503 -16.873 1.00 97.81 332 THR A O 1
ATOM 2517 N N . MET A 1 333 ? 11.904 -14.243 -15.730 1.00 97.44 333 MET A N 1
ATOM 2518 C CA . MET A 1 333 ? 12.480 -14.155 -14.396 1.00 97.44 333 MET A CA 1
ATOM 2519 C C . MET A 1 333 ? 12.117 -15.437 -13.656 1.00 97.44 333 MET A C 1
ATOM 2521 O O . MET A 1 333 ? 10.936 -15.737 -13.481 1.00 97.44 333 MET A O 1
ATOM 2525 N N . HIS A 1 334 ? 13.123 -16.204 -13.246 1.00 95.50 334 HIS A N 1
ATOM 2526 C CA . HIS A 1 334 ? 12.918 -17.434 -12.487 1.00 95.50 334 HIS A CA 1
ATOM 2527 C C . HIS A 1 334 ? 12.875 -17.128 -10.986 1.00 95.50 334 HIS A C 1
ATOM 2529 O O . HIS A 1 334 ? 13.547 -16.208 -10.523 1.00 95.50 334 HIS A O 1
ATOM 2535 N N . GLU A 1 335 ? 12.095 -17.912 -10.238 1.00 92.94 335 GLU A N 1
ATOM 2536 C CA . GLU A 1 335 ? 12.045 -17.868 -8.767 1.00 92.94 335 GLU A CA 1
ATOM 2537 C C . GLU A 1 335 ? 11.762 -16.476 -8.170 1.00 92.94 335 GLU A C 1
ATOM 2539 O O . GLU A 1 335 ? 12.298 -16.105 -7.127 1.00 92.94 335 GLU A O 1
ATOM 2544 N N . VAL A 1 336 ? 10.881 -15.694 -8.799 1.00 96.44 336 VAL A N 1
ATOM 2545 C CA . VAL A 1 336 ? 10.440 -14.399 -8.271 1.00 96.44 336 VAL A CA 1
ATOM 2546 C C . VAL A 1 336 ? 9.700 -14.625 -6.950 1.00 96.44 336 VAL A C 1
ATOM 2548 O O . VAL A 1 336 ? 8.561 -15.097 -6.916 1.00 96.44 336 VAL A O 1
ATOM 2551 N N . GLY A 1 337 ? 10.382 -14.328 -5.847 1.00 94.81 337 GLY A N 1
ATOM 2552 C CA . GLY A 1 337 ? 9.876 -14.452 -4.486 1.00 94.81 337 GLY A CA 1
ATOM 2553 C C . GLY A 1 337 ? 9.162 -13.193 -3.998 1.00 94.81 337 GLY A C 1
ATOM 2554 O O . GLY A 1 337 ? 8.764 -12.335 -4.779 1.00 94.81 337 GLY A O 1
ATOM 2555 N N . VAL A 1 338 ? 9.019 -13.080 -2.676 1.00 91.81 338 VAL A N 1
ATOM 2556 C CA . VAL A 1 338 ? 8.661 -11.812 -2.003 1.00 91.81 338 VAL A CA 1
ATOM 2557 C C . VAL A 1 338 ? 9.858 -10.856 -1.908 1.00 91.81 338 VAL A C 1
ATOM 2559 O O . VAL A 1 338 ? 9.703 -9.670 -1.625 1.00 91.81 338 VAL A O 1
ATOM 2562 N N . ASP A 1 339 ? 11.066 -11.375 -2.137 1.00 91.25 339 ASP A N 1
ATOM 2563 C CA . ASP A 1 339 ? 12.246 -10.574 -2.434 1.00 91.25 339 ASP A CA 1
ATOM 2564 C C . ASP A 1 339 ? 12.219 -10.104 -3.890 1.00 91.25 339 ASP A C 1
ATOM 2566 O O . ASP A 1 339 ? 11.832 -10.872 -4.776 1.00 91.25 339 ASP A O 1
ATOM 2570 N N . PRO A 1 340 ? 12.646 -8.859 -4.157 1.00 94.06 340 PRO A N 1
ATOM 2571 C CA . PRO A 1 340 ? 12.666 -8.324 -5.506 1.00 94.06 340 PRO A CA 1
ATOM 2572 C C . PRO A 1 340 ? 13.671 -9.073 -6.386 1.00 94.06 340 PRO A C 1
ATOM 2574 O O . PRO A 1 340 ? 14.868 -9.117 -6.097 1.00 94.06 340 PRO A O 1
ATOM 2577 N N . ALA A 1 341 ? 13.200 -9.576 -7.519 1.00 96.88 341 ALA A N 1
ATOM 2578 C CA . ALA A 1 341 ? 14.039 -10.008 -8.625 1.00 96.88 341 ALA A CA 1
ATOM 2579 C C . ALA A 1 341 ? 14.173 -8.862 -9.637 1.00 96.88 341 ALA A C 1
ATOM 2581 O O . ALA A 1 341 ? 13.242 -8.076 -9.827 1.00 96.88 341 ALA A O 1
ATOM 2582 N N . THR A 1 342 ? 15.331 -8.758 -10.292 1.00 97.06 342 THR A N 1
ATOM 2583 C CA . THR A 1 342 ? 15.616 -7.703 -11.280 1.00 97.06 342 THR A CA 1
ATOM 2584 C C . THR A 1 342 ? 15.999 -8.312 -12.622 1.00 97.06 342 THR A C 1
ATOM 2586 O O . THR A 1 342 ? 16.754 -9.280 -12.659 1.00 97.06 342 THR A O 1
ATOM 2589 N N . ALA A 1 343 ? 15.530 -7.719 -13.715 1.00 96.62 343 ALA A N 1
ATOM 2590 C CA . ALA A 1 343 ? 15.991 -8.029 -15.061 1.00 96.62 343 ALA A CA 1
ATOM 2591 C C . ALA A 1 343 ? 16.098 -6.753 -15.899 1.00 96.62 343 ALA A C 1
ATOM 2593 O O . ALA A 1 343 ? 15.235 -5.881 -15.818 1.00 96.62 343 ALA A O 1
ATOM 2594 N N . THR A 1 344 ? 17.139 -6.653 -16.722 1.00 95.38 344 THR A N 1
ATOM 2595 C CA . THR A 1 344 ? 17.415 -5.463 -17.535 1.00 95.38 344 THR A CA 1
ATOM 2596 C C . THR A 1 344 ? 17.463 -5.829 -19.009 1.00 95.38 344 THR A C 1
ATOM 2598 O O . THR A 1 344 ? 18.053 -6.841 -19.387 1.00 95.38 344 THR A O 1
ATOM 2601 N N . VAL A 1 345 ? 16.851 -4.991 -19.843 1.00 94.06 345 VAL A N 1
ATOM 2602 C CA . VAL A 1 345 ? 16.824 -5.145 -21.298 1.00 94.06 345 VAL A CA 1
ATOM 2603 C C . VAL A 1 345 ? 17.255 -3.843 -21.946 1.00 94.06 345 VAL A C 1
ATOM 2605 O O . VAL A 1 345 ? 16.808 -2.766 -21.551 1.00 94.06 345 VAL A O 1
ATOM 2608 N N . ALA A 1 346 ? 18.114 -3.934 -22.955 1.00 90.81 346 ALA A N 1
ATOM 2609 C CA . ALA A 1 346 ? 18.526 -2.770 -23.721 1.00 90.81 346 ALA A CA 1
ATOM 2610 C C . ALA A 1 346 ? 17.407 -2.310 -24.667 1.00 90.81 346 ALA A C 1
ATOM 2612 O O . ALA A 1 346 ? 16.754 -3.124 -25.330 1.00 90.81 346 ALA A O 1
ATOM 2613 N N . LEU A 1 347 ? 17.224 -0.995 -24.763 1.00 85.50 347 LEU A N 1
ATOM 2614 C CA . LEU A 1 347 ? 16.466 -0.389 -25.850 1.00 85.50 347 LEU A CA 1
ATOM 2615 C C . LEU A 1 347 ? 17.281 -0.514 -27.149 1.00 85.50 347 LEU A C 1
ATOM 2617 O O . LEU A 1 347 ? 18.501 -0.338 -27.124 1.00 85.50 347 LEU A O 1
ATOM 2621 N N . PRO A 1 348 ? 16.642 -0.818 -28.293 1.00 80.12 348 PRO A N 1
ATOM 2622 C CA . PRO A 1 348 ? 17.357 -1.005 -29.555 1.00 80.12 348 PRO A CA 1
ATOM 2623 C C . PRO A 1 348 ? 17.995 0.289 -30.079 1.00 80.12 348 PRO A C 1
ATOM 2625 O O . PRO A 1 348 ? 19.003 0.240 -30.779 1.00 80.12 348 PRO A O 1
ATOM 2628 N N . GLU A 1 349 ? 17.423 1.446 -29.743 1.00 79.44 349 GLU A N 1
ATOM 2629 C CA . GLU A 1 349 ? 17.908 2.769 -30.134 1.00 79.44 349 GLU A CA 1
ATOM 2630 C C . GLU A 1 349 ? 17.837 3.704 -28.916 1.00 79.44 349 GLU A C 1
ATOM 2632 O O . GLU A 1 349 ? 16.890 3.585 -28.132 1.00 79.44 349 GLU A O 1
ATOM 2637 N N . PRO A 1 350 ? 18.785 4.648 -28.747 1.00 78.19 350 PRO A N 1
ATOM 2638 C CA . PRO A 1 350 ? 18.681 5.669 -27.715 1.00 78.19 350 PRO A CA 1
ATOM 2639 C C . PRO A 1 350 ? 17.399 6.483 -27.880 1.00 78.19 350 PRO A C 1
ATOM 2641 O O . PRO A 1 350 ? 17.085 6.977 -28.965 1.00 78.19 350 PRO A O 1
ATOM 2644 N N . GLN A 1 351 ? 16.699 6.666 -26.775 1.00 74.94 351 GLN A N 1
ATOM 2645 C CA . GLN A 1 351 ? 15.459 7.398 -26.663 1.00 74.94 351 GLN A CA 1
ATOM 2646 C C . GLN A 1 351 ? 15.634 8.889 -27.000 1.00 74.94 351 GLN A C 1
ATOM 2648 O O . GLN A 1 351 ? 16.317 9.632 -26.293 1.00 74.94 351 GLN A O 1
ATOM 2653 N N . GLN A 1 352 ? 14.976 9.332 -28.077 1.00 79.75 352 GLN A N 1
ATOM 2654 C CA . GLN A 1 352 ? 15.012 10.721 -28.577 1.00 79.75 352 GLN A CA 1
ATOM 2655 C C . GLN A 1 352 ? 13.757 11.540 -28.225 1.00 79.75 352 GLN A C 1
ATOM 2657 O O . GLN A 1 352 ? 13.648 12.701 -28.608 1.00 79.75 352 GLN A O 1
ATOM 2662 N N . GLU A 1 353 ? 12.790 10.946 -27.527 1.00 80.94 353 GLU A N 1
ATOM 2663 C CA . GLU A 1 353 ? 11.507 11.563 -27.156 1.00 80.94 353 GLU A CA 1
ATOM 2664 C C . GLU A 1 353 ? 10.946 10.928 -25.870 1.00 80.94 353 GLU A C 1
ATOM 2666 O O . GLU A 1 353 ? 11.423 9.868 -25.476 1.00 80.94 353 GLU A O 1
ATOM 2671 N N . PRO A 1 354 ? 9.917 11.486 -25.217 1.00 83.19 354 PRO A N 1
ATOM 2672 C CA . PRO A 1 354 ? 9.236 10.780 -24.136 1.00 83.19 354 PRO A CA 1
ATOM 2673 C C . PRO A 1 354 ? 8.611 9.456 -24.598 1.00 83.19 354 PRO A C 1
ATOM 2675 O O . PRO A 1 354 ? 8.079 9.368 -25.709 1.00 83.19 354 PRO A O 1
ATOM 2678 N N . ILE A 1 355 ? 8.624 8.445 -23.730 1.00 86.38 355 ILE A N 1
ATOM 2679 C CA . ILE A 1 355 ? 8.056 7.116 -23.995 1.00 86.38 355 ILE A CA 1
ATOM 2680 C C . ILE A 1 355 ? 7.099 6.650 -22.919 1.00 86.38 355 ILE A C 1
ATOM 2682 O O . ILE A 1 355 ? 7.182 7.026 -21.751 1.00 86.38 355 ILE A O 1
ATOM 2686 N N . VAL A 1 356 ? 6.229 5.736 -23.328 1.00 89.25 356 VAL A N 1
ATOM 2687 C CA . VAL A 1 356 ? 5.470 4.872 -22.432 1.00 89.25 356 VAL A CA 1
ATOM 2688 C C . VAL A 1 356 ? 6.000 3.459 -22.572 1.00 89.25 356 VAL A C 1
ATOM 2690 O O . VAL A 1 356 ? 6.070 2.920 -23.674 1.00 89.25 356 VAL A O 1
ATOM 2693 N N . ILE A 1 357 ? 6.334 2.849 -21.442 1.00 91.88 357 ILE A N 1
ATOM 2694 C CA . ILE A 1 357 ? 6.712 1.442 -21.364 1.00 91.88 357 ILE A CA 1
ATOM 2695 C C . ILE A 1 357 ? 5.509 0.688 -20.822 1.00 91.88 357 ILE A C 1
ATOM 2697 O O . ILE A 1 357 ? 5.120 0.890 -19.673 1.00 91.88 357 ILE A O 1
ATOM 2701 N N . ARG A 1 358 ? 4.916 -0.167 -21.653 1.00 94.81 358 ARG A N 1
ATOM 2702 C CA . ARG A 1 358 ? 3.805 -1.052 -21.302 1.00 94.81 358 ARG A CA 1
ATOM 2703 C C . ARG A 1 358 ? 4.359 -2.444 -21.080 1.00 94.81 358 ARG A C 1
ATOM 2705 O O . ARG A 1 358 ? 5.036 -2.987 -21.949 1.00 94.81 358 ARG A O 1
ATOM 2712 N N . VAL A 1 359 ? 4.054 -3.020 -19.932 1.00 96.69 359 VAL A N 1
ATOM 2713 C CA . VAL A 1 359 ? 4.518 -4.347 -19.554 1.00 96.69 359 VAL A CA 1
ATOM 2714 C C . VAL A 1 359 ? 3.309 -5.224 -19.301 1.00 96.69 359 VAL A C 1
ATOM 2716 O O . VAL A 1 359 ? 2.358 -4.818 -18.636 1.00 96.69 359 VAL A O 1
ATOM 2719 N N . THR A 1 360 ? 3.353 -6.433 -19.838 1.00 98.00 360 THR A N 1
ATOM 2720 C CA . THR A 1 360 ? 2.456 -7.518 -19.454 1.00 98.00 360 THR A CA 1
ATOM 2721 C C . THR A 1 360 ? 3.285 -8.574 -18.745 1.00 98.00 360 THR A C 1
ATOM 2723 O O . THR A 1 360 ? 4.141 -9.201 -19.367 1.00 98.00 360 THR A O 1
ATOM 2726 N N . ALA A 1 361 ? 3.036 -8.744 -17.450 1.00 98.06 361 ALA A N 1
ATOM 2727 C CA . ALA A 1 361 ? 3.613 -9.797 -16.630 1.00 98.06 361 ALA A CA 1
ATOM 2728 C C . ALA A 1 361 ? 2.644 -10.980 -16.584 1.00 98.06 361 ALA A C 1
ATOM 2730 O O . ALA A 1 361 ? 1.445 -10.794 -16.376 1.00 98.06 361 ALA A O 1
ATOM 2731 N N . SER A 1 362 ? 3.149 -12.188 -16.808 1.00 98.19 362 SER A N 1
ATOM 2732 C CA . SER A 1 362 ? 2.354 -13.420 -16.787 1.00 98.19 362 SER A CA 1
ATOM 2733 C C . SER A 1 362 ? 3.074 -14.503 -15.996 1.00 98.19 362 SER A C 1
ATOM 2735 O O . SER A 1 362 ? 4.296 -14.607 -16.063 1.00 98.19 362 SER A O 1
ATOM 2737 N N . GLY A 1 363 ? 2.311 -15.328 -15.287 1.00 96.94 363 GLY A N 1
ATOM 2738 C CA . GLY A 1 363 ? 2.804 -16.518 -14.599 1.00 96.94 363 GLY A CA 1
ATOM 2739 C C . GLY A 1 363 ? 1.755 -17.626 -14.629 1.00 96.94 363 GLY A C 1
ATOM 2740 O O . GLY A 1 363 ? 0.822 -17.591 -15.434 1.00 96.94 363 GLY A O 1
ATOM 2741 N N . ASN A 1 364 ? 1.887 -18.628 -13.759 1.00 94.00 364 ASN A N 1
ATOM 2742 C CA . ASN A 1 364 ? 0.979 -19.778 -13.761 1.00 94.00 364 ASN A CA 1
ATOM 2743 C C . ASN A 1 364 ? -0.477 -19.373 -13.448 1.00 94.00 364 ASN A C 1
ATOM 2745 O O . ASN A 1 364 ? -0.832 -19.150 -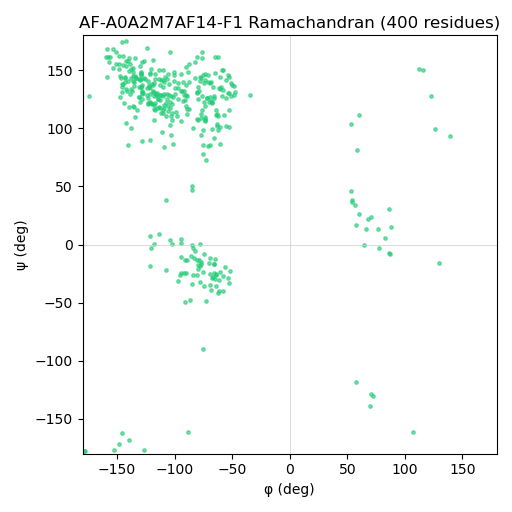12.290 1.00 94.00 364 ASN A O 1
ATOM 2749 N N . GLY A 1 365 ? -1.317 -19.292 -14.485 1.00 95.06 365 GLY A N 1
ATOM 2750 C CA . GLY A 1 365 ? -2.748 -18.999 -14.370 1.00 95.06 365 GLY A CA 1
ATOM 2751 C C . GLY A 1 365 ? -3.097 -17.532 -14.103 1.00 95.06 365 GLY A C 1
ATOM 2752 O O . GLY A 1 365 ? -4.236 -17.247 -13.741 1.00 95.06 365 GLY A O 1
ATOM 2753 N N . TRP A 1 366 ? -2.156 -16.597 -14.264 1.00 96.31 366 TRP A N 1
ATOM 2754 C CA . TRP A 1 366 ? -2.411 -15.172 -14.042 1.00 96.31 366 TRP A CA 1
ATOM 2755 C C . TRP A 1 366 ? -1.674 -14.284 -15.046 1.00 96.31 366 TRP A C 1
ATOM 2757 O O . TRP A 1 366 ? -0.612 -14.636 -15.561 1.00 96.31 366 TRP A O 1
ATOM 2767 N N . GLN A 1 367 ? -2.240 -13.101 -15.286 1.00 97.00 367 GLN A N 1
ATOM 2768 C CA . GLN A 1 367 ? -1.656 -12.054 -16.115 1.00 97.00 367 GLN A CA 1
ATOM 2769 C C . GLN A 1 367 ? -2.039 -10.685 -15.545 1.00 97.00 367 GLN A C 1
ATOM 2771 O O . GLN A 1 367 ? -3.197 -10.456 -15.200 1.00 97.00 367 GLN A O 1
ATOM 2776 N N . GLU A 1 368 ? -1.077 -9.768 -15.463 1.00 95.88 368 GLU A N 1
ATOM 2777 C CA . GLU A 1 368 ? -1.303 -8.375 -15.077 1.00 95.88 368 GLU A CA 1
ATOM 2778 C C . GLU A 1 368 ? -0.535 -7.439 -16.012 1.00 95.88 368 GLU A C 1
ATOM 2780 O O . GLU A 1 368 ? 0.606 -7.705 -16.393 1.00 95.88 368 GLU A O 1
ATOM 2785 N N . SER A 1 369 ? -1.167 -6.327 -16.381 1.00 94.75 369 SER A N 1
ATOM 2786 C CA . SER A 1 369 ? -0.567 -5.312 -17.244 1.00 94.75 369 SER A CA 1
ATOM 2787 C C . SER A 1 369 ? -0.428 -3.998 -16.496 1.00 94.75 369 SER A C 1
ATOM 2789 O O . SER A 1 369 ? -1.293 -3.618 -15.706 1.00 94.75 369 SER A O 1
ATOM 2791 N N . TYR A 1 370 ? 0.667 -3.300 -16.763 1.00 93.69 370 TYR A N 1
ATOM 2792 C CA . TYR A 1 370 ? 0.960 -1.999 -16.187 1.00 93.69 370 TYR A CA 1
ATOM 2793 C C . TYR A 1 370 ? 1.810 -1.172 -17.138 1.00 93.69 370 TYR A C 1
ATOM 2795 O O . TYR A 1 370 ? 2.364 -1.676 -18.115 1.00 93.69 370 TYR A O 1
ATOM 2803 N N . ALA A 1 371 ? 1.898 0.125 -16.867 1.00 90.81 371 ALA A N 1
ATOM 2804 C CA . ALA A 1 371 ? 2.664 1.022 -17.705 1.00 90.81 371 ALA A CA 1
ATOM 2805 C C . ALA A 1 371 ? 3.286 2.161 -16.903 1.00 90.81 371 ALA A C 1
ATOM 2807 O O . ALA A 1 371 ? 2.683 2.678 -15.959 1.00 90.81 371 ALA A O 1
ATOM 2808 N N . THR A 1 372 ? 4.480 2.568 -17.322 1.00 87.25 372 THR A N 1
ATOM 2809 C CA . THR A 1 372 ? 5.170 3.746 -16.797 1.00 87.25 372 THR A CA 1
ATOM 2810 C C . THR A 1 372 ? 5.448 4.738 -17.918 1.00 87.25 372 THR A C 1
ATOM 2812 O O . THR A 1 372 ? 5.657 4.350 -19.070 1.00 87.25 372 THR A O 1
ATOM 2815 N N . TYR A 1 373 ? 5.431 6.020 -17.575 1.00 84.81 373 TYR A N 1
ATOM 2816 C CA . TYR A 1 373 ? 5.824 7.103 -18.462 1.00 84.81 373 TYR A CA 1
ATOM 2817 C C . TYR A 1 373 ? 7.250 7.519 -18.111 1.00 84.81 373 TYR A C 1
ATOM 2819 O O . TYR A 1 373 ? 7.554 7.767 -16.944 1.00 84.81 373 TYR A O 1
ATOM 2827 N N . PHE A 1 374 ? 8.115 7.601 -19.115 1.00 82.50 374 PHE A N 1
ATOM 2828 C CA . PHE A 1 374 ? 9.478 8.076 -18.957 1.00 82.50 374 PHE A CA 1
ATOM 2829 C C . PHE A 1 374 ? 9.724 9.260 -19.880 1.00 82.50 374 PHE A C 1
ATOM 2831 O O . PHE A 1 374 ? 9.605 9.174 -21.102 1.00 82.50 374 PHE A O 1
ATOM 2838 N N . GLU A 1 375 ? 10.089 10.375 -19.265 1.00 75.44 375 GLU A N 1
ATOM 2839 C CA . GLU A 1 375 ? 10.262 11.637 -19.962 1.00 75.44 375 GLU A CA 1
ATOM 2840 C C . GLU A 1 375 ? 11.650 11.799 -20.609 1.00 75.44 375 GLU A C 1
ATOM 2842 O O . GLU A 1 375 ? 11.813 12.499 -21.611 1.00 75.44 375 GLU A O 1
ATOM 2847 N N . GLY A 1 376 ? 12.667 11.121 -20.071 1.00 70.94 376 GLY A N 1
ATOM 2848 C CA . GLY A 1 376 ? 14.052 11.288 -20.505 1.00 70.94 376 GLY A CA 1
ATOM 2849 C C . GLY A 1 376 ? 14.635 12.648 -20.121 1.00 70.94 376 GLY A C 1
ATOM 2850 O O . GLY A 1 376 ? 14.436 13.133 -19.012 1.00 70.94 376 GLY A O 1
ATOM 2851 N N . ASN A 1 377 ? 15.393 13.250 -21.043 1.00 57.88 377 ASN A N 1
ATOM 2852 C CA . ASN A 1 377 ? 15.991 14.584 -20.878 1.00 57.88 377 ASN A CA 1
ATOM 2853 C C . ASN A 1 377 ? 15.040 15.727 -21.269 1.00 57.88 377 ASN A C 1
ATOM 2855 O O . ASN A 1 377 ? 15.428 16.897 -21.216 1.00 57.88 377 ASN A O 1
ATOM 2859 N N . PHE A 1 378 ? 13.820 15.411 -21.701 1.00 53.06 378 PHE A N 1
ATOM 2860 C CA . PHE A 1 378 ? 12.806 16.429 -21.920 1.00 53.06 378 PHE A CA 1
ATOM 2861 C C . PHE A 1 378 ? 12.361 16.930 -20.543 1.00 53.06 378 PHE A C 1
ATOM 2863 O O . PHE A 1 378 ? 12.060 16.140 -19.660 1.00 53.06 378 PHE A O 1
ATOM 2870 N N . ARG A 1 379 ? 12.413 18.245 -20.314 1.00 47.22 379 ARG A N 1
ATOM 2871 C CA . ARG A 1 379 ? 11.812 18.854 -19.123 1.00 47.22 379 ARG A CA 1
ATOM 2872 C C . ARG A 1 379 ? 10.410 19.326 -19.486 1.00 47.22 379 ARG A C 1
ATOM 2874 O O . ARG A 1 379 ? 10.271 20.362 -20.134 1.00 47.22 379 ARG A O 1
ATOM 2881 N N . GLN A 1 380 ? 9.384 18.633 -19.018 1.00 42.66 380 GLN A N 1
ATOM 2882 C CA . GLN A 1 380 ? 8.033 19.149 -18.867 1.00 42.66 380 GLN A CA 1
ATOM 2883 C C . GLN A 1 380 ? 8.082 20.039 -17.642 1.00 42.66 380 GLN A C 1
ATOM 2885 O O . GLN A 1 380 ? 7.797 19.635 -16.518 1.00 42.66 380 GLN A O 1
ATOM 2890 N N . SER A 1 381 ? 8.474 21.291 -17.847 1.00 37.53 381 SER A N 1
ATOM 2891 C CA . SER A 1 381 ? 8.039 22.310 -16.912 1.00 37.53 381 SER A CA 1
ATOM 2892 C C . SER A 1 381 ? 6.518 22.401 -17.025 1.00 37.53 381 SER A C 1
ATOM 2894 O O . SER A 1 381 ? 5.967 22.833 -18.039 1.00 37.53 381 SER A O 1
ATOM 2896 N N . ILE A 1 382 ? 5.817 21.974 -15.979 1.00 41.69 382 ILE A N 1
ATOM 2897 C CA . ILE A 1 382 ? 4.412 22.323 -15.792 1.00 41.69 382 ILE A CA 1
ATOM 2898 C C . ILE A 1 382 ? 4.412 23.782 -15.318 1.00 41.69 382 ILE A C 1
ATOM 2900 O O . ILE A 1 382 ? 4.330 24.058 -14.128 1.00 41.69 382 ILE A O 1
ATOM 2904 N N . TYR A 1 383 ? 4.604 24.738 -16.232 1.00 36.22 383 TYR A N 1
ATOM 2905 C CA . TYR A 1 383 ? 4.373 26.143 -15.900 1.00 36.22 383 TYR A CA 1
ATOM 2906 C C . TYR A 1 383 ? 2.860 26.401 -15.878 1.00 36.22 383 TYR A C 1
ATOM 2908 O O . TYR A 1 383 ? 2.185 26.118 -16.878 1.00 36.22 383 TYR A O 1
ATOM 2916 N N . PRO A 1 384 ? 2.310 26.988 -14.799 1.00 36.03 384 PRO A N 1
ATOM 2917 C CA . PRO A 1 384 ? 0.945 27.498 -14.799 1.00 36.03 384 PRO A CA 1
ATOM 2918 C C . PRO A 1 384 ? 0.810 28.530 -15.929 1.00 36.03 384 PRO A C 1
ATOM 2920 O O . PRO A 1 384 ? 1.451 29.577 -15.902 1.00 36.03 384 PRO A O 1
ATOM 2923 N N . GLY A 1 385 ? 0.038 28.202 -16.968 1.00 39.81 385 GLY A N 1
ATOM 2924 C CA . GLY A 1 385 ? -0.139 29.041 -18.164 1.00 39.81 385 GLY A CA 1
ATOM 2925 C C . GLY A 1 385 ? 0.076 28.322 -19.498 1.00 39.81 385 GLY A C 1
ATOM 2926 O O . GLY A 1 385 ? -0.403 28.806 -20.521 1.00 39.81 385 GLY A O 1
ATOM 2927 N N . TYR A 1 386 ? 0.709 27.144 -19.498 1.00 37.97 386 TYR A N 1
ATOM 2928 C CA . TYR A 1 386 ? 0.821 26.285 -20.681 1.00 37.97 386 TYR A CA 1
ATOM 2929 C C . TYR A 1 386 ? 0.198 24.916 -20.387 1.00 37.97 386 TYR A C 1
ATOM 2931 O O . TYR A 1 386 ? 0.893 24.023 -19.904 1.00 37.97 386 TYR A O 1
ATOM 2939 N N . PRO A 1 387 ? -1.110 24.717 -20.647 1.00 40.31 387 PRO A N 1
ATOM 2940 C CA . PRO A 1 387 ? -1.753 23.426 -20.445 1.00 40.31 387 PRO A CA 1
ATOM 2941 C C . PRO A 1 387 ? -1.228 22.426 -21.480 1.00 40.31 387 PRO A C 1
ATOM 2943 O O . PRO A 1 387 ? -1.828 22.222 -22.537 1.00 40.31 387 PRO A O 1
ATOM 2946 N N . TYR A 1 388 ? -0.101 21.781 -21.187 1.00 42.97 388 TYR A N 1
ATOM 2947 C CA . TYR A 1 388 ? 0.280 20.579 -21.906 1.00 42.97 388 TYR A CA 1
ATOM 2948 C C . TYR A 1 388 ? -0.634 19.455 -21.423 1.00 42.97 388 TYR A C 1
ATOM 2950 O O . TYR A 1 388 ? -0.577 19.021 -20.273 1.00 42.97 388 TYR A O 1
ATOM 2958 N N . LYS A 1 389 ? -1.540 19.013 -22.297 1.00 45.44 389 LYS A N 1
ATOM 2959 C CA . LYS A 1 389 ? -2.315 17.794 -22.072 1.00 45.44 389 LYS A CA 1
ATOM 2960 C C . LYS A 1 389 ? -1.377 16.625 -22.374 1.00 45.44 389 LYS A C 1
ATOM 2962 O O . LYS A 1 389 ? -1.038 16.466 -23.549 1.00 45.44 389 LYS A O 1
ATOM 2967 N N . PRO A 1 390 ? -0.955 15.802 -21.398 1.00 46.38 390 PRO A N 1
ATOM 2968 C CA . PRO A 1 390 ? -0.305 14.549 -21.749 1.00 46.38 390 PRO A CA 1
ATOM 2969 C C . PRO A 1 390 ? -1.246 13.774 -22.676 1.00 46.38 390 PRO A C 1
ATOM 2971 O O . PRO A 1 390 ? -2.423 13.580 -22.372 1.00 46.38 390 PRO A O 1
ATOM 2974 N N . GLN A 1 391 ? -0.742 13.381 -23.847 1.00 51.16 391 GLN A N 1
ATOM 2975 C CA . GLN A 1 391 ? -1.503 12.563 -24.797 1.00 51.16 391 GLN A CA 1
ATOM 2976 C C . GLN A 1 391 ? -1.541 11.080 -24.390 1.00 51.16 391 GLN A C 1
ATOM 2978 O O . GLN A 1 391 ? -2.105 10.257 -25.110 1.00 51.16 391 GLN A O 1
ATOM 2983 N N . TYR A 1 392 ? -0.919 10.734 -23.262 1.00 52.34 392 TYR A N 1
ATOM 2984 C CA . TYR A 1 392 ? -0.978 9.416 -22.658 1.00 52.34 392 TYR A CA 1
ATOM 2985 C C . TYR A 1 392 ? -2.140 9.354 -21.667 1.00 52.34 392 TYR A C 1
ATOM 2987 O O . TYR A 1 392 ? -2.219 10.166 -20.744 1.00 52.34 392 TYR A O 1
ATOM 2995 N N . LYS A 1 393 ? -3.024 8.373 -21.871 1.00 57.88 393 LYS A N 1
ATOM 2996 C CA . LYS A 1 393 ? -4.012 7.949 -20.885 1.00 57.88 393 LYS A CA 1
ATOM 2997 C C . LYS A 1 393 ? -3.707 6.516 -20.465 1.00 57.88 393 LYS A C 1
ATOM 2999 O O . LYS A 1 393 ? -3.746 5.616 -21.304 1.00 57.88 393 LYS A O 1
ATOM 3004 N N . ARG A 1 394 ? -3.395 6.310 -19.186 1.00 64.06 394 ARG A N 1
ATOM 3005 C CA . ARG A 1 394 ? -3.388 4.983 -18.564 1.00 64.06 394 ARG A CA 1
ATOM 3006 C C . ARG A 1 394 ? -4.830 4.479 -18.552 1.00 64.06 394 ARG A C 1
ATOM 3008 O O . ARG A 1 394 ? -5.726 5.195 -18.108 1.00 64.06 394 ARG A O 1
ATOM 3015 N N . GLU A 1 395 ? -5.055 3.278 -19.070 1.00 63.78 395 GLU A N 1
ATOM 3016 C CA . GLU A 1 395 ? -6.355 2.619 -18.954 1.00 63.78 395 GLU A CA 1
ATOM 3017 C C . GLU A 1 395 ? -6.578 2.271 -17.479 1.00 63.78 395 GLU A C 1
ATOM 3019 O O . GLU A 1 395 ? -5.744 1.608 -16.864 1.00 63.78 395 GLU A O 1
ATOM 3024 N N . GLY A 1 396 ? -7.660 2.782 -16.888 1.00 56.81 396 GLY A N 1
ATOM 3025 C CA . GLY A 1 396 ? -8.037 2.432 -15.521 1.00 56.81 396 GLY A CA 1
ATOM 3026 C C . GLY A 1 396 ? -8.648 1.035 -15.470 1.00 56.81 396 GLY A C 1
ATOM 3027 O O . GLY A 1 396 ? -9.360 0.633 -16.393 1.00 56.81 396 GLY A O 1
ATOM 3028 N N . LYS A 1 397 ? -8.415 0.302 -14.380 1.00 56.56 397 LYS A N 1
ATOM 3029 C CA . LYS A 1 397 ? -9.078 -0.989 -14.164 1.00 56.56 397 LYS A CA 1
ATOM 3030 C C . LYS A 1 397 ? -10.546 -0.766 -13.796 1.00 56.56 397 LYS A C 1
ATOM 3032 O O . LYS A 1 397 ? -10.857 -0.366 -12.675 1.00 56.56 397 LYS A O 1
ATOM 3037 N N . SER A 1 398 ? -11.473 -1.060 -14.705 1.00 38.03 398 SER A N 1
ATOM 3038 C CA . SER A 1 398 ? -12.902 -1.137 -14.384 1.00 38.03 398 SER A CA 1
ATOM 3039 C C . SER A 1 398 ? -13.273 -2.552 -13.907 1.00 38.03 398 SER A C 1
ATOM 3041 O O . SER A 1 398 ? -13.179 -3.508 -14.667 1.00 38.03 398 SER A O 1
ATOM 3043 N N . GLY A 1 399 ? -13.715 -2.693 -12.650 1.00 38.50 399 GLY A N 1
ATOM 3044 C CA . GLY A 1 399 ? -14.347 -3.920 -12.120 1.00 38.50 399 GLY A CA 1
ATOM 3045 C C . GLY A 1 399 ? -13.659 -4.542 -10.898 1.00 38.50 399 GLY A C 1
ATOM 3046 O O . GLY A 1 399 ? -12.462 -4.783 -10.950 1.00 38.50 399 GLY A O 1
ATOM 3047 N N . ARG A 1 400 ? -14.421 -4.804 -9.819 1.00 34.03 400 ARG A N 1
ATOM 3048 C CA . ARG A 1 400 ? -13.965 -5.418 -8.546 1.00 34.03 400 ARG A CA 1
ATOM 3049 C C . ARG A 1 400 ? -12.862 -6.467 -8.764 1.00 34.03 400 ARG A C 1
ATOM 3051 O O . ARG A 1 400 ? -13.058 -7.378 -9.562 1.00 34.03 400 ARG A O 1
ATOM 3058 N N . MET A 1 401 ? -11.750 -6.355 -8.033 1.00 37.41 401 MET A N 1
ATOM 3059 C CA . MET A 1 401 ? -10.786 -7.450 -7.907 1.00 37.41 401 MET A CA 1
ATOM 3060 C C . MET A 1 401 ? -11.493 -8.632 -7.230 1.00 37.41 401 MET A C 1
ATOM 3062 O O . MET A 1 401 ? -11.885 -8.519 -6.069 1.00 37.41 401 MET A O 1
ATOM 3066 N N . GLU A 1 402 ? -11.729 -9.703 -7.988 1.00 32.25 402 GLU A N 1
ATOM 3067 C CA . GLU A 1 402 ? -12.213 -10.993 -7.472 1.00 32.25 402 GLU A CA 1
ATOM 3068 C C . GLU A 1 402 ? -11.125 -11.747 -6.701 1.00 32.25 402 GLU A C 1
ATOM 3070 O O . GLU A 1 402 ? -9.940 -11.698 -7.124 1.00 32.25 402 GLU A O 1
#

Nearest PDB structures (foldseek):
  3wvf-assembly1_A  TM=6.938E-01  e=6.241E-07  Escherichia coli UTI89
  3bs6-assembly1_A  TM=6.883E-01  e=4.220E-07  Escherichia coli
  3wvf-assembly2_B  TM=6.685E-01  e=9.691E-07  Escherichia coli UTI89
  3ty1-assembly1_C  TM=6.624E-01  e=1.179E-06  Klebsiella pneumoniae subsp. pneumoniae MGH 78578
  7o5y-assembly1_B  TM=5.382E-01  e=5.777E+00  Streptococcus sanguinis

Mean predicted aligned error: 9.1 Å

Sequence (402 aa):
MQRLGFLLWLLACGQSLQENAPAASVAASIRQEGGREVVVLQSDTALLEVIPAEGGVCSRLSVKDGEFAFDLLSNAELLRDVFNHAAMEQDKPTISFLHQINQTAPDSVTLALTAKLDVTNSDESVAGATLEKQITLHAGKRYFAVRQVLKNTSGDVLGASLGTRNRFALSEVRDTESFLLPTERGILRIVGGGIDNFYAQMADWEYKPTDGWYGVVNPVKRIGLVFVLDRNLPDAFYTNNLTAVGGWCADSGILDPDVVFENAYVVFPLRGFQGVAHASRRLIADVQVTGTGGTEVTHTLAGGVAPLGEVSLKTQVEGITSRKLSTLPDVTMHEVGVDPATATVALPEPQQEPIVIRVTASGNGWQESYATYFEGNFRQSIYPGYPYKPQYKREGKSGRME